Protein 3WV8 (pdb70)

Foldseek 3Di:
DAEAWEEEEEDCALQNVLLLVVQLPDPPYGHQEYEYEEQDFDAPPRVVLVVVPGDHRHQSLVSSQVVCDPPRRGHYHYHNDHDDLVPLVVDEMAEYEYEDDDDDCQVVLLSNCVSHVVRVHQYEYEQALFDPQPADKDKDWLVPDPCPRVNSVSCVVSVHGRYMYIHRSDHDPDDGGHDSNSSNVRSVVVNVVVRVSRVVD/DAAAKEEEEQACALQNVLLLVVQLPDDPYGHQEYEYEEQDFQAPVRVVLVVVPHDGRHQSQVSSQVVCDDPRRGHYHYHNDHDDPPVLVVQEMAEYEYEHDDPDPLVSLLVNQVSHVVNPHQYEYEQEQFDDADQDKDKDWLVGDDCVRVSSVSNVVVVHGRYMYIHRNDDPVDPGGHDSNSSNVRSVVVNVVVSVSNVVD

InterPro domains:
  IPR012028 Guanylylpyridinol adenylase HcgE [PIRSF006529] (1-209)

Organism: Metha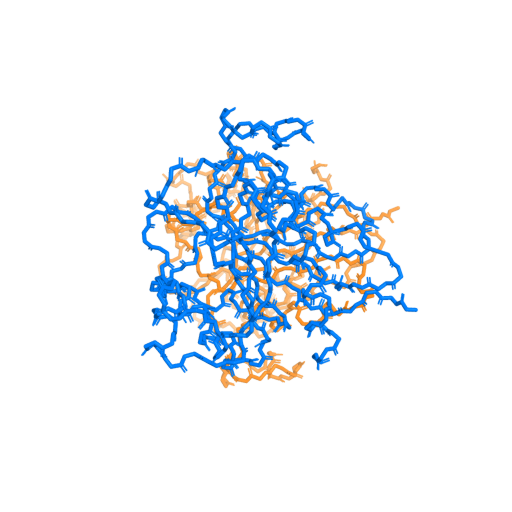nothermobacter marburgensis (strain ATCC BAA-927 / DSM 2133 / JCM 14651 / NBRC 100331 / OCM 82 / Marburg) (NCBI:txid79929)

Secondary structure (DSSP, 8-state):
-----EEEEE--SHHHHHHHHHHHT--SSS-SEEEEE---B--TT-HHHHHTT--TTSBHHHHHHHHS-TT-SSEEEEE-S---GGGGGG--SSEEEE---SS--HHHHHHHHHHHHHTT-EEEEES---BSS----EEEEGGGS-TTSHHHHHHHHTT--SEEEEE-S--SSSS--B-HHHHHHHHHHHHHHHHHHHHH-/----SEEEEE--SHHHHHHHHHHHT--SSS-SEEEEE---B--TT-HHHHHTTPPTTSBHHHHHHHHS-TT-SSEEEEE-----TT-GGG--SSEEEE---SSSHHHHHHHHHHHHHHTT-EEEEES---BSS----EEEEGGGS-TTSHHHHHHHHTT--SEEEEE----SSSS--B-HHHHHHHHHHHHHHHHHHHHH-

B-factor: mean 30.48, std 11.42, range [12.08, 90.77]

Solvent-accessible surface area: 18839 Å² total; per-residue (Å²): 206,122,31,126,5,18,0,0,0,4,4,0,17,126,17,0,0,24,0,0,30,49,0,12,133,33,140,192,13,15,0,22,70,0,21,0,2,15,12,82,110,3,51,60,121,5,95,32,0,96,140,95,57,2,122,91,39,46,47,12,2,97,10,0,22,53,66,23,82,78,76,76,90,15,24,8,2,6,0,15,7,121,17,63,42,126,16,26,60,0,0,16,32,41,0,0,0,4,12,48,96,64,79,110,30,33,55,31,9,3,61,1,0,102,59,0,59,142,154,66,5,33,2,0,3,22,12,3,28,41,0,74,17,165,33,130,27,53,54,44,53,0,81,143,6,89,96,151,16,81,25,0,40,70,0,54,91,62,45,9,94,141,0,26,0,0,0,19,39,62,34,138,243,68,188,19,72,60,30,90,102,2,8,57,86,0,0,78,26,0,12,45,16,0,57,128,39,24,200,72,86,191,117,41,122,4,21,0,0,0,5,4,0,15,113,16,0,0,27,0,0,35,50,0,9,127,33,140,181,13,16,0,25,66,1,31,0,1,16,13,77,113,4,49,63,116,5,94,40,0,94,140,94,63,10,143,78,38,52,26,11,0,70,9,0,34,66,62,22,86,66,78,81,88,13,34,6,8,3,0,2,11,125,14,61,47,119,15,25,85,2,2,18,34,49,0,0,0,4,11,44,90,65,81,115,34,46,49,26,9,3,58,0,0,115,56,0,58,134,125,64,5,31,4,0,2,26,12,6,29,54,0,99,8,136,30,122,23,53,57,40,50,0,78,138,10,97,93,127,22,60,21,0,39,69,0,60,90,62,44,5,102,144,0,27,0,0,0,19,34,54,20,151,156,45,194,18,72,62,28,92,79,0,10,54,51,0,0,95,39,0,11,48,22,0,58,131,42,17,212,76,89

Nearest PDB structures (foldseek):
  3wv9-assembly2_B  TM=1.002E+00  e=8.233E-39  Methanothermobacter marburgensis str. Marburg
  4d79-assembly1_A  TM=7.891E-01  e=2.933E-11  Escherichia coli K-12
  4yed-assembly2_C  TM=7.777E-01  e=3.785E-11  Escherichia coli K-12
  4rdi-assembly1_A  TM=7.839E-01  e=1.271E-10  Escherichia coli
  4yed-assembly1_B  TM=7.794E-01  e=4.269E-10  Escherichia coli K-12

Sequence (402 aa):
KVPHGEVTLVGAGRLGFRTALNLMQIHRGGPERIKVVIDGQKVSADDLIFRLMGAKIGEYKVKFIESLACDGFSRTVQGIPEYITGDNLRLIGGDVVCVEIAGGDTLPITTEIIRYAQERGAATISTMGVFGIGEEDVSVVDIDEADPENPIAAYLQAEGIHEHVLVGTGKLIRDWEPVTPHVLDRVSEVMTAEILKLLRGAKVPHGEVTLVGAGRLGFRTALNLMQIHRGGPERIKVIDGQKVSADDLIFRLMGAKIGEYKVKFIESLACDGFSRTVQQGIPEYITGDNLRLIGGDVVCVEIAGGDTLPITTEIIRYAQERGAATISTMGVFGIGEEDVSVVDIDEADPENPIAAYLQAEGIHEHVLVGTGKLIRDWEPVTPHVLDRVSEVMTAEILKLLRGA

Radius of gyration: 23.09 Å; Cα contacts (8 Å, |Δi|>4): 828; chains: 2; bounding box: 39×57×68 Å

GO terms:
  GO:0005524 ATP binding (F, IDA)
  GO:0160300 iron-guanylylpyridinol cofactor biosynthetic process (P, IDA)
  GO:0160301 guanylylpyridinol adenylase activity (F, IDA)

Structure (mmCIF, N/CA/C/O backbone):
data_3WV8
#
_entry.id   3WV8
#
_cell.length_a   84.920
_cell.length_b   84.920
_cell.length_c   120.600
_cell.angle_alpha   90.000
_cell.angle_beta   90.000
_cell.angle_gamma   120.000
#
_symmetry.space_group_name_H-M   'P 63'
#
loop_
_entity.id
_entity.type
_entity.pdbx_description
1 polymer 'Hmd co-occurring protein HcgE'
2 non-polymer "ADENOSINE-5'-TRIPHOSPHATE"
3 non-polymer 'SULFATE ION'
4 water water
#
loop_
_atom_site.group_PDB
_atom_site.id
_atom_site.type_symbol
_atom_site.label_atom_id
_atom_site.label_alt_id
_atom_site.label_comp_id
_atom_site.label_asym_id
_atom_site.label_entity_id
_atom_site.label_seq_id
_atom_site.pdbx_PDB_ins_code
_atom_site.Cartn_x
_atom_site.Cartn_y
_atom_site.Cartn_z
_atom_site.occupancy
_atom_site.B_iso_or_equiv
_atom_site.auth_seq_id
_atom_site.auth_comp_id
_atom_site.auth_asym_id
_atom_site.auth_atom_id
_atom_site.pdbx_PDB_model_num
ATOM 1 N N . LYS A 1 10 ? -12.518 -24.463 -0.619 1.00 57.37 10 LYS A N 1
ATOM 2 C CA . LYS A 1 10 ? -11.091 -24.193 -0.934 1.00 58.58 10 LYS A CA 1
ATOM 3 C C . LYS A 1 10 ? -10.443 -23.713 0.341 1.00 61.42 10 LYS A C 1
ATOM 4 O O . LYS A 1 10 ? -10.571 -22.551 0.676 1.00 57.15 10 LYS A O 1
ATOM 10 N N . VAL A 1 11 ? -9.795 -24.634 1.061 1.00 56.83 11 VAL A N 1
ATOM 11 C CA . VAL A 1 11 ? -9.037 -24.356 2.298 1.00 58.06 11 VAL A CA 1
ATOM 12 C C . VAL A 1 11 ? -7.548 -24.174 1.909 1.00 50.09 11 VAL A C 1
ATOM 13 O O . VAL A 1 11 ? -7.171 -24.476 0.759 1.00 50.79 11 VAL A O 1
ATOM 17 N N . PRO A 1 12 ? -6.713 -23.659 2.835 1.00 47.50 12 PRO A N 1
ATOM 18 C CA . PRO A 1 12 ? -5.261 -23.691 2.545 1.00 44.04 12 PRO A CA 1
ATOM 19 C C . PRO A 1 12 ? -4.741 -25.094 2.235 1.00 45.54 12 PRO A C 1
ATOM 20 O O . PRO A 1 12 ? -5.279 -26.082 2.781 1.00 47.13 12 PRO A O 1
ATOM 24 N N . HIS A 1 13 ? -3.680 -25.219 1.434 1.00 37.12 13 HIS A N 1
ATOM 25 C CA . HIS A 1 13 ? -2.911 -26.501 1.548 1.00 41.57 13 HIS A CA 1
ATOM 26 C C . HIS A 1 13 ? -1.482 -26.188 1.188 1.00 31.87 13 HIS A C 1
ATOM 27 O O . HIS A 1 13 ? -1.208 -25.178 0.496 1.00 35.44 13 HIS A O 1
ATOM 34 N N . GLY A 1 14 ? -0.533 -27.025 1.589 1.00 30.71 14 GLY A N 1
ATOM 35 C CA . GLY A 1 14 ? 0.797 -26.803 0.948 1.00 27.56 14 GLY A CA 1
ATOM 36 C C . GLY A 1 14 ? 1.722 -26.024 1.837 1.00 25.71 14 GLY A C 1
ATOM 37 O O . GLY A 1 14 ? 1.249 -25.216 2.722 1.00 24.43 14 GLY A O 1
ATOM 38 N N . GLU A 1 15 ? 3.021 -26.197 1.674 1.00 22.21 15 GLU A N 1
ATOM 39 C CA . GLU A 1 15 ? 4.002 -25.491 2.635 1.00 20.43 15 GLU A CA 1
ATOM 40 C C . GLU A 1 15 ? 4.884 -24.636 1.807 1.00 22.90 15 GLU A C 1
ATOM 41 O O . GLU A 1 15 ? 5.414 -25.093 0.816 1.00 24.89 15 GLU A O 1
ATOM 47 N N . VAL A 1 16 ? 4.966 -23.349 2.211 1.00 20.51 16 VAL A N 1
ATOM 48 C CA . VAL A 1 16 ? 5.963 -22.404 1.617 1.00 22.09 16 VAL A CA 1
ATOM 49 C C . VAL A 1 16 ? 7.056 -22.106 2.628 1.00 20.23 16 VAL A C 1
ATOM 50 O O . VAL A 1 16 ? 6.688 -21.742 3.755 1.00 20.24 16 VAL A O 1
ATOM 54 N N . THR A 1 17 ? 8.327 -22.312 2.282 1.00 18.26 17 THR A N 1
ATOM 55 C CA . THR A 1 17 ? 9.408 -21.865 3.104 1.00 18.72 17 THR A CA 1
ATOM 56 C C . THR A 1 17 ? 9.918 -20.601 2.550 1.00 18.75 17 THR A C 1
ATOM 57 O O . THR A 1 17 ? 10.331 -20.569 1.373 1.00 21.16 17 THR A O 1
ATOM 61 N N . LEU A 1 18 ? 10.059 -19.585 3.406 1.00 17.08 18 LEU A N 1
ATOM 62 C CA . LEU A 1 18 ? 10.753 -18.255 3.047 1.00 17.69 18 LEU A CA 1
ATOM 63 C C . LEU A 1 18 ? 12.083 -18.217 3.703 1.00 20.91 18 LEU A C 1
ATOM 64 O O . LEU A 1 18 ? 12.116 -18.126 4.941 1.00 24.08 18 LEU A O 1
ATOM 69 N N . VAL A 1 19 ? 13.182 -18.419 2.904 1.00 17.47 19 VAL A N 1
ATOM 70 C CA . VAL A 1 19 ? 14.481 -18.171 3.488 1.00 20.50 19 VAL A CA 1
ATOM 71 C C . VAL A 1 19 ? 14.802 -16.719 3.168 1.00 18.48 19 VAL A C 1
ATOM 72 O O . VAL A 1 19 ? 14.957 -16.206 2.004 1.00 17.93 19 VAL A O 1
ATOM 76 N N . GLY A 1 20 ? 15.000 -15.999 4.292 1.00 15.53 20 GLY A N 1
ATOM 77 C CA . GLY A 1 20 ? 15.144 -14.545 4.276 1.00 21.61 20 GLY A CA 1
ATOM 78 C C . GLY A 1 20 ? 13.891 -13.816 4.606 1.00 19.93 20 GLY A C 1
ATOM 79 O O . GLY A 1 20 ? 12.905 -13.977 3.914 1.00 18.97 20 GLY A O 1
ATOM 80 N N . ALA A 1 21 ? 13.901 -13.082 5.760 1.00 19.62 21 ALA A N 1
ATOM 81 C CA . ALA A 1 21 ? 12.646 -12.412 6.189 1.00 18.59 21 ALA A CA 1
ATOM 82 C C . ALA A 1 21 ? 13.000 -10.989 6.649 1.00 19.94 21 ALA A C 1
ATOM 83 O O . ALA A 1 21 ? 12.580 -10.489 7.718 1.00 21.01 21 ALA A O 1
ATOM 85 N N . GLY A 1 22 ? 13.655 -10.294 5.710 1.00 19.51 22 GLY A N 1
ATOM 86 C CA . GLY A 1 22 ? 14.120 -8.920 5.926 1.00 20.73 22 GLY A CA 1
ATOM 87 C C . GLY A 1 22 ? 13.030 -8.011 5.369 1.00 21.35 22 GLY A C 1
ATOM 88 O O . GLY A 1 22 ? 11.822 -8.387 5.279 1.00 21.45 22 GLY A O 1
ATOM 89 N N . ARG A 1 23 ? 13.442 -6.829 4.974 1.00 21.70 23 ARG A N 1
ATOM 90 C CA . ARG A 1 23 ? 12.495 -5.889 4.386 1.00 20.47 23 ARG A CA 1
ATOM 91 C C . ARG A 1 23 ? 11.667 -6.418 3.239 1.00 19.61 23 ARG A C 1
ATOM 92 O O . ARG A 1 23 ? 10.432 -6.232 3.155 1.00 19.88 23 ARG A O 1
ATOM 100 N N . LEU A 1 24 ? 12.254 -7.270 2.425 1.00 16.99 24 LEU A N 1
ATOM 101 C CA . LEU A 1 24 ? 11.464 -7.983 1.383 1.00 16.66 24 LEU A CA 1
ATOM 102 C C . LEU A 1 24 ? 10.705 -9.192 1.849 1.00 17.82 24 LEU A C 1
ATOM 103 O O . LEU A 1 24 ? 9.427 -9.267 1.658 1.00 16.98 24 LEU A O 1
ATOM 108 N N . GLY A 1 25 ? 11.413 -10.128 2.435 1.00 17.76 25 GLY A N 1
ATOM 109 C CA . GLY A 1 25 ? 10.829 -11.395 2.903 1.00 17.08 25 GLY A CA 1
ATOM 110 C C . GLY A 1 25 ? 9.693 -11.124 3.884 1.00 16.76 25 GLY A C 1
ATOM 111 O O . GLY A 1 25 ? 8.758 -11.885 3.852 1.00 16.24 25 GLY A O 1
ATOM 112 N N . PHE A 1 26 ? 9.853 -10.175 4.849 1.00 15.76 26 PHE A N 1
ATOM 113 C CA . PHE A 1 26 ? 8.720 -9.829 5.726 1.00 16.13 26 PHE A CA 1
ATOM 114 C C . PHE A 1 26 ? 7.417 -9.438 4.985 1.00 16.64 26 PHE A C 1
ATOM 115 O O . PHE A 1 26 ? 6.343 -9.922 5.315 1.00 15.65 26 PHE A O 1
ATOM 123 N N . ARG A 1 27 ? 7.572 -8.619 3.916 1.00 16.81 27 ARG A N 1
ATOM 124 C CA . ARG A 1 27 ? 6.439 -8.315 3.073 1.00 16.63 27 ARG A CA 1
ATOM 125 C C . ARG A 1 27 ? 5.851 -9.558 2.452 1.00 16.58 27 ARG A C 1
ATOM 126 O O . ARG A 1 27 ? 4.592 -9.649 2.358 1.00 15.90 27 ARG A O 1
ATOM 134 N N . THR A 1 28 ? 6.723 -10.462 2.016 1.00 17.71 28 THR A N 1
ATOM 135 C CA . THR A 1 28 ? 6.201 -11.671 1.375 1.00 17.97 28 THR A CA 1
ATOM 136 C C . THR A 1 28 ? 5.404 -12.506 2.407 1.00 16.16 28 THR A C 1
ATOM 137 O O . THR A 1 28 ? 4.314 -13.041 2.084 1.00 15.46 28 THR A O 1
ATOM 141 N N . ALA A 1 29 ? 5.973 -12.693 3.596 1.00 16.78 29 ALA A N 1
ATOM 142 C CA . ALA A 1 29 ? 5.274 -13.363 4.685 1.00 17.41 29 ALA A CA 1
ATOM 143 C C . ALA A 1 29 ? 3.915 -12.703 4.963 1.00 17.95 29 ALA A C 1
ATOM 144 O O . ALA A 1 29 ? 2.964 -13.473 5.125 1.00 16.20 29 ALA A O 1
ATOM 146 N N . LEU A 1 30 ? 3.855 -11.379 5.094 1.00 17.17 30 LEU A N 1
ATOM 147 C CA . LEU A 1 30 ? 2.546 -10.711 5.426 1.00 16.07 30 LEU A CA 1
ATOM 148 C C . LEU A 1 30 ? 1.563 -11.007 4.311 1.00 16.96 30 LEU A C 1
ATOM 149 O O . LEU A 1 30 ? 0.342 -11.218 4.563 1.00 17.99 30 LEU A O 1
ATOM 154 N N . ASN A 1 31 ? 2.045 -10.932 3.044 1.00 18.46 31 ASN A N 1
ATOM 155 C CA . ASN A 1 31 ? 1.130 -11.174 1.969 1.00 19.75 31 ASN A CA 1
ATOM 156 C C . ASN A 1 31 ? 0.579 -12.619 2.023 1.00 18.96 31 ASN A C 1
ATOM 157 O O . ASN A 1 31 ? -0.619 -12.805 1.912 1.00 19.40 31 ASN A O 1
ATOM 162 N N . LEU A 1 32 ? 1.483 -13.567 2.174 1.00 18.72 32 LEU A N 1
ATOM 163 C CA . LEU A 1 32 ? 1.051 -15.019 2.224 1.00 17.43 32 LEU A CA 1
ATOM 164 C C . LEU A 1 32 ? 0.123 -15.179 3.427 1.00 18.89 32 LEU A C 1
ATOM 165 O O . LEU A 1 32 ? -0.918 -15.908 3.350 1.00 19.51 32 LEU A O 1
ATOM 170 N N . MET A 1 33 ? 0.433 -14.466 4.524 1.00 16.49 33 MET A N 1
ATOM 171 C CA . MET A 1 33 ? -0.362 -14.805 5.795 1.00 20.13 33 MET A CA 1
ATOM 172 C C . MET A 1 33 ? -1.811 -14.333 5.717 1.00 21.56 33 MET A C 1
ATOM 173 O O . MET A 1 33 ? -2.669 -14.706 6.547 1.00 22.58 33 MET A O 1
ATOM 178 N N . GLN A 1 34 ? -2.111 -13.416 4.753 1.00 20.81 34 GLN A N 1
ATOM 179 C CA . GLN A 1 34 ? -3.367 -12.762 4.671 1.00 23.55 34 GLN A CA 1
ATOM 180 C C . GLN A 1 34 ? -4.286 -13.383 3.665 1.00 26.79 34 GLN A C 1
ATOM 181 O O . GLN A 1 34 ? -5.406 -12.888 3.433 1.00 26.05 34 GLN A O 1
ATOM 187 N N . ILE A 1 35 ? -3.818 -14.424 3.043 1.00 22.00 35 ILE A N 1
ATOM 188 C CA . ILE A 1 35 ? -4.500 -15.070 1.931 1.00 26.42 35 ILE A CA 1
ATOM 189 C C . ILE A 1 35 ? -5.691 -15.816 2.430 1.00 30.55 35 ILE A C 1
ATOM 190 O O . ILE A 1 35 ? -5.610 -16.468 3.484 1.00 28.88 35 ILE A O 1
ATOM 195 N N . HIS A 1 36 ? -6.767 -15.749 1.656 1.00 28.24 36 HIS A N 1
ATOM 196 C CA . HIS A 1 36 ? -8.010 -16.433 2.045 1.00 40.11 36 HIS A CA 1
ATOM 197 C C . HIS A 1 36 ? -8.675 -17.156 0.911 1.00 36.93 36 HIS A C 1
ATOM 198 O O . HIS A 1 36 ? -8.378 -16.911 -0.244 1.00 31.62 36 HIS A O 1
ATOM 205 N N . ARG A 1 37 ? -9.568 -18.093 1.241 1.00 39.11 37 ARG A N 1
ATOM 206 C CA . ARG A 1 37 ? -10.017 -19.062 0.219 1.00 45.16 37 ARG A CA 1
ATOM 207 C C . ARG A 1 37 ? -8.861 -19.765 -0.574 1.00 35.76 37 ARG A C 1
ATOM 208 O O . ARG A 1 37 ? -8.876 -19.893 -1.837 1.00 36.10 37 ARG A O 1
ATOM 216 N N . GLY A 1 38 ? -7.885 -20.291 0.160 1.00 37.63 38 GLY A N 1
ATOM 217 C CA . GLY A 1 38 ? -6.719 -20.900 -0.508 1.00 35.29 38 GLY A CA 1
ATOM 218 C C . GLY A 1 38 ? -5.379 -20.482 0.077 1.00 33.22 38 GLY A C 1
ATOM 219 O O . GLY A 1 38 ? -5.302 -20.066 1.231 1.00 37.83 38 GLY A O 1
ATOM 220 N N . GLY A 1 39 ? -4.313 -20.563 -0.749 1.00 31.88 39 GLY A N 1
ATOM 221 C CA . GLY A 1 39 ? -2.994 -20.268 -0.284 1.00 32.31 39 GLY A CA 1
ATOM 222 C C . GLY A 1 39 ? -2.472 -21.382 0.606 1.00 29.33 39 GLY A C 1
ATOM 223 O O . GLY A 1 39 ? -3.135 -22.400 0.800 1.00 33.39 39 GLY A O 1
ATOM 224 N N . PRO A 1 40 ? -1.280 -21.216 1.152 1.00 27.93 40 PRO A N 1
ATOM 225 C CA . PRO A 1 40 ? -0.615 -22.327 1.861 1.00 26.89 40 PRO A CA 1
ATOM 226 C C . PRO A 1 40 ? -1.191 -22.601 3.220 1.00 29.03 40 PRO A C 1
ATOM 227 O O . PRO A 1 40 ? -1.568 -21.626 3.925 1.00 26.14 40 PRO A O 1
ATOM 231 N N . GLU A 1 41 ? -1.118 -23.871 3.642 1.00 25.33 41 GLU A N 1
ATOM 232 C CA . GLU A 1 41 ? -1.508 -24.197 5.031 1.00 28.12 41 GLU A CA 1
ATOM 233 C C . GLU A 1 41 ? -0.325 -23.938 5.939 1.00 27.65 41 GLU A C 1
ATOM 234 O O . GLU A 1 41 ? -0.523 -23.571 7.068 1.00 22.98 41 GLU A O 1
ATOM 240 N N . ARG A 1 42 ? 0.910 -24.054 5.451 1.00 27.98 42 ARG A N 1
ATOM 241 C CA . ARG A 1 42 ? 2.010 -23.881 6.456 1.00 26.91 42 ARG A CA 1
ATOM 242 C C . ARG A 1 42 ? 3.002 -22.886 5.871 1.00 27.12 42 ARG A C 1
ATOM 243 O O . ARG A 1 42 ? 3.368 -23.105 4.726 1.00 20.95 42 ARG A O 1
ATOM 251 N N . ILE A 1 43 ? 3.522 -21.949 6.702 1.00 23.85 43 ILE A N 1
ATOM 252 C CA . ILE A 1 43 ? 4.534 -20.929 6.238 1.00 22.65 43 ILE A CA 1
ATOM 253 C C . ILE A 1 43 ? 5.692 -21.091 7.181 1.00 22.59 43 ILE A C 1
ATOM 254 O O . ILE A 1 43 ? 5.507 -20.940 8.390 1.00 24.24 43 ILE A O 1
ATOM 259 N N . LYS A 1 44 ? 6.895 -21.417 6.634 1.00 18.68 44 LYS A N 1
ATOM 260 C CA . LYS A 1 44 ? 8.067 -21.588 7.518 1.00 23.36 44 LYS A CA 1
ATOM 261 C C . LYS A 1 44 ? 8.904 -20.357 7.105 1.00 21.24 44 LYS A C 1
ATOM 262 O O . LYS A 1 44 ? 9.122 -20.119 5.905 1.00 22.31 44 LYS A O 1
ATOM 268 N N . VAL A 1 45 ? 9.427 -19.630 8.061 1.00 21.52 45 VAL A N 1
ATOM 269 C CA A VAL A 1 45 ? 10.242 -18.452 7.761 0.50 19.42 45 VAL A CA 1
ATOM 270 C CA B VAL A 1 45 ? 10.244 -18.447 7.740 0.50 19.92 45 VAL A CA 1
ATOM 271 C C . VAL A 1 45 ? 11.584 -18.597 8.430 1.00 20.17 45 VAL A C 1
ATOM 272 O O . VAL A 1 45 ? 11.615 -18.846 9.612 1.00 18.66 45 VAL A O 1
ATOM 279 N N . ILE A 1 46 ? 12.652 -18.458 7.671 1.00 21.11 46 ILE A N 1
ATOM 280 C CA . ILE A 1 46 ? 14.012 -18.735 8.245 1.00 20.88 46 ILE A CA 1
ATOM 281 C C . ILE A 1 46 ? 14.957 -17.547 8.035 1.00 20.15 46 ILE A C 1
ATOM 282 O O . ILE A 1 46 ? 15.243 -17.155 6.914 1.00 15.89 46 ILE A O 1
ATOM 287 N N . ASP A 1 47 ? 15.447 -16.949 9.140 1.00 18.51 47 ASP A N 1
ATOM 288 C CA . ASP A 1 47 ? 16.373 -15.798 9.063 1.00 19.13 47 ASP A CA 1
ATOM 289 C C . ASP A 1 47 ? 17.063 -15.673 10.429 1.00 17.73 47 ASP A C 1
ATOM 290 O O . ASP A 1 47 ? 16.418 -15.934 11.464 1.00 20.49 47 ASP A O 1
ATOM 295 N N . GLY A 1 48 ? 18.359 -15.350 10.463 1.00 19.67 48 GLY A N 1
ATOM 296 C CA . GLY A 1 48 ? 19.177 -15.386 11.659 1.00 18.62 48 GLY A CA 1
ATOM 297 C C . GLY A 1 48 ? 19.220 -14.025 12.305 1.00 18.87 48 GLY A C 1
ATOM 298 O O . GLY A 1 48 ? 19.888 -13.855 13.350 1.00 24.90 48 GLY A O 1
ATOM 299 N N . GLN A 1 49 ? 18.542 -13.024 11.744 1.00 19.17 49 GLN A N 1
ATOM 300 C CA . GLN A 1 49 ? 18.859 -11.606 12.171 1.00 20.19 49 GLN A CA 1
ATOM 301 C C . GLN A 1 49 ? 17.794 -11.053 13.043 1.00 19.03 49 GLN A C 1
ATOM 302 O O . GLN A 1 49 ? 16.616 -11.506 12.924 1.00 19.09 49 GLN A O 1
ATOM 308 N N . LYS A 1 50 ? 18.166 -10.100 13.897 1.00 21.11 50 LYS A N 1
ATOM 309 C CA . LYS A 1 50 ? 17.200 -9.467 14.857 1.00 22.11 50 LYS A CA 1
ATOM 310 C C . LYS A 1 50 ? 16.692 -8.150 14.214 1.00 20.60 50 LYS A C 1
ATOM 311 O O . LYS A 1 50 ? 17.438 -7.547 13.416 1.00 27.60 50 LYS A O 1
ATOM 317 N N . VAL A 1 51 ? 15.521 -7.752 14.627 1.00 21.78 51 VAL A N 1
ATOM 318 C CA . VAL A 1 51 ? 15.007 -6.347 14.349 1.00 23.26 51 VAL A CA 1
ATOM 319 C C . VAL A 1 51 ? 15.990 -5.241 14.842 1.00 24.25 51 VAL A C 1
ATOM 320 O O . VAL A 1 51 ? 16.346 -5.236 16.054 1.00 27.55 51 VAL A O 1
ATOM 324 N N . SER A 1 52 ? 16.411 -4.319 13.962 1.00 22.04 52 SER A N 1
ATOM 325 C CA . SER A 1 52 ? 17.257 -3.190 14.418 1.00 31.86 52 SER A CA 1
ATOM 326 C C . SER A 1 52 ? 16.503 -1.880 14.332 1.00 28.54 52 SER A C 1
ATOM 327 O O . SER A 1 52 ? 15.361 -1.862 13.800 1.00 24.93 52 SER A O 1
ATOM 330 N N . ALA A 1 53 ? 17.147 -0.785 14.782 1.00 29.03 53 ALA A N 1
ATOM 331 C CA . ALA A 1 53 ? 16.563 0.549 14.709 1.00 30.54 53 ALA A CA 1
ATOM 332 C C . ALA A 1 53 ? 16.095 0.918 13.321 1.00 27.53 53 ALA A C 1
ATOM 333 O O . ALA A 1 53 ? 15.110 1.627 13.149 1.00 25.16 53 ALA A O 1
ATOM 335 N N . ASP A 1 54 ? 16.887 0.493 12.331 1.00 26.07 54 ASP A N 1
ATOM 336 C CA . ASP A 1 54 ? 16.664 0.827 10.977 1.00 25.11 54 ASP A CA 1
ATOM 337 C C . ASP A 1 54 ? 15.590 -0.023 10.284 1.00 27.51 54 ASP A C 1
ATOM 338 O O . ASP A 1 54 ? 15.109 0.303 9.128 1.00 27.88 54 ASP A O 1
ATOM 343 N N . ASP A 1 55 ? 15.112 -1.060 11.014 1.00 23.21 55 ASP A N 1
ATOM 344 C CA . ASP A 1 55 ? 13.924 -1.838 10.526 1.00 27.14 55 ASP A CA 1
ATOM 345 C C . ASP A 1 55 ? 12.581 -1.195 10.802 1.00 24.02 55 ASP A C 1
ATOM 346 O O . ASP A 1 55 ? 11.755 -1.760 11.489 1.00 22.43 55 ASP A O 1
ATOM 351 N N . LEU A 1 56 ? 12.360 -0.004 10.234 1.00 26.73 56 LEU A N 1
ATOM 352 C CA . LEU A 1 56 ? 11.140 0.757 10.564 1.00 25.23 56 LEU A CA 1
ATOM 353 C C . LEU A 1 56 ? 9.842 -0.026 10.211 1.00 23.66 56 LEU A C 1
ATOM 354 O O . LEU A 1 56 ? 8.843 -0.037 10.956 1.00 23.28 56 LEU A O 1
ATOM 359 N N . ILE A 1 57 ? 9.851 -0.786 9.080 1.00 21.47 57 ILE A N 1
ATOM 360 C CA . ILE A 1 57 ? 8.625 -1.485 8.673 1.00 24.95 57 ILE A CA 1
ATOM 361 C C . ILE A 1 57 ? 8.215 -2.545 9.742 1.00 24.22 57 ILE A C 1
ATOM 362 O O . ILE A 1 57 ? 7.066 -2.724 10.011 1.00 22.00 57 ILE A O 1
ATOM 367 N N . PHE A 1 58 ? 9.196 -3.159 10.383 1.00 25.35 58 PHE A N 1
ATOM 368 C CA . PHE A 1 58 ? 8.917 -4.011 11.525 1.00 24.51 58 PHE A CA 1
ATOM 369 C C . PHE A 1 58 ? 8.434 -3.238 12.742 1.00 24.15 58 PHE A C 1
ATOM 370 O O . PHE A 1 58 ? 7.403 -3.576 13.327 1.00 25.30 58 PHE A O 1
ATOM 378 N N . ARG A 1 59 ? 9.187 -2.194 13.123 1.00 24.61 59 ARG A N 1
ATOM 379 C CA . ARG A 1 59 ? 8.866 -1.400 14.339 1.00 25.64 59 ARG A CA 1
ATOM 380 C C . ARG A 1 59 ? 7.438 -0.785 14.167 1.00 28.82 59 ARG A C 1
ATOM 381 O O . ARG A 1 59 ? 6.621 -0.801 15.104 1.00 31.38 59 ARG A O 1
ATOM 389 N N . LEU A 1 60 ? 7.128 -0.289 12.949 1.00 27.18 60 LEU A N 1
ATOM 390 C CA . LEU A 1 60 ? 5.771 0.239 12.642 1.00 31.18 60 LEU A CA 1
ATOM 391 C C . LEU A 1 60 ? 4.625 -0.737 12.813 1.00 33.38 60 LEU A C 1
ATOM 392 O O . LEU A 1 60 ? 3.530 -0.361 13.227 1.00 33.51 60 LEU A O 1
ATOM 397 N N . MET A 1 61 ? 4.903 -2.007 12.561 1.00 29.90 61 MET A N 1
ATOM 398 C CA . MET A 1 61 ? 3.960 -3.113 12.879 1.00 28.79 61 MET A CA 1
ATOM 399 C C . MET A 1 61 ? 3.999 -3.650 14.289 1.00 32.00 61 MET A C 1
ATOM 400 O O . MET A 1 61 ? 3.264 -4.547 14.576 1.00 35.89 61 MET A O 1
ATOM 405 N N . GLY A 1 62 ? 4.862 -3.122 15.140 1.00 31.07 62 GLY A N 1
ATOM 406 C CA . GLY A 1 62 ? 4.891 -3.579 16.538 1.00 34.00 62 GLY A CA 1
ATOM 407 C C . GLY A 1 62 ? 6.100 -4.378 17.041 1.00 31.33 62 GLY A C 1
ATOM 408 O O . GLY A 1 62 ? 6.114 -4.715 18.218 1.00 35.19 62 GLY A O 1
ATOM 409 N N . ALA A 1 63 ? 7.073 -4.703 16.136 1.00 28.14 63 ALA A N 1
ATOM 410 C CA . ALA A 1 63 ? 8.315 -5.504 16.510 1.00 25.19 63 ALA A CA 1
ATOM 411 C C . ALA A 1 63 ? 9.140 -4.639 17.452 1.00 27.99 63 ALA A C 1
ATOM 412 O O . ALA A 1 63 ? 9.195 -3.396 17.221 1.00 26.40 63 ALA A O 1
ATOM 414 N N . LYS A 1 64 ? 9.783 -5.234 18.453 1.00 28.65 64 LYS A N 1
ATOM 415 C CA . LYS A 1 64 ? 10.794 -4.560 19.259 1.00 32.29 64 LYS A CA 1
ATOM 416 C C . LYS A 1 64 ? 12.219 -4.767 18.654 1.00 29.34 64 LYS A C 1
ATOM 417 O O . LYS A 1 64 ? 12.560 -5.810 18.108 1.00 25.87 64 LYS A O 1
ATOM 423 N N . ILE A 1 65 ? 12.981 -3.688 18.680 1.00 29.53 65 ILE A N 1
ATOM 424 C CA . ILE A 1 65 ? 14.436 -3.780 18.555 1.00 31.13 65 ILE A CA 1
ATOM 425 C C . ILE A 1 65 ? 14.981 -4.965 19.393 1.00 30.38 65 ILE A C 1
ATOM 426 O O . ILE A 1 65 ? 14.648 -5.162 20.589 1.00 26.20 65 ILE A O 1
ATOM 431 N N . GLY A 1 66 ? 15.785 -5.792 18.732 1.00 27.09 66 GLY A N 1
ATOM 432 C CA . GLY A 1 66 ? 16.396 -6.958 19.369 1.00 28.61 66 GLY A CA 1
ATOM 433 C C . GLY A 1 66 ? 15.605 -8.288 19.323 1.00 27.55 66 GLY A C 1
ATOM 434 O O . GLY A 1 66 ? 16.152 -9.307 19.754 1.00 25.28 66 GLY A O 1
ATOM 435 N N . GLU A 1 67 ? 14.338 -8.252 18.804 1.00 26.89 67 GLU A N 1
ATOM 436 C CA . GLU A 1 67 ? 13.491 -9.398 18.633 1.00 26.54 67 GLU A CA 1
ATOM 437 C C . GLU A 1 67 ? 13.961 -10.072 17.342 1.00 25.41 67 GLU A C 1
ATOM 438 O O . GLU A 1 67 ? 14.162 -9.384 16.355 1.00 24.34 67 GLU A O 1
ATOM 444 N N . TYR A 1 68 ? 14.124 -11.393 17.345 1.00 23.38 68 TYR A N 1
ATOM 445 C CA . TYR A 1 68 ? 14.345 -12.093 16.016 1.00 20.86 68 TYR A CA 1
ATOM 446 C C . TYR A 1 68 ? 13.202 -11.716 15.123 1.00 20.60 68 TYR A C 1
ATOM 447 O O . TYR A 1 68 ? 12.040 -11.778 15.518 1.00 20.77 68 TYR A O 1
ATOM 456 N N . LYS A 1 69 ? 13.508 -11.215 13.901 1.00 19.26 69 LYS A N 1
ATOM 457 C CA . LYS A 1 69 ? 12.564 -11.185 12.760 1.00 20.69 69 LYS A CA 1
ATOM 458 C C . LYS A 1 69 ? 11.539 -12.321 12.700 1.00 18.39 69 LYS A C 1
ATOM 459 O O . LYS A 1 69 ? 10.305 -12.083 12.666 1.00 22.24 69 LYS A O 1
ATOM 465 N N . VAL A 1 70 ? 11.967 -13.567 12.637 1.00 21.74 70 VAL A N 1
ATOM 466 C CA . VAL A 1 70 ? 11.079 -14.634 12.441 1.00 22.06 70 VAL A CA 1
ATOM 467 C C . VAL A 1 70 ? 10.086 -14.786 13.604 1.00 23.20 70 VAL A C 1
ATOM 468 O O . VAL A 1 70 ? 9.024 -15.414 13.417 1.00 21.26 70 VAL A O 1
ATOM 472 N N . LYS A 1 71 ? 10.547 -14.444 14.796 1.00 21.85 71 LYS A N 1
ATOM 473 C CA . LYS A 1 71 ? 9.736 -14.580 15.995 1.00 24.39 71 LYS A CA 1
ATOM 474 C C . LYS A 1 71 ? 8.676 -13.492 16.011 1.00 21.40 71 LYS A C 1
ATOM 475 O O . LYS A 1 71 ? 7.495 -13.748 16.329 1.00 20.78 71 LYS A O 1
ATOM 481 N N . PHE A 1 72 ? 9.057 -12.285 15.569 1.00 21.11 72 PHE A N 1
ATOM 482 C CA . PHE A 1 72 ? 7.979 -11.376 15.366 1.00 24.86 72 PHE A CA 1
ATOM 483 C C . PHE A 1 72 ? 6.919 -11.882 14.366 1.00 23.75 72 PHE A C 1
ATOM 484 O O . PHE A 1 72 ? 5.715 -11.793 14.590 1.00 21.99 72 PHE A O 1
ATOM 492 N N . ILE A 1 73 ? 7.351 -12.395 13.252 1.00 23.38 73 ILE A N 1
ATOM 493 C CA . ILE A 1 73 ? 6.375 -12.807 12.226 1.00 19.91 73 ILE A CA 1
ATOM 494 C C . ILE A 1 73 ? 5.468 -13.960 12.761 1.00 20.91 73 ILE A C 1
ATOM 495 O O . ILE A 1 73 ? 4.181 -13.876 12.666 1.00 19.21 73 ILE A O 1
ATOM 500 N N . GLU A 1 74 ? 6.106 -14.949 13.466 1.00 21.21 74 GLU A N 1
ATOM 501 C CA . GLU A 1 74 ? 5.386 -16.030 14.147 1.00 22.07 74 GLU A CA 1
ATOM 502 C C . GLU A 1 74 ? 4.382 -15.500 15.112 1.00 21.97 74 GLU A C 1
ATOM 503 O O . GLU A 1 74 ? 3.308 -16.090 15.304 1.00 23.70 74 GLU A O 1
ATOM 509 N N . SER A 1 75 ? 4.754 -14.437 15.846 1.00 21.71 75 SER A N 1
ATOM 510 C CA . SER A 1 75 ? 3.857 -13.899 16.823 1.00 23.59 75 SER A CA 1
ATOM 511 C C . SER A 1 75 ? 2.536 -13.399 16.258 1.00 24.87 75 SER A C 1
ATOM 512 O O . SER A 1 75 ? 1.513 -13.401 17.007 1.00 27.63 75 SER A O 1
ATOM 515 N N . LEU A 1 76 ? 2.496 -13.030 14.990 1.00 25.37 76 LEU A N 1
ATOM 516 C CA . LEU A 1 76 ? 1.284 -12.591 14.390 1.00 25.43 76 LEU A CA 1
ATOM 517 C C . LEU A 1 76 ? 0.238 -13.673 14.205 1.00 29.31 76 LEU A C 1
ATOM 518 O O . LEU A 1 76 ? -0.962 -13.383 14.158 1.00 32.94 76 LEU A O 1
ATOM 523 N N . ALA A 1 77 ? 0.661 -14.922 14.119 1.00 28.04 77 ALA A N 1
ATOM 524 C CA . ALA A 1 77 ? -0.263 -16.044 14.085 1.00 33.44 77 ALA A CA 1
ATOM 525 C C . ALA A 1 77 ? -0.503 -16.530 15.505 1.00 35.67 77 ALA A C 1
ATOM 526 O O . ALA A 1 77 ? 0.004 -17.585 15.971 1.00 35.34 77 ALA A O 1
ATOM 528 N N . CYS A 1 78 ? -1.327 -15.748 16.184 1.00 35.04 78 CYS A N 1
ATOM 529 C CA . CYS A 1 78 ? -1.799 -15.991 17.557 1.00 39.57 78 CYS A CA 1
ATOM 530 C C . CYS A 1 78 ? -2.679 -17.224 17.629 1.00 35.69 78 CYS A C 1
ATOM 531 O O . CYS A 1 78 ? -3.076 -17.768 16.585 1.00 32.35 78 CYS A O 1
ATOM 534 N N . ASP A 1 79 ? -2.993 -17.625 18.860 1.00 41.72 79 ASP A N 1
ATOM 535 C CA . ASP A 1 79 ? -3.975 -18.696 19.135 1.00 45.02 79 ASP A CA 1
ATOM 536 C C . ASP A 1 79 ? -5.191 -18.490 18.299 1.00 45.77 79 ASP A C 1
ATOM 537 O O . ASP A 1 79 ? -5.800 -17.404 18.290 1.00 42.14 79 ASP A O 1
ATOM 542 N N . GLY A 1 80 ? -5.535 -19.561 17.605 1.00 43.97 80 GLY A N 1
ATOM 543 C CA . GLY A 1 80 ? -6.701 -19.608 16.788 1.00 41.84 80 GLY A CA 1
ATOM 544 C C . GLY A 1 80 ? -6.500 -19.384 15.322 1.00 34.78 80 GLY A C 1
ATOM 545 O O . GLY A 1 80 ? -7.428 -19.577 14.535 1.00 40.10 80 GLY A O 1
ATOM 546 N N . PHE A 1 81 ? -5.380 -18.798 14.964 1.00 37.47 81 PHE A N 1
ATOM 547 C CA . PHE A 1 81 ? -5.039 -18.536 13.564 1.00 30.08 81 PHE A CA 1
ATOM 548 C C . PHE A 1 81 ? -5.113 -19.851 12.737 1.00 31.85 81 PHE A C 1
ATOM 549 O O . PHE A 1 81 ? -4.574 -20.848 13.127 1.00 39.80 81 PHE A O 1
ATOM 557 N N . SER A 1 82 ? -5.829 -19.877 11.633 1.00 32.22 82 SER A N 1
ATOM 558 C CA . SER A 1 82 ? -5.928 -21.209 10.951 1.00 32.85 82 SER A CA 1
ATOM 559 C C . SER A 1 82 ? -4.763 -21.645 9.946 1.00 40.33 82 SER A C 1
ATOM 560 O O . SER A 1 82 ? -4.788 -22.819 9.430 1.00 44.20 82 SER A O 1
ATOM 563 N N . ARG A 1 83 ? -3.797 -20.789 9.601 1.00 34.62 83 ARG A N 1
ATOM 564 C CA . ARG A 1 83 ? -2.616 -21.363 8.982 1.00 32.42 83 ARG A CA 1
ATOM 565 C C . ARG A 1 83 ? -1.500 -21.585 10.053 1.00 31.48 83 ARG A C 1
ATOM 566 O O . ARG A 1 83 ? -1.626 -21.032 11.158 1.00 29.59 83 ARG A O 1
ATOM 574 N N . THR A 1 84 ? -0.477 -22.390 9.753 1.00 24.95 84 THR A N 1
ATOM 575 C CA . THR A 1 84 ? 0.601 -22.582 10.678 1.00 30.30 84 THR A CA 1
ATOM 576 C C . THR A 1 84 ? 1.754 -21.617 10.231 1.00 26.76 84 THR A C 1
ATOM 577 O O . THR A 1 84 ? 2.171 -21.708 9.106 1.00 29.02 84 THR A O 1
ATOM 581 N N . VAL A 1 85 ? 2.309 -20.814 11.134 1.00 29.87 85 VAL A N 1
ATOM 582 C CA . VAL A 1 85 ? 3.499 -19.994 10.802 1.00 28.50 85 VAL A CA 1
ATOM 583 C C . VAL A 1 85 ? 4.539 -20.440 11.854 1.00 29.99 85 VAL A C 1
ATOM 584 O O . VAL A 1 85 ? 4.205 -20.628 13.027 1.00 27.82 85 VAL A O 1
ATOM 588 N N . GLN A 1 86 ? 5.707 -20.810 11.351 1.00 27.84 86 GLN A N 1
ATOM 589 C CA . GLN A 1 86 ? 6.807 -21.364 12.119 1.00 23.93 86 GLN A CA 1
ATOM 590 C C . GLN A 1 86 ? 8.003 -20.473 11.818 1.00 25.81 86 GLN A C 1
ATOM 591 O O . GLN A 1 86 ? 8.375 -20.319 10.668 1.00 25.78 86 GLN A O 1
ATOM 597 N N . GLY A 1 87 ? 8.682 -19.918 12.822 1.00 22.67 87 GLY A N 1
ATOM 598 C CA . GLY A 1 87 ? 9.869 -19.179 12.485 1.00 22.10 87 GLY A CA 1
ATOM 599 C C . GLY A 1 87 ? 11.075 -19.902 13.035 1.00 26.94 87 GLY A C 1
ATOM 600 O O . GLY A 1 87 ? 10.976 -20.464 14.144 1.00 30.92 87 GLY A O 1
ATOM 601 N N . ILE A 1 88 ? 12.147 -20.030 12.268 1.00 21.30 88 ILE A N 1
ATOM 602 C CA . ILE A 1 88 ? 13.413 -20.637 12.792 1.00 21.31 88 ILE A CA 1
ATOM 603 C C . ILE A 1 88 ? 14.478 -19.523 12.636 1.00 24.73 88 ILE A C 1
ATOM 604 O O . ILE A 1 88 ? 14.719 -18.952 11.455 1.00 22.22 88 ILE A O 1
ATOM 609 N N . PRO A 1 89 ? 15.063 -19.113 13.797 1.00 22.27 89 PRO A N 1
ATOM 610 C CA . PRO A 1 89 ? 15.972 -17.974 13.854 1.00 23.92 89 PRO A CA 1
ATOM 611 C C . PRO A 1 89 ? 17.406 -18.284 13.543 1.00 27.10 89 PRO A C 1
ATOM 612 O O . PRO A 1 89 ? 18.336 -17.888 14.323 1.00 29.93 89 PRO A O 1
ATOM 616 N N . GLU A 1 90 ? 17.583 -18.861 12.309 1.00 26.63 90 GLU A N 1
ATOM 617 C CA . GLU A 1 90 ? 18.949 -19.211 11.958 1.00 26.98 90 GLU A CA 1
ATOM 618 C C . GLU A 1 90 ? 19.218 -18.800 10.574 1.00 28.03 90 GLU A C 1
ATOM 619 O O . GLU A 1 90 ? 18.259 -18.797 9.768 1.00 28.48 90 GLU A O 1
ATOM 625 N N . TYR A 1 91 ? 20.485 -18.489 10.281 1.00 25.91 91 TYR A N 1
ATOM 626 C CA . TYR A 1 91 ? 20.884 -18.409 8.845 1.00 26.52 91 TYR A CA 1
ATOM 627 C C . TYR A 1 91 ? 20.902 -19.822 8.154 1.00 30.93 91 TYR A C 1
ATOM 628 O O . TYR A 1 91 ? 21.277 -20.827 8.790 1.00 30.92 91 TYR A O 1
ATOM 637 N N . ILE A 1 92 ? 20.539 -19.958 6.854 1.00 22.27 92 ILE A N 1
ATOM 638 C CA . ILE A 1 92 ? 20.856 -21.261 6.167 1.00 25.08 92 ILE A CA 1
ATOM 639 C C . ILE A 1 92 ? 22.325 -21.281 5.764 1.00 28.55 92 ILE A C 1
ATOM 640 O O . ILE A 1 92 ? 22.872 -20.283 5.137 1.00 31.00 92 ILE A O 1
ATOM 645 N N . THR A 1 93 ? 22.997 -22.382 6.143 1.00 25.78 93 THR A N 1
ATOM 646 C CA . THR A 1 93 ? 24.410 -22.606 5.741 1.00 28.54 93 THR A CA 1
ATOM 647 C C . THR A 1 93 ? 24.453 -23.928 5.023 1.00 35.10 93 THR A C 1
ATOM 648 O O . THR A 1 93 ? 23.482 -24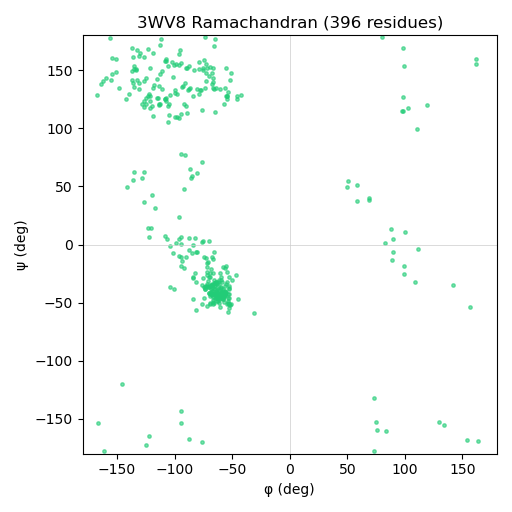.636 4.977 1.00 35.81 93 THR A O 1
ATOM 652 N N . GLY A 1 94 ? 25.580 -24.242 4.348 1.00 44.48 94 GLY A N 1
ATOM 653 C CA . GLY A 1 94 ? 25.787 -25.593 3.824 1.00 40.65 94 GLY A CA 1
ATOM 654 C C . GLY A 1 94 ? 25.473 -26.683 4.855 1.00 45.09 94 GLY A C 1
ATOM 655 O O . GLY A 1 94 ? 25.123 -27.816 4.484 1.00 47.49 94 GLY A O 1
ATOM 656 N N . ASP A 1 95 ? 25.583 -26.355 6.149 1.00 38.21 95 ASP A N 1
ATOM 657 C CA . ASP A 1 95 ? 25.415 -27.349 7.169 1.00 36.89 95 ASP A CA 1
ATOM 658 C C . ASP A 1 95 ? 24.004 -27.641 7.778 1.00 38.55 95 ASP A C 1
ATOM 659 O O . ASP A 1 95 ? 23.876 -28.617 8.465 1.00 38.82 95 ASP A O 1
ATOM 664 N N . ASN A 1 96 ? 22.996 -26.820 7.495 1.00 31.82 96 ASN A N 1
ATOM 665 C CA . ASN A 1 96 ? 21.610 -27.029 7.886 1.00 27.94 96 ASN A CA 1
ATOM 666 C C . ASN A 1 96 ? 20.596 -26.961 6.731 1.00 25.94 96 ASN A C 1
ATOM 667 O O . ASN A 1 96 ? 19.451 -26.531 6.920 1.00 25.17 96 ASN A O 1
ATOM 672 N N . LEU A 1 97 ? 20.989 -27.454 5.575 1.00 24.90 97 LEU A N 1
ATOM 673 C CA . LEU A 1 97 ? 19.966 -27.640 4.509 1.00 27.59 97 LEU A CA 1
ATOM 674 C C . LEU A 1 97 ? 18.765 -28.473 4.838 1.00 30.44 97 LEU A C 1
ATOM 675 O O . LEU A 1 97 ? 17.714 -28.285 4.275 1.00 30.58 97 LEU A O 1
ATOM 680 N N . ARG A 1 98 ? 18.862 -29.281 5.880 1.00 30.66 98 ARG A N 1
ATOM 681 C CA . ARG A 1 98 ? 17.695 -30.101 6.265 1.00 29.71 98 ARG A CA 1
ATOM 682 C C . ARG A 1 98 ? 16.523 -29.259 6.789 1.00 27.81 98 ARG A C 1
ATOM 683 O O . ARG A 1 98 ? 15.463 -29.768 7.187 1.00 27.85 98 ARG A O 1
ATOM 691 N N . LEU A 1 99 ? 16.772 -27.954 7.047 1.00 29.35 99 LEU A N 1
ATOM 692 C CA . LEU A 1 99 ? 15.730 -27.012 7.428 1.00 28.43 99 LEU A CA 1
ATOM 693 C C . LEU A 1 99 ? 14.836 -26.714 6.225 1.00 28.50 99 LEU A C 1
ATOM 694 O O . LEU A 1 99 ? 13.674 -26.434 6.426 1.00 32.73 99 LEU A O 1
ATOM 699 N N . ILE A 1 100 ? 15.323 -27.071 5.047 1.00 35.41 100 ILE A N 1
ATOM 700 C CA . ILE A 1 100 ? 14.669 -26.777 3.793 1.00 34.40 100 ILE A CA 1
ATOM 701 C C . ILE A 1 100 ? 13.881 -28.000 3.341 1.00 38.96 100 ILE A C 1
ATOM 702 O O . ILE A 1 100 ? 14.454 -29.006 2.923 1.00 36.81 100 ILE A O 1
ATOM 707 N N . GLY A 1 101 ? 12.571 -27.924 3.380 1.00 36.88 101 GLY A N 1
ATOM 708 C CA . GLY A 1 101 ? 11.822 -28.762 2.346 1.00 35.82 101 GLY A CA 1
ATOM 709 C C . GLY A 1 101 ? 10.539 -28.060 1.874 1.00 36.33 101 GLY A C 1
ATOM 710 O O . GLY A 1 101 ? 10.622 -26.910 1.310 1.00 31.67 101 GLY A O 1
ATOM 711 N N . GLY A 1 102 ? 9.383 -28.720 2.088 1.00 37.32 102 GLY A N 1
ATOM 712 C CA . GLY A 1 102 ? 8.093 -28.151 1.777 1.00 34.51 102 GLY A CA 1
ATOM 713 C C . GLY A 1 102 ? 7.791 -28.371 0.336 1.00 32.07 102 GLY A C 1
ATOM 714 O O . GLY A 1 102 ? 8.513 -29.164 -0.315 1.00 29.10 102 GLY A O 1
ATOM 715 N N . ASP A 1 103 ? 6.845 -27.565 -0.183 1.00 26.11 103 ASP A N 1
ATOM 716 C CA . ASP A 1 103 ? 6.340 -27.525 -1.521 1.00 22.23 103 ASP A CA 1
ATOM 717 C C . ASP A 1 103 ? 6.902 -26.434 -2.385 1.00 20.21 103 ASP A C 1
ATOM 718 O O . ASP A 1 103 ? 7.176 -26.654 -3.493 1.00 24.77 103 ASP A O 1
ATOM 723 N N . VAL A 1 104 ? 7.136 -25.220 -1.866 1.00 20.43 104 VAL A N 1
ATOM 724 C CA . VAL A 1 104 ? 7.801 -24.185 -2.661 1.00 21.68 104 VAL A CA 1
ATOM 725 C C . VAL A 1 104 ? 8.835 -23.508 -1.678 1.00 22.00 104 VAL A C 1
ATOM 726 O O . VAL A 1 104 ? 8.531 -23.384 -0.439 1.00 18.11 104 VAL A O 1
ATOM 730 N N . VAL A 1 105 ? 10.012 -23.177 -2.199 1.00 20.29 105 VAL A N 1
ATOM 731 C CA . VAL A 1 105 ? 11.108 -22.509 -1.468 1.00 21.02 105 VAL A CA 1
ATOM 732 C C . VAL A 1 105 ? 11.430 -21.242 -2.165 1.00 19.74 105 VAL A C 1
ATOM 733 O O . VAL A 1 105 ? 11.704 -21.248 -3.386 1.00 20.04 105 VAL A O 1
ATOM 737 N N . CYS A 1 106 ? 11.245 -20.110 -1.463 1.00 18.66 106 CYS A N 1
ATOM 738 C CA . CYS A 1 106 ? 11.475 -18.802 -1.955 1.00 21.11 106 CYS A CA 1
ATOM 739 C C . CYS A 1 106 ? 12.629 -18.169 -1.213 1.00 22.97 106 CYS A C 1
ATOM 740 O O . CYS A 1 106 ? 12.572 -18.024 0.025 1.00 18.51 106 CYS A O 1
ATOM 743 N N . VAL A 1 107 ? 13.683 -17.787 -1.935 1.00 17.81 107 VAL A N 1
ATOM 744 C CA . VAL A 1 107 ? 14.871 -17.213 -1.325 1.00 19.61 107 VAL A CA 1
ATOM 745 C C . VAL A 1 107 ? 14.876 -15.701 -1.575 1.00 20.62 107 VAL A C 1
ATOM 746 O O . VAL A 1 107 ? 14.898 -15.168 -2.769 1.00 19.99 107 VAL A O 1
ATOM 750 N N . GLU A 1 108 ? 14.884 -14.940 -0.494 1.00 20.13 108 GLU A N 1
ATOM 751 C CA . GLU A 1 108 ? 14.887 -13.463 -0.482 1.00 23.30 108 GLU A CA 1
ATOM 752 C C . GLU A 1 108 ? 15.925 -12.957 0.562 1.00 23.55 108 GLU A C 1
ATOM 753 O O . GLU A 1 108 ? 15.554 -12.450 1.612 1.00 23.20 108 GLU A O 1
ATOM 759 N N . ILE A 1 109 ? 17.164 -13.279 0.339 1.00 22.93 109 ILE A N 1
ATOM 760 C CA . ILE A 1 109 ? 18.247 -12.958 1.297 1.00 20.88 109 ILE A CA 1
ATOM 761 C C . ILE A 1 109 ? 19.061 -11.851 0.678 1.00 21.87 109 ILE A C 1
ATOM 762 O O . ILE A 1 109 ? 19.143 -11.620 -0.662 1.00 22.53 109 ILE A O 1
ATOM 767 N N . ALA A 1 110 ? 19.744 -11.163 1.571 1.00 27.02 110 ALA A N 1
ATOM 768 C CA . ALA A 1 110 ? 20.633 -10.063 1.164 1.00 30.00 110 ALA A CA 1
ATOM 769 C C . ALA A 1 110 ? 21.713 -9.994 2.181 1.00 34.32 110 ALA A C 1
ATOM 770 O O . ALA A 1 110 ? 21.515 -10.393 3.345 1.00 28.39 110 ALA A O 1
ATOM 772 N N . GLY A 1 111 ? 22.909 -9.590 1.749 1.00 35.34 111 GLY A N 1
ATOM 773 C CA . GLY A 1 111 ? 23.932 -9.276 2.689 1.00 36.02 111 GLY A CA 1
ATOM 774 C C . GLY A 1 111 ? 25.020 -10.271 2.344 1.00 38.64 111 GLY A C 1
ATOM 775 O O . GLY A 1 111 ? 24.802 -11.480 2.428 1.00 39.90 111 GLY A O 1
ATOM 776 N N . GLY A 1 112 ? 26.173 -9.724 1.977 1.00 47.45 112 GLY A N 1
ATOM 777 C CA . GLY A 1 112 ? 27.375 -10.510 1.722 1.00 48.54 112 GLY A CA 1
ATOM 778 C C . GLY A 1 112 ? 27.193 -11.165 0.382 1.00 51.73 112 GLY A C 1
ATOM 779 O O . GLY A 1 112 ? 26.375 -10.708 -0.441 1.00 48.46 112 GLY A O 1
ATOM 780 N N . ASP A 1 113 ? 27.953 -12.219 0.143 1.00 52.94 113 ASP A N 1
ATOM 781 C CA . ASP A 1 113 ? 27.745 -12.955 -1.067 1.00 43.06 113 ASP A CA 1
ATOM 782 C C . ASP A 1 113 ? 26.807 -14.087 -0.736 1.00 42.90 113 ASP A C 1
ATOM 783 O O . ASP A 1 113 ? 27.104 -15.014 0.026 1.00 37.03 113 ASP A O 1
ATOM 788 N N . THR A 1 114 ? 25.633 -13.928 -1.317 1.00 36.50 114 THR A N 1
ATOM 789 C CA . THR A 1 114 ? 24.524 -14.803 -1.243 1.00 32.00 114 THR A CA 1
ATOM 790 C C . THR A 1 114 ? 24.387 -15.831 -2.355 1.00 30.20 114 THR A C 1
ATOM 791 O O . THR A 1 114 ? 23.589 -16.723 -2.177 1.00 27.18 114 THR A O 1
ATOM 795 N N . LEU A 1 115 ? 25.166 -15.737 -3.455 1.00 29.48 115 LEU A N 1
ATOM 796 C CA . LEU A 1 115 ? 24.915 -16.678 -4.597 1.00 33.32 115 LEU A CA 1
ATOM 797 C C . LEU A 1 115 ? 25.300 -18.190 -4.273 1.00 31.27 115 LEU A C 1
ATOM 798 O O . LEU A 1 115 ? 24.528 -19.136 -4.578 1.00 29.55 115 LEU A O 1
ATOM 803 N N . PRO A 1 116 ? 26.469 -18.429 -3.638 1.00 30.54 116 PRO A N 1
ATOM 804 C CA . PRO A 1 116 ? 26.760 -19.852 -3.370 1.00 31.08 116 PRO A CA 1
ATOM 805 C C . PRO A 1 116 ? 25.650 -20.493 -2.455 1.00 28.82 116 PRO A C 1
ATOM 806 O O . PRO A 1 116 ? 25.097 -21.502 -2.829 1.00 27.44 116 PRO A O 1
ATOM 810 N N . ILE A 1 117 ? 25.207 -19.816 -1.395 1.00 26.10 117 ILE A N 1
ATOM 811 C CA . ILE A 1 117 ? 24.072 -20.389 -0.576 1.00 26.78 117 ILE A CA 1
ATOM 812 C C . ILE A 1 117 ? 22.681 -20.536 -1.275 1.00 27.27 117 ILE A C 1
ATOM 813 O O . ILE A 1 117 ? 21.978 -21.605 -1.160 1.00 27.56 117 ILE A O 1
ATOM 818 N N . THR A 1 118 ? 22.380 -19.570 -2.132 1.00 26.88 118 THR A N 1
ATOM 819 C CA . THR A 1 118 ? 21.201 -19.604 -2.956 1.00 26.44 118 THR A CA 1
ATOM 820 C C . THR A 1 118 ? 21.298 -20.809 -3.835 1.00 25.10 118 THR A C 1
ATOM 821 O O . THR A 1 118 ? 20.326 -21.611 -3.932 1.00 25.81 118 THR A O 1
ATOM 825 N N . THR A 1 119 ? 22.429 -20.994 -4.525 1.00 30.88 119 THR A N 1
ATOM 826 C CA . THR A 1 119 ? 22.530 -22.243 -5.303 1.00 27.99 119 THR A CA 1
ATOM 827 C C . THR A 1 119 ? 22.342 -23.514 -4.476 1.00 27.91 119 THR A C 1
ATOM 828 O O . THR A 1 119 ? 21.704 -24.469 -4.925 1.00 24.18 119 THR A O 1
ATOM 832 N N . GLU A 1 120 ? 22.898 -23.539 -3.270 1.00 26.16 120 GLU A N 1
ATOM 833 C CA . GLU A 1 120 ? 22.904 -24.818 -2.444 1.00 26.09 120 GLU A CA 1
ATOM 834 C C . GLU A 1 120 ? 21.445 -25.126 -1.965 1.00 26.99 120 GLU A C 1
ATOM 835 O O . GLU A 1 120 ? 20.951 -26.310 -2.122 1.00 26.34 120 GLU A O 1
ATOM 841 N N . ILE A 1 121 ? 20.717 -23.998 -1.651 1.00 26.30 121 ILE A N 1
ATOM 842 C CA . ILE A 1 121 ? 19.295 -24.019 -1.266 1.00 23.28 121 ILE A CA 1
ATOM 843 C C . ILE A 1 121 ? 18.469 -24.542 -2.475 1.00 28.24 121 ILE A C 1
ATOM 844 O O . ILE A 1 121 ? 17.676 -25.455 -2.276 1.00 27.62 121 ILE A O 1
ATOM 849 N N . ILE A 1 122 ? 18.720 -24.040 -3.716 1.00 25.48 122 ILE A N 1
ATOM 850 C CA . ILE A 1 122 ? 17.834 -24.502 -4.838 1.00 26.95 122 ILE A CA 1
ATOM 851 C C . ILE A 1 122 ? 18.125 -25.943 -5.118 1.00 21.39 122 ILE A C 1
ATOM 852 O O . ILE A 1 122 ? 17.165 -26.654 -5.320 1.00 25.83 122 ILE A O 1
ATOM 857 N N . ARG A 1 123 ? 19.366 -26.401 -4.984 1.00 21.61 123 ARG A N 1
ATOM 858 C CA . ARG A 1 123 ? 19.633 -27.839 -5.308 1.00 27.25 123 ARG A CA 1
ATOM 859 C C . ARG A 1 123 ? 18.955 -28.709 -4.364 1.00 26.84 123 ARG A C 1
ATOM 860 O O . ARG A 1 123 ? 18.241 -29.597 -4.804 1.00 25.41 123 ARG A O 1
ATOM 868 N N . TYR A 1 124 ? 19.129 -28.423 -3.051 1.00 26.19 124 TYR A N 1
ATOM 869 C CA . TYR A 1 124 ? 18.712 -29.275 -2.058 1.00 25.79 124 TYR A CA 1
ATOM 870 C C . TYR A 1 124 ? 17.120 -29.390 -2.177 1.00 26.44 124 TYR A C 1
ATOM 871 O O . TYR A 1 124 ? 16.516 -30.490 -2.202 1.00 29.03 124 TYR A O 1
ATOM 880 N N . ALA A 1 125 ? 16.489 -28.227 -2.350 1.00 23.73 125 ALA A N 1
ATOM 881 C CA . ALA A 1 125 ? 15.047 -28.196 -2.373 1.00 25.40 125 ALA A CA 1
ATOM 882 C C . ALA A 1 125 ? 14.505 -28.917 -3.617 1.00 26.54 125 ALA A C 1
ATOM 883 O O . ALA A 1 125 ? 13.476 -29.667 -3.532 1.00 25.03 125 ALA A O 1
ATOM 885 N N . GLN A 1 126 ? 15.127 -28.717 -4.783 1.00 29.48 126 GLN A N 1
ATOM 886 C CA . GLN A 1 126 ? 14.531 -29.369 -5.956 1.00 28.84 126 GLN A CA 1
ATOM 887 C C . GLN A 1 126 ? 14.790 -30.850 -5.853 1.00 31.54 126 GLN A C 1
ATOM 888 O O . GLN A 1 126 ? 13.996 -31.653 -6.364 1.00 31.82 126 GLN A O 1
ATOM 894 N N . GLU A 1 127 ? 15.870 -31.249 -5.140 1.00 33.33 127 GLU A N 1
ATOM 895 C CA . GLU A 1 127 ? 16.191 -32.686 -4.912 1.00 40.29 127 GLU A CA 1
ATOM 896 C C . GLU A 1 127 ? 15.022 -33.357 -4.194 1.00 39.85 127 GLU A C 1
ATOM 897 O O . GLU A 1 127 ? 14.660 -34.544 -4.517 1.00 43.96 127 GLU A O 1
ATOM 903 N N . ARG A 1 128 ? 14.462 -32.611 -3.228 1.00 39.67 128 ARG A N 1
ATOM 904 C CA . ARG A 1 128 ? 13.407 -33.076 -2.291 1.00 40.51 128 ARG A CA 1
ATOM 905 C C . ARG A 1 128 ? 12.052 -32.843 -2.961 1.00 37.59 128 ARG A C 1
ATOM 906 O O . ARG A 1 128 ? 11.030 -32.975 -2.329 1.00 40.74 128 ARG A O 1
ATOM 914 N N . GLY A 1 129 ? 12.022 -32.420 -4.200 1.00 32.96 129 GLY A N 1
ATOM 915 C CA . GLY A 1 129 ? 10.736 -32.243 -4.856 1.00 33.18 129 GLY A CA 1
ATOM 916 C C . GLY A 1 129 ? 10.031 -30.851 -4.687 1.00 27.60 129 GLY A C 1
ATOM 917 O O . GLY A 1 129 ? 8.832 -30.691 -5.012 1.00 32.42 129 GLY A O 1
ATOM 918 N N . ALA A 1 130 ? 10.730 -29.825 -4.208 1.00 25.67 130 ALA A N 1
ATOM 919 C CA . ALA A 1 130 ? 10.156 -28.505 -3.956 1.00 25.15 130 ALA A CA 1
ATOM 920 C C . ALA A 1 130 ? 10.347 -27.688 -5.149 1.00 26.15 130 ALA A C 1
ATOM 921 O O . ALA A 1 130 ? 11.360 -27.975 -5.836 1.00 25.21 130 ALA A O 1
ATOM 923 N N . ALA A 1 131 ? 9.337 -26.920 -5.609 1.00 27.09 131 ALA A N 1
ATOM 924 C CA . ALA A 1 131 ? 9.633 -25.870 -6.670 1.00 26.41 131 ALA A CA 1
ATOM 925 C C . ALA A 1 131 ? 10.369 -24.651 -6.118 1.00 26.70 131 ALA A C 1
ATOM 926 O O . ALA A 1 131 ? 10.082 -24.270 -5.003 1.00 29.59 131 ALA A O 1
ATOM 928 N N . THR A 1 132 ? 11.074 -23.835 -6.933 1.00 23.04 132 THR A N 1
ATOM 929 C CA . THR A 1 132 ? 11.995 -22.858 -6.331 1.00 21.69 132 THR A CA 1
ATOM 930 C C . THR A 1 132 ? 11.816 -21.534 -6.962 1.00 21.02 132 THR A C 1
ATOM 931 O O . THR A 1 132 ? 11.340 -21.509 -8.125 1.00 22.67 132 THR A O 1
ATOM 935 N N . ILE A 1 133 ? 12.063 -20.459 -6.213 1.00 18.99 133 ILE A N 1
ATOM 936 C CA . ILE A 1 133 ? 11.899 -19.078 -6.703 1.00 19.02 133 ILE A CA 1
ATOM 937 C C . ILE A 1 133 ? 12.817 -18.159 -5.906 1.00 19.29 133 ILE A C 1
ATOM 938 O O . ILE A 1 133 ? 13.006 -18.398 -4.741 1.00 20.47 133 ILE A O 1
ATOM 943 N N . SER A 1 134 ? 13.368 -17.076 -6.509 1.00 20.91 134 SER A N 1
ATOM 944 C CA . SER A 1 134 ? 14.251 -16.216 -5.787 1.00 18.79 134 SER A CA 1
ATOM 945 C C . SER A 1 134 ? 14.284 -14.941 -6.555 1.00 20.20 134 SER A C 1
ATOM 946 O O . SER A 1 134 ? 13.558 -14.782 -7.562 1.00 20.57 134 SER A O 1
ATOM 949 N N . THR A 1 135 ? 15.114 -13.989 -6.067 1.00 19.38 135 THR A N 1
ATOM 950 C CA . THR A 1 135 ? 15.114 -12.664 -6.657 1.00 19.10 135 THR A CA 1
ATOM 951 C C . THR A 1 135 ? 16.279 -12.428 -7.683 1.00 20.37 135 THR A C 1
ATOM 952 O O . THR A 1 135 ? 17.316 -13.101 -7.646 1.00 21.32 135 THR A O 1
ATOM 956 N N . MET A 1 136 ? 16.041 -11.489 -8.599 1.00 24.68 136 MET A N 1
ATOM 957 C CA . MET A 1 136 ? 17.156 -11.192 -9.549 1.00 23.24 136 MET A CA 1
ATOM 958 C C . MET A 1 136 ? 17.407 -9.691 -9.566 1.00 31.42 136 MET A C 1
ATOM 959 O O . MET A 1 136 ? 17.383 -9.084 -10.674 1.00 38.40 136 MET A O 1
ATOM 964 N N . GLY A 1 137 ? 17.706 -9.077 -8.389 1.00 24.26 137 GLY A N 1
ATOM 965 C CA . GLY A 1 137 ? 17.821 -7.624 -8.339 1.00 25.28 137 GLY A CA 1
ATOM 966 C C . GLY A 1 137 ? 16.552 -6.952 -7.846 1.00 31.26 137 GLY A C 1
ATOM 967 O O . GLY A 1 137 ? 15.518 -7.044 -8.531 1.00 34.90 137 GLY A O 1
ATOM 968 N N . VAL A 1 138 ? 16.624 -6.306 -6.680 1.00 27.78 138 VAL A N 1
ATOM 969 C CA . VAL A 1 138 ? 15.445 -5.593 -6.123 1.00 29.99 138 VAL A CA 1
ATOM 970 C C . VAL A 1 138 ? 15.740 -4.090 -5.924 1.00 31.49 138 VAL A C 1
ATOM 971 O O . VAL A 1 138 ? 14.949 -3.351 -5.281 1.00 30.16 138 VAL A O 1
ATOM 975 N N . PHE A 1 139 ? 16.839 -3.627 -6.542 1.00 28.05 139 PHE A N 1
ATOM 976 C CA . PHE A 1 139 ? 17.057 -2.147 -6.579 1.00 31.54 139 PHE A CA 1
ATOM 977 C C . PHE A 1 139 ? 16.050 -1.364 -7.433 1.00 25.77 139 PHE A C 1
ATOM 978 O O . PHE A 1 139 ? 15.445 -1.821 -8.422 1.00 24.00 139 PHE A O 1
ATOM 986 N N . GLY A 1 140 ? 15.787 -0.144 -6.989 1.00 31.89 140 GLY A N 1
ATOM 987 C CA . GLY A 1 140 ? 14.880 0.679 -7.852 1.00 26.61 140 GLY A CA 1
ATOM 988 C C . GLY A 1 140 ? 14.307 1.851 -7.053 1.00 30.05 140 GLY A C 1
ATOM 989 O O . GLY A 1 140 ? 14.159 1.764 -5.827 1.00 26.24 140 GLY A O 1
ATOM 990 N N . ILE A 1 141 ? 13.921 2.928 -7.754 1.00 25.39 141 ILE A N 1
ATOM 991 C CA . ILE A 1 141 ? 13.518 4.139 -7.093 1.00 25.78 141 ILE A CA 1
ATOM 992 C C . ILE A 1 141 ? 12.038 4.221 -7.089 1.00 27.70 141 ILE A C 1
ATOM 993 O O . ILE A 1 141 ? 11.511 5.097 -6.466 1.00 22.88 141 ILE A O 1
ATOM 998 N N . GLY A 1 142 ? 11.343 3.312 -7.788 1.00 25.87 142 GLY A N 1
ATOM 999 C CA . GLY A 1 142 ? 9.946 3.118 -7.514 1.00 35.11 142 GLY A CA 1
ATOM 1000 C C . GLY A 1 142 ? 9.303 2.892 -8.824 1.00 42.56 142 GLY A C 1
ATOM 1001 O O . GLY A 1 142 ? 8.389 2.076 -8.922 1.00 56.43 142 GLY A O 1
ATOM 1002 N N . GLU A 1 143 ? 9.849 3.596 -9.817 1.00 44.48 143 GLU A N 1
ATOM 1003 C CA . GLU A 1 143 ? 9.407 3.618 -11.217 1.00 47.85 143 GLU A CA 1
ATOM 1004 C C . GLU A 1 143 ? 10.093 2.579 -12.182 1.00 42.85 143 GLU A C 1
ATOM 1005 O O . GLU A 1 143 ? 10.566 2.971 -13.332 1.00 41.93 143 GLU A O 1
ATOM 1011 N N . GLU A 1 144 ? 10.160 1.310 -11.726 1.00 37.34 144 GLU A N 1
ATOM 1012 C CA . GLU A 1 144 ? 10.780 0.190 -12.460 1.00 37.79 144 GLU A CA 1
ATOM 1013 C C . GLU A 1 144 ? 9.693 -0.810 -12.608 1.00 36.99 144 GLU A C 1
ATOM 1014 O O . GLU A 1 144 ? 8.879 -0.995 -11.651 1.00 40.54 144 GLU A O 1
ATOM 1020 N N . ASP A 1 145 ? 9.806 -1.594 -13.674 1.00 31.71 145 ASP A N 1
ATOM 1021 C CA . ASP A 1 145 ? 8.940 -2.736 -13.866 1.00 31.37 145 ASP A CA 1
ATOM 1022 C C . ASP A 1 145 ? 9.507 -3.873 -13.098 1.00 26.34 145 ASP A C 1
ATOM 1023 O O . ASP A 1 145 ? 10.723 -4.006 -12.934 1.00 30.54 145 ASP A O 1
ATOM 1028 N N . VAL A 1 146 ? 8.624 -4.726 -12.662 1.00 26.06 146 VAL A N 1
ATOM 1029 C CA . VAL A 1 146 ? 9.106 -5.987 -11.995 1.00 24.35 146 VAL A CA 1
ATOM 1030 C C . VAL A 1 146 ? 8.839 -7.082 -12.954 1.00 25.39 146 VAL A C 1
ATOM 1031 O O . VAL A 1 146 ? 7.718 -7.203 -13.431 1.00 33.85 146 VAL A O 1
ATOM 1035 N N . SER A 1 147 ? 9.846 -7.887 -13.307 1.00 24.44 147 SER A N 1
ATOM 1036 C CA . SER A 1 147 ? 9.624 -8.949 -14.241 1.00 25.92 147 SER A CA 1
ATOM 1037 C C . SER A 1 147 ? 9.913 -10.344 -13.610 1.00 25.32 147 SER A C 1
ATOM 1038 O O . SER A 1 147 ? 10.387 -10.491 -12.490 1.00 22.81 147 SER A O 1
ATOM 1041 N N . VAL A 1 148 ? 9.430 -11.355 -14.308 1.00 22.36 148 VAL A N 1
ATOM 1042 C CA . VAL A 1 148 ? 9.463 -12.757 -13.854 1.00 20.71 148 VAL A CA 1
ATOM 1043 C C . VAL A 1 148 ? 9.909 -13.540 -15.111 1.00 21.18 148 VAL A C 1
ATOM 1044 O O . VAL A 1 148 ? 9.465 -13.177 -16.266 1.00 25.22 148 VAL A O 1
ATOM 1048 N N . VAL A 1 149 ? 10.773 -14.500 -14.917 1.00 20.60 149 VAL A N 1
ATOM 1049 C CA . VAL A 1 149 ? 11.471 -15.230 -16.031 1.00 22.04 149 VAL A CA 1
ATOM 1050 C C . VAL A 1 149 ? 11.949 -16.564 -15.393 1.00 21.81 149 VAL A C 1
ATOM 1051 O O . VAL A 1 149 ? 12.345 -16.655 -14.242 1.00 24.14 149 VAL A O 1
ATOM 1055 N N . ASP A 1 150 ? 11.912 -17.652 -16.144 1.00 27.79 150 ASP A N 1
ATOM 1056 C CA . ASP A 1 150 ? 12.610 -18.862 -15.729 1.00 24.79 150 ASP A CA 1
ATOM 1057 C C . ASP A 1 150 ? 14.126 -18.610 -15.922 1.00 22.92 150 ASP A C 1
ATOM 1058 O O . ASP A 1 150 ? 14.492 -18.036 -16.892 1.00 24.52 150 ASP A O 1
ATOM 1063 N N . ILE A 1 151 ? 14.966 -19.318 -15.175 1.00 22.67 151 ILE A N 1
ATOM 1064 C CA . ILE A 1 151 ? 16.388 -19.227 -15.272 1.00 22.96 151 ILE A CA 1
ATOM 1065 C C . ILE A 1 151 ? 16.913 -19.463 -16.671 1.00 23.06 151 ILE A C 1
ATOM 1066 O O . ILE A 1 151 ? 17.763 -18.721 -17.096 1.00 26.36 151 ILE A O 1
ATOM 1071 N N . ASP A 1 152 ? 16.250 -20.296 -17.450 1.00 26.91 152 ASP A N 1
ATOM 1072 C CA . ASP A 1 152 ? 16.887 -20.558 -18.765 1.00 30.35 152 ASP A CA 1
ATOM 1073 C C . ASP A 1 152 ? 16.471 -19.520 -19.843 1.00 29.96 152 ASP A C 1
ATOM 1074 O O . ASP A 1 152 ? 17.065 -19.537 -20.934 1.00 29.93 152 ASP A O 1
ATOM 1079 N N . GLU A 1 153 ? 15.545 -18.584 -19.523 1.00 28.69 153 GLU A N 1
ATOM 1080 C CA . GLU A 1 153 ? 15.262 -17.407 -20.382 1.00 29.83 153 GLU A CA 1
ATOM 1081 C C . GLU A 1 153 ? 15.887 -16.136 -19.800 1.00 30.13 153 GLU A C 1
ATOM 1082 O O . GLU A 1 153 ? 15.696 -15.100 -20.387 1.00 27.20 153 GLU A O 1
ATOM 1088 N N . ALA A 1 154 ? 16.560 -16.209 -18.635 1.00 22.86 154 ALA A N 1
ATOM 1089 C CA . ALA A 1 154 ? 16.950 -14.990 -17.919 1.00 23.65 154 ALA A CA 1
ATOM 1090 C C . ALA A 1 154 ? 18.157 -14.368 -18.673 1.00 26.37 154 ALA A C 1
ATOM 1091 O O . ALA A 1 154 ? 18.965 -15.155 -19.283 1.00 28.37 154 ALA A O 1
ATOM 1093 N N . ASP A 1 155 ? 18.308 -13.037 -18.576 1.00 27.62 155 ASP A N 1
ATOM 1094 C CA . ASP A 1 155 ? 19.394 -12.272 -19.196 1.00 26.10 155 ASP A CA 1
ATOM 1095 C C . ASP A 1 155 ? 20.778 -12.813 -18.724 1.00 25.27 155 ASP A C 1
ATOM 1096 O O . ASP A 1 155 ? 21.085 -12.703 -17.499 1.00 23.01 155 ASP A O 1
ATOM 1101 N N . PRO A 1 156 ? 21.616 -13.271 -19.721 1.00 25.81 156 PRO A N 1
ATOM 1102 C CA . PRO A 1 156 ? 22.830 -13.824 -19.224 1.00 22.93 156 PRO A CA 1
ATOM 1103 C C . PRO A 1 156 ? 23.890 -12.817 -18.696 1.00 25.72 156 PRO A C 1
ATOM 1104 O O . PRO A 1 156 ? 24.853 -13.195 -18.004 1.00 27.74 156 PRO A O 1
ATOM 1108 N N . GLU A 1 157 ? 23.637 -11.542 -18.963 1.00 27.00 157 GLU A N 1
ATOM 1109 C CA . GLU A 1 157 ? 24.417 -10.455 -18.385 1.00 30.18 157 GLU A CA 1
ATOM 1110 C C . GLU A 1 157 ? 23.978 -10.121 -16.981 1.00 28.01 157 GLU A C 1
ATOM 1111 O O . GLU A 1 157 ? 24.583 -9.322 -16.323 1.00 27.34 157 GLU A O 1
ATOM 1117 N N . ASN A 1 158 ? 22.905 -10.715 -16.480 1.00 29.58 158 ASN A N 1
ATOM 1118 C CA . ASN A 1 158 ? 22.534 -10.400 -15.108 1.00 26.11 158 ASN A CA 1
ATOM 1119 C C . ASN A 1 158 ? 23.439 -11.368 -14.358 1.00 27.51 158 ASN A C 1
ATOM 1120 O O . ASN A 1 158 ? 23.359 -12.558 -14.586 1.00 25.00 158 ASN A O 1
ATOM 1125 N N . PRO A 1 159 ? 24.236 -10.861 -13.376 1.00 30.87 159 PRO A N 1
ATOM 1126 C CA . PRO A 1 159 ? 25.154 -11.719 -12.612 1.00 34.51 159 PRO A CA 1
ATOM 1127 C C . PRO A 1 159 ? 24.507 -12.825 -11.855 1.00 35.92 159 PRO A C 1
ATOM 1128 O O . PRO A 1 159 ? 25.136 -13.932 -11.750 1.00 27.70 159 PRO A O 1
ATOM 1132 N N . ILE A 1 160 ? 23.309 -12.560 -11.302 1.00 30.37 160 ILE A N 1
ATOM 1133 C CA . ILE A 1 160 ? 22.546 -13.624 -10.668 1.00 22.96 160 ILE A CA 1
ATOM 1134 C C . ILE A 1 160 ? 22.138 -14.819 -11.582 1.00 24.93 160 ILE A C 1
ATOM 1135 O O . ILE A 1 160 ? 22.367 -15.992 -11.264 1.00 24.96 160 ILE A O 1
ATOM 1140 N N . ALA A 1 161 ? 21.478 -14.530 -12.733 1.00 21.11 161 ALA A N 1
ATOM 1141 C CA . ALA A 1 161 ? 21.172 -15.513 -13.714 1.00 22.10 161 ALA A CA 1
ATOM 1142 C C . ALA A 1 161 ? 22.463 -16.180 -14.176 1.00 24.40 161 ALA A C 1
ATOM 1143 O O . ALA A 1 161 ? 22.415 -17.376 -14.372 1.00 26.11 161 ALA A O 1
ATOM 1145 N N . ALA A 1 162 ? 23.533 -15.395 -14.433 1.00 28.55 162 ALA A N 1
ATOM 1146 C CA . ALA A 1 162 ? 24.845 -15.953 -15.044 1.00 29.65 162 ALA A CA 1
ATOM 1147 C C . ALA A 1 162 ? 25.307 -17.112 -14.075 1.00 32.58 162 ALA A C 1
ATOM 1148 O O . ALA A 1 162 ? 25.685 -18.217 -14.521 1.00 27.18 162 ALA A O 1
ATOM 1150 N N . TYR A 1 163 ? 25.216 -16.829 -12.759 1.00 30.97 163 TYR A N 1
ATOM 1151 C CA . TYR A 1 163 ? 25.778 -17.692 -11.753 1.00 31.69 163 TYR A CA 1
ATOM 1152 C C . TYR A 1 163 ? 25.002 -18.985 -11.586 1.00 32.03 163 TYR A C 1
ATOM 1153 O O . TYR A 1 163 ? 25.580 -20.106 -11.686 1.00 28.15 163 TYR A O 1
ATOM 1162 N N . LEU A 1 164 ? 23.692 -18.831 -11.380 1.00 30.69 164 LEU A N 1
ATOM 1163 C CA . LEU A 1 164 ? 22.728 -19.930 -11.390 1.00 28.37 164 LEU A CA 1
ATOM 1164 C C . LEU A 1 164 ? 22.786 -20.758 -12.760 1.00 30.29 164 LEU A C 1
ATOM 1165 O O . LEU A 1 164 ? 22.732 -22.007 -12.721 1.00 26.04 164 LEU A O 1
ATOM 1170 N N . GLN A 1 165 ? 22.933 -20.110 -13.933 1.00 25.71 165 GLN A N 1
ATOM 1171 C CA . GLN A 1 165 ? 23.042 -20.881 -15.184 1.00 28.74 165 GLN A CA 1
ATOM 1172 C C . GLN A 1 165 ? 24.364 -21.645 -15.203 1.00 29.78 165 GLN A C 1
ATOM 1173 O O . GLN A 1 165 ? 24.380 -22.771 -15.657 1.00 27.42 165 GLN A O 1
ATOM 1179 N N . ALA A 1 166 ? 25.480 -21.041 -14.749 1.00 35.84 166 ALA A N 1
ATOM 1180 C CA . ALA A 1 166 ? 26.788 -21.826 -14.676 1.00 32.70 166 ALA A CA 1
ATOM 1181 C C . ALA A 1 166 ? 26.686 -22.985 -13.686 1.00 34.36 166 ALA A C 1
ATOM 1182 O O . ALA A 1 166 ? 27.372 -23.957 -13.827 1.00 36.78 166 ALA A O 1
ATOM 1184 N N . GLU A 1 167 ? 25.908 -22.830 -12.630 1.00 32.27 167 GLU A N 1
ATOM 1185 C CA . GLU A 1 167 ? 25.630 -23.912 -11.632 1.00 33.84 167 GLU A CA 1
ATOM 1186 C C . GLU A 1 167 ? 24.628 -24.980 -12.161 1.00 35.86 167 GLU A C 1
ATOM 1187 O O . GLU A 1 167 ? 24.235 -25.875 -11.414 1.00 36.07 167 GLU A O 1
ATOM 1193 N N . GLY A 1 168 ? 24.208 -24.821 -13.429 1.00 32.01 168 GLY A N 1
ATOM 1194 C CA . GLY A 1 168 ? 23.301 -25.723 -14.140 1.00 28.89 168 GLY A CA 1
ATOM 1195 C C . GLY A 1 168 ? 21.928 -25.894 -13.446 1.00 33.21 168 GLY A C 1
ATOM 1196 O O . GLY A 1 168 ? 21.293 -26.962 -13.501 1.00 34.15 168 GLY A O 1
ATOM 1197 N N . ILE A 1 169 ? 21.448 -24.797 -12.896 1.00 29.63 169 ILE A N 1
ATOM 1198 C CA . ILE A 1 169 ? 20.075 -24.697 -12.322 1.00 28.51 169 ILE A CA 1
ATOM 1199 C C . ILE A 1 169 ? 19.001 -24.535 -13.472 1.00 28.03 169 ILE A C 1
ATOM 1200 O O . ILE A 1 169 ? 19.169 -23.740 -1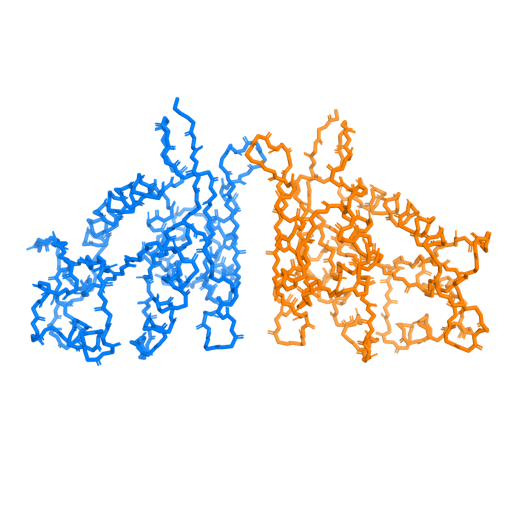4.398 1.00 29.83 169 ILE A O 1
ATOM 1205 N N . HIS A 1 170 ? 17.922 -25.296 -13.410 1.00 27.08 170 HIS A N 1
ATOM 1206 C CA . HIS A 1 170 ? 16.807 -25.227 -14.390 1.00 27.87 170 HIS A CA 1
ATOM 1207 C C . HIS A 1 170 ? 15.465 -25.145 -13.589 1.00 23.62 170 HIS A C 1
ATOM 1208 O O . HIS A 1 170 ? 15.366 -25.504 -12.427 1.00 26.99 170 HIS A O 1
ATOM 1215 N N . GLU A 1 171 ? 14.371 -24.728 -14.221 1.00 28.09 171 GLU A N 1
ATOM 1216 C CA . GLU A 1 171 ? 13.038 -24.806 -13.562 1.00 31.91 171 GLU A CA 1
ATOM 1217 C C . GLU A 1 171 ? 12.965 -24.065 -12.296 1.00 26.33 171 GLU A C 1
ATOM 1218 O O . GLU A 1 171 ? 12.554 -24.609 -11.207 1.00 25.16 171 GLU A O 1
ATOM 1224 N N . HIS A 1 172 ? 13.399 -22.814 -12.445 1.00 27.66 172 HIS A N 1
ATOM 1225 C CA . HIS A 1 172 ? 13.601 -21.957 -11.296 1.00 24.47 172 HIS A CA 1
ATOM 1226 C C . HIS A 1 172 ? 13.151 -20.561 -11.754 1.00 24.65 172 HIS A C 1
ATOM 1227 O O . HIS A 1 172 ? 13.567 -20.033 -12.796 1.00 25.03 172 HIS A O 1
ATOM 1234 N N . VAL A 1 173 ? 12.210 -20.003 -10.957 1.00 25.84 173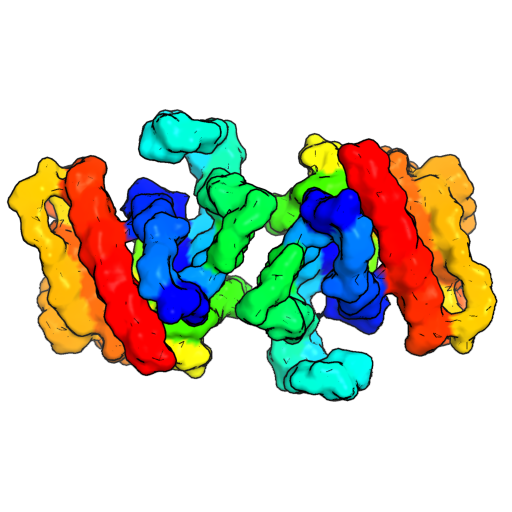 VAL A N 1
ATOM 1235 C CA . VAL A 1 173 ? 11.544 -18.750 -11.255 1.00 24.50 173 VAL A CA 1
ATOM 1236 C C . VAL A 1 173 ? 12.367 -17.611 -10.691 1.00 21.98 173 VAL A C 1
ATOM 1237 O O . VAL A 1 173 ? 12.747 -17.669 -9.535 1.00 22.89 173 VAL A O 1
ATOM 1241 N N . LEU A 1 174 ? 12.620 -16.523 -11.462 1.00 20.81 174 LEU A N 1
ATOM 1242 C CA . LEU A 1 174 ? 13.323 -15.337 -10.885 1.00 20.12 174 LEU A CA 1
ATOM 1243 C C . LEU A 1 174 ? 12.446 -14.120 -10.927 1.00 19.88 174 LEU A C 1
ATOM 1244 O O . LEU A 1 174 ? 11.689 -13.940 -11.962 1.00 22.23 174 LEU A O 1
ATOM 1249 N N . VAL A 1 175 ? 12.442 -13.331 -9.831 1.00 22.02 175 VAL A N 1
ATOM 1250 C CA . VAL A 1 175 ? 11.600 -12.111 -9.828 1.00 19.22 175 VAL A CA 1
ATOM 1251 C C . VAL A 1 175 ? 12.475 -10.919 -9.500 1.00 21.85 175 VAL A C 1
ATOM 1252 O O . VAL A 1 175 ? 13.277 -10.969 -8.555 1.00 20.92 175 VAL A O 1
ATOM 1256 N N . GLY A 1 176 ? 12.223 -9.748 -10.108 1.00 20.14 176 GLY A N 1
ATOM 1257 C CA . GLY A 1 176 ? 12.771 -8.560 -9.545 1.00 23.82 176 GLY A CA 1
ATOM 1258 C C . GLY A 1 176 ? 12.911 -7.565 -10.684 1.00 27.39 176 GLY A C 1
ATOM 1259 O O . GLY A 1 176 ? 12.236 -7.761 -11.664 1.00 25.43 176 GLY A O 1
ATOM 1260 N N . THR A 1 177 ? 13.633 -6.485 -10.406 1.00 24.81 177 THR A N 1
ATOM 1261 C CA . THR A 1 177 ? 13.773 -5.332 -11.237 1.00 27.71 177 THR A CA 1
ATOM 1262 C C . THR A 1 177 ? 14.999 -5.497 -12.159 1.00 28.09 177 THR A C 1
ATOM 1263 O O . THR A 1 177 ? 15.169 -4.703 -13.054 1.00 27.27 177 THR A O 1
ATOM 1267 N N . GLY A 1 178 ? 15.924 -6.368 -11.819 1.00 27.43 178 GLY A N 1
ATOM 1268 C CA . GLY A 1 178 ? 17.071 -6.651 -12.664 1.00 33.77 178 GLY A CA 1
ATOM 1269 C C . GLY A 1 178 ? 18.154 -5.590 -12.433 1.00 38.74 178 GLY A C 1
ATOM 1270 O O . GLY A 1 178 ? 19.201 -5.647 -13.099 1.00 40.51 178 GLY A O 1
ATOM 1271 N N . LYS A 1 179 ? 17.904 -4.634 -11.524 1.00 36.99 179 LYS A N 1
ATOM 1272 C CA . LYS A 1 179 ? 18.936 -3.640 -11.117 1.00 45.58 179 LYS A CA 1
ATOM 1273 C C . LYS A 1 179 ? 19.641 -4.154 -9.905 1.00 51.88 179 LYS A C 1
ATOM 1274 O O . LYS A 1 179 ? 18.993 -4.565 -8.920 1.00 48.41 179 LYS A O 1
ATOM 1280 N N . LEU A 1 180 ? 20.960 -4.047 -9.908 1.00 52.61 180 LEU A N 1
ATOM 1281 C CA . LEU A 1 180 ? 21.709 -4.691 -8.841 1.00 53.38 180 LEU A CA 1
ATOM 1282 C C . LEU A 1 180 ? 22.620 -3.742 -8.097 1.00 62.92 180 LEU A C 1
ATOM 1283 O O . LEU A 1 180 ? 22.514 -2.521 -8.297 1.00 49.81 180 LEU A O 1
ATOM 1288 N N . ILE A 1 181 ? 23.464 -4.284 -7.207 1.00 64.90 181 ILE A N 1
ATOM 1289 C CA . ILE A 1 181 ? 24.156 -3.448 -6.241 1.00 67.68 181 ILE A CA 1
ATOM 1290 C C . ILE A 1 181 ? 25.097 -2.486 -6.983 1.00 68.18 181 ILE A C 1
ATOM 1291 O O . ILE A 1 181 ? 25.138 -1.278 -6.669 1.00 69.49 181 ILE A O 1
ATOM 1296 N N . ARG A 1 182 ? 25.764 -2.994 -8.019 1.00 65.01 182 ARG A N 1
ATOM 1297 C CA . ARG A 1 182 ? 26.684 -2.140 -8.755 1.00 65.13 182 ARG A CA 1
ATOM 1298 C C . ARG A 1 182 ? 26.020 -0.848 -9.227 1.00 62.68 182 ARG A C 1
ATOM 1299 O O . ARG A 1 182 ? 26.550 0.216 -8.943 1.00 70.05 182 ARG A O 1
ATOM 1307 N N . ASP A 1 183 ? 24.853 -0.903 -9.884 1.00 57.70 183 ASP A N 1
ATOM 1308 C CA . ASP A 1 183 ? 24.287 0.362 -10.449 1.00 59.61 183 ASP A CA 1
ATOM 1309 C C . ASP A 1 183 ? 23.684 1.331 -9.380 1.00 43.60 183 ASP A C 1
ATOM 1310 O O . ASP A 1 183 ? 23.716 1.043 -8.213 1.00 44.98 183 ASP A O 1
ATOM 1315 N N . TRP A 1 184 ? 23.179 2.497 -9.776 1.00 45.91 184 TRP A N 1
ATOM 1316 C CA . TRP A 1 184 ? 23.118 3.601 -8.811 1.00 38.87 184 TRP A CA 1
ATOM 1317 C C . TRP A 1 184 ? 21.904 3.594 -7.885 1.00 34.75 184 TRP A C 1
ATOM 1318 O O . TRP A 1 184 ? 21.949 4.155 -6.799 1.00 38.53 184 TRP A O 1
ATOM 1329 N N . GLU A 1 185 ? 20.805 3.034 -8.334 1.00 31.70 185 GLU A N 1
ATOM 1330 C CA . GLU A 1 185 ? 19.531 3.133 -7.548 1.00 34.93 185 GLU A CA 1
ATOM 1331 C C . GLU A 1 185 ? 19.637 2.374 -6.230 1.00 29.21 185 GLU A C 1
ATOM 1332 O O . GLU A 1 185 ? 19.997 1.172 -6.244 1.00 32.48 185 GLU A O 1
ATOM 1338 N N . PRO A 1 186 ? 19.175 2.993 -5.139 1.00 26.23 186 PRO A N 1
ATOM 1339 C CA . PRO A 1 186 ? 18.990 2.297 -3.864 1.00 23.61 186 PRO A CA 1
ATOM 1340 C C . PRO A 1 186 ? 17.738 1.397 -3.826 1.00 25.49 186 PRO A C 1
ATOM 1341 O O . PRO A 1 186 ? 17.146 1.138 -4.829 1.00 28.93 186 PRO A O 1
ATOM 1345 N N . VAL A 1 187 ? 17.375 0.896 -2.654 1.00 23.50 187 VAL A N 1
ATOM 1346 C CA . VAL A 1 187 ? 16.128 0.125 -2.538 1.00 25.92 187 VAL A CA 1
ATOM 1347 C C . VAL A 1 187 ? 15.062 0.972 -1.823 1.00 23.24 187 VAL A C 1
ATOM 1348 O O . VAL A 1 187 ? 15.299 1.355 -0.693 1.00 24.69 187 VAL A O 1
ATOM 1352 N N . THR A 1 188 ? 13.921 1.262 -2.483 1.00 21.85 188 THR A N 1
ATOM 1353 C CA . THR A 1 188 ? 12.770 2.042 -1.922 1.00 20.23 188 THR A CA 1
ATOM 1354 C C . THR A 1 188 ? 11.652 1.062 -1.484 1.00 17.63 188 THR A C 1
ATOM 1355 O O . THR A 1 188 ? 11.540 -0.118 -1.970 1.00 20.61 188 THR A O 1
ATOM 1359 N N . PRO A 1 189 ? 10.834 1.501 -0.537 1.00 20.86 189 PRO A N 1
ATOM 1360 C CA . PRO A 1 189 ? 9.811 0.580 -0.005 1.00 16.09 189 PRO A CA 1
ATOM 1361 C C . PRO A 1 189 ? 8.802 0.234 -1.089 1.00 17.95 189 PRO A C 1
ATOM 1362 O O . PRO A 1 189 ? 8.219 -0.800 -1.039 1.00 17.27 189 PRO A O 1
ATOM 1366 N N . HIS A 1 190 ? 8.545 1.158 -2.034 1.00 15.97 190 HIS A N 1
ATOM 1367 C CA . HIS A 1 190 ? 7.534 0.879 -3.049 1.00 19.15 190 HIS A CA 1
ATOM 1368 C C . HIS A 1 190 ? 7.962 -0.215 -3.970 1.00 17.53 190 HIS A C 1
ATOM 1369 O O . HIS A 1 190 ? 7.095 -1.062 -4.354 1.00 17.12 190 HIS A O 1
ATOM 1376 N N . VAL A 1 191 ? 9.268 -0.176 -4.314 1.00 17.42 191 VAL A N 1
ATOM 1377 C CA . VAL A 1 191 ? 9.787 -1.278 -5.163 1.00 17.45 191 VAL A CA 1
ATOM 1378 C C . VAL A 1 191 ? 9.686 -2.618 -4.450 1.00 16.22 191 VAL A C 1
ATOM 1379 O O . VAL A 1 191 ? 9.275 -3.636 -5.025 1.00 18.75 191 VAL A O 1
ATOM 1383 N N . LEU A 1 192 ? 9.991 -2.606 -3.171 1.00 16.05 192 LEU A N 1
ATOM 1384 C CA . LEU A 1 192 ? 9.827 -3.846 -2.387 1.00 15.56 192 LEU A CA 1
ATOM 1385 C C . LEU A 1 192 ? 8.363 -4.346 -2.253 1.00 14.96 192 LEU A C 1
ATOM 1386 O O . LEU A 1 192 ? 8.097 -5.585 -2.361 1.00 16.82 192 LEU A O 1
ATOM 1391 N N . ASP A 1 193 ? 7.415 -3.391 -2.161 1.00 16.46 193 ASP A N 1
ATOM 1392 C CA . ASP A 1 193 ? 6.033 -3.780 -2.202 1.00 15.74 193 ASP A CA 1
ATOM 1393 C C . ASP A 1 193 ? 5.633 -4.370 -3.474 1.00 17.44 193 ASP A C 1
ATOM 1394 O O . ASP A 1 193 ? 5.019 -5.450 -3.489 1.00 17.87 193 ASP A O 1
ATOM 1399 N N . ARG A 1 194 ? 6.112 -3.782 -4.537 1.00 16.99 194 ARG A N 1
ATOM 1400 C CA . ARG A 1 194 ? 5.826 -4.434 -5.857 1.00 17.34 194 ARG A CA 1
ATOM 1401 C C . ARG A 1 194 ? 6.494 -5.774 -6.023 1.00 16.84 194 ARG A C 1
ATOM 1402 O O . ARG A 1 194 ? 5.903 -6.689 -6.483 1.00 20.37 194 ARG A O 1
ATOM 1410 N N . VAL A 1 195 ? 7.801 -5.904 -5.794 1.00 20.63 195 VAL A N 1
ATOM 1411 C CA . VAL A 1 195 ? 8.396 -7.204 -5.910 1.00 18.45 195 VAL A CA 1
ATOM 1412 C C . VAL A 1 195 ? 7.716 -8.270 -4.988 1.00 18.37 195 VAL A C 1
ATOM 1413 O O . VAL A 1 195 ? 7.446 -9.472 -5.434 1.00 18.56 195 VAL A O 1
ATOM 1417 N N . SER A 1 196 ? 7.406 -7.846 -3.738 1.00 17.44 196 SER A N 1
ATOM 1418 C CA . SER A 1 196 ? 6.633 -8.767 -2.889 1.00 16.45 196 SER A CA 1
ATOM 1419 C C . SER A 1 196 ? 5.290 -9.234 -3.387 1.00 18.19 196 SER A C 1
ATOM 1420 O O . SER A 1 196 ? 4.983 -10.389 -3.300 1.00 19.47 196 SER A O 1
ATOM 1423 N N . GLU A 1 197 ? 4.528 -8.357 -3.996 1.00 19.11 197 GLU A N 1
ATOM 1424 C CA . GLU A 1 197 ? 3.255 -8.761 -4.593 1.00 19.51 197 GLU A CA 1
ATOM 1425 C C . GLU A 1 197 ? 3.392 -9.784 -5.730 1.00 19.57 197 GLU A C 1
ATOM 1426 O O . GLU A 1 197 ? 2.572 -10.666 -5.845 1.00 19.92 197 GLU A O 1
ATOM 1432 N N . VAL A 1 198 ? 4.316 -9.509 -6.620 1.00 19.05 198 VAL A N 1
ATOM 1433 C CA . VAL A 1 198 ? 4.619 -10.424 -7.737 1.00 20.96 198 VAL A CA 1
ATOM 1434 C C . VAL A 1 198 ? 5.116 -11.742 -7.217 1.00 19.00 198 VAL A C 1
ATOM 1435 O O . VAL A 1 198 ? 4.728 -12.801 -7.757 1.00 18.30 198 VAL A O 1
ATOM 1439 N N . MET A 1 199 ? 6.073 -11.757 -6.306 1.00 18.85 199 MET A N 1
ATOM 1440 C CA . MET A 1 199 ? 6.597 -12.945 -5.677 1.00 19.51 199 MET A CA 1
ATOM 1441 C C . MET A 1 199 ? 5.513 -13.766 -5.067 1.00 17.49 199 MET A C 1
ATOM 1442 O O . MET A 1 199 ? 5.532 -14.982 -5.170 1.00 15.95 199 MET A O 1
ATOM 1447 N N . THR A 1 200 ? 4.605 -13.124 -4.336 1.00 18.19 200 THR A N 1
ATOM 1448 C CA . THR A 1 200 ? 3.459 -13.838 -3.772 1.00 17.16 200 THR A CA 1
ATOM 1449 C C . THR A 1 200 ? 2.638 -14.517 -4.909 1.00 17.53 200 THR A C 1
ATOM 1450 O O . THR A 1 200 ? 2.292 -15.689 -4.823 1.00 16.66 200 THR A O 1
ATOM 1454 N N . ALA A 1 201 ? 2.365 -13.778 -5.945 1.00 17.05 201 ALA A N 1
ATOM 1455 C CA . ALA A 1 201 ? 1.551 -14.333 -7.030 1.00 18.96 201 ALA A CA 1
ATOM 1456 C C . ALA A 1 201 ? 2.282 -15.551 -7.653 1.00 20.51 201 ALA A C 1
ATOM 1457 O O . ALA A 1 201 ? 1.621 -16.575 -7.956 1.00 22.47 201 ALA A O 1
ATOM 1459 N N . GLU A 1 202 ? 3.584 -15.494 -7.807 1.00 20.02 202 GLU A N 1
ATOM 1460 C CA . GLU A 1 202 ? 4.360 -16.616 -8.447 1.00 21.20 202 GLU A CA 1
ATOM 1461 C C . GLU A 1 202 ? 4.512 -17.748 -7.516 1.00 22.19 202 GLU A C 1
ATOM 1462 O O . GLU A 1 202 ? 4.435 -18.887 -7.989 1.00 22.56 202 GLU A O 1
ATOM 1468 N N . ILE A 1 203 ? 4.648 -17.462 -6.217 1.00 20.43 203 ILE A N 1
ATOM 1469 C CA . ILE A 1 203 ? 4.560 -18.581 -5.245 1.00 21.68 203 ILE A CA 1
ATOM 1470 C C . ILE A 1 203 ? 3.203 -19.313 -5.375 1.00 20.57 203 ILE A C 1
ATOM 1471 O O . ILE A 1 203 ? 3.194 -20.580 -5.301 1.00 22.15 203 ILE A O 1
ATOM 1476 N N . LEU A 1 204 ? 2.092 -18.595 -5.530 1.00 18.33 204 LEU A N 1
ATOM 1477 C CA . LEU A 1 204 ? 0.830 -19.279 -5.516 1.00 19.39 204 LEU A CA 1
ATOM 1478 C C . LEU A 1 204 ? 0.740 -20.141 -6.782 1.00 19.59 204 LEU A C 1
ATOM 1479 O O . LEU A 1 204 ? 0.172 -21.293 -6.738 1.00 21.98 204 LEU A O 1
ATOM 1484 N N . LYS A 1 205 ? 1.301 -19.613 -7.881 1.00 18.62 205 LYS A N 1
ATOM 1485 C CA . LYS A 1 205 ? 1.277 -20.477 -9.138 1.00 22.85 205 LYS A CA 1
ATOM 1486 C C . LYS A 1 205 ? 2.052 -21.791 -8.883 1.00 24.33 205 LYS A C 1
ATOM 1487 O O . LYS A 1 205 ? 1.651 -22.893 -9.350 1.00 24.06 205 LYS A O 1
ATOM 1493 N N . LEU A 1 206 ? 3.242 -21.687 -8.306 1.00 24.08 206 LEU A N 1
ATOM 1494 C CA . LEU A 1 206 ? 4.061 -22.871 -8.038 1.00 28.03 206 LEU A CA 1
ATOM 1495 C C . LEU A 1 206 ? 3.363 -23.874 -7.056 1.00 30.20 206 LEU A C 1
ATOM 1496 O O . LEU A 1 206 ? 3.607 -25.141 -7.039 1.00 26.45 206 LEU A O 1
ATOM 1501 N N . LEU A 1 207 ? 2.551 -23.302 -6.167 1.00 26.06 207 LEU A N 1
ATOM 1502 C CA . LEU A 1 207 ? 1.895 -24.051 -5.116 1.00 31.68 207 LEU A CA 1
ATOM 1503 C C . LEU A 1 207 ? 0.838 -24.887 -5.805 1.00 35.60 207 LEU A C 1
ATOM 1504 O O . LEU A 1 207 ? 0.512 -25.950 -5.280 1.00 35.15 207 LEU A O 1
ATOM 1509 N N . ARG A 1 208 ? 0.283 -24.366 -6.923 1.00 32.16 208 ARG A N 1
ATOM 1510 C CA . ARG A 1 208 ? -0.822 -25.034 -7.585 1.00 35.08 208 ARG A CA 1
ATOM 1511 C C . ARG A 1 208 ? -0.147 -26.232 -8.282 1.00 39.57 208 ARG A C 1
ATOM 1512 O O . ARG A 1 208 ? -0.544 -27.402 -8.084 1.00 46.90 208 ARG A O 1
ATOM 1520 N N . GLY A 1 209 ? 0.977 -25.964 -8.944 1.00 42.46 209 GLY A N 1
ATOM 1521 C CA . GLY A 1 209 ? 1.766 -26.990 -9.663 1.00 44.65 209 GLY A CA 1
ATOM 1522 C C . GLY A 1 209 ? 2.131 -28.217 -8.821 1.00 52.26 209 GLY A C 1
ATOM 1523 O O . GLY A 1 209 ? 2.126 -29.331 -9.326 1.00 64.70 209 GLY A O 1
ATOM 1524 N N . ALA A 1 210 ? 2.437 -28.018 -7.539 1.00 46.74 210 ALA A N 1
ATOM 1525 C CA . ALA A 1 210 ? 2.693 -29.132 -6.573 1.00 48.65 210 ALA A CA 1
ATOM 1526 C C . ALA A 1 210 ? 1.589 -30.200 -6.482 1.00 56.53 210 ALA A C 1
ATOM 1527 O O . ALA A 1 210 ? 0.433 -29.869 -6.174 1.00 63.01 210 ALA A O 1
ATOM 1529 N N . LYS B 1 10 ? -11.944 -24.569 29.182 1.00 71.72 10 LYS B N 1
ATOM 1530 C CA . LYS B 1 10 ? -10.583 -25.156 29.038 1.00 65.24 10 LYS B CA 1
ATOM 1531 C C . LYS B 1 10 ? -10.284 -25.268 27.546 1.00 65.91 10 LYS B C 1
ATOM 1532 O O . LYS B 1 10 ? -11.008 -25.955 26.815 1.00 73.56 10 LYS B O 1
ATOM 1538 N N . VAL B 1 11 ? -9.265 -24.539 27.101 1.00 63.04 11 VAL B N 1
ATOM 1539 C CA . VAL B 1 11 ? -8.740 -24.585 25.717 1.00 61.19 11 VAL B CA 1
ATOM 1540 C C . VAL B 1 11 ? -7.194 -24.628 25.698 1.00 52.67 11 VAL B C 1
ATOM 1541 O O . VAL B 1 11 ? -6.580 -24.151 26.628 1.00 54.50 11 VAL B O 1
ATOM 1545 N N . PRO B 1 12 ? -6.573 -25.200 24.640 1.00 50.08 12 PRO B N 1
ATOM 1546 C CA . PRO B 1 12 ? -5.092 -25.233 24.529 1.00 46.14 12 PRO B CA 1
ATOM 1547 C C . PRO B 1 12 ? -4.442 -23.846 24.656 1.00 44.18 12 PRO B C 1
ATOM 1548 O O . PRO B 1 12 ? -4.918 -22.967 23.991 1.00 43.70 12 PRO B O 1
ATOM 1552 N N . HIS B 1 13 ? -3.392 -23.673 25.503 1.00 44.27 13 HIS B N 1
ATOM 1553 C CA . HIS B 1 13 ? -2.646 -22.392 25.660 1.00 43.65 13 HIS B CA 1
ATOM 1554 C C . HIS B 1 13 ? -1.164 -22.701 26.015 1.00 37.68 13 HIS B C 1
ATOM 1555 O O . HIS B 1 13 ? -0.857 -23.613 26.796 1.00 35.28 13 HIS B O 1
ATOM 1562 N N . GLY B 1 14 ? -0.256 -21.987 25.339 1.00 33.71 14 GLY B N 1
ATOM 1563 C CA . GLY B 1 14 ? 1.090 -21.919 25.762 1.00 33.59 14 GLY B CA 1
ATOM 1564 C C . GLY B 1 14 ? 1.911 -22.885 24.978 1.00 31.26 14 GLY B C 1
ATOM 1565 O O . GLY B 1 14 ? 1.356 -23.645 24.183 1.00 30.17 14 GLY B O 1
ATOM 1566 N N . GLU B 1 15 ? 3.189 -22.736 25.145 1.00 30.97 15 GLU B N 1
ATOM 1567 C CA . GLU B 1 15 ? 4.118 -23.506 24.371 1.00 32.72 15 GLU B CA 1
ATOM 1568 C C . GLU B 1 15 ? 5.008 -24.388 25.164 1.00 31.91 15 GLU B C 1
ATOM 1569 O O . GLU B 1 15 ? 5.624 -23.954 26.140 1.00 30.87 15 GLU B O 1
ATOM 1575 N N . VAL B 1 16 ? 5.162 -25.661 24.709 1.00 20.24 16 VAL B N 1
ATOM 1576 C CA . VAL B 1 16 ? 6.158 -26.516 25.391 1.00 18.45 16 VAL B CA 1
ATOM 1577 C C . VAL B 1 16 ? 7.296 -26.884 24.404 1.00 20.80 16 VAL B C 1
ATOM 1578 O O . VAL B 1 16 ? 6.993 -27.090 23.217 1.00 23.36 16 VAL B O 1
ATOM 1582 N N . THR B 1 17 ? 8.551 -26.943 24.857 1.00 22.92 17 THR B N 1
ATOM 1583 C CA . THR B 1 17 ? 9.690 -27.336 23.921 1.00 18.77 17 THR B CA 1
ATOM 1584 C C . THR B 1 17 ? 10.201 -28.593 24.458 1.00 22.08 17 THR B C 1
ATOM 1585 O O . THR B 1 17 ? 10.550 -28.635 25.612 1.00 21.12 17 THR B O 1
ATOM 1589 N N . LEU B 1 18 ? 10.281 -29.637 23.632 1.00 17.50 18 LEU B N 1
ATOM 1590 C CA . LEU B 1 18 ? 10.917 -30.885 24.047 1.00 18.22 18 LEU B CA 1
ATOM 1591 C C . LEU B 1 18 ? 12.284 -30.908 23.347 1.00 18.76 18 LEU B C 1
ATOM 1592 O O . LEU B 1 18 ? 12.374 -31.017 22.126 1.00 18.87 18 LEU B O 1
ATOM 1597 N N . VAL B 1 19 ? 13.371 -30.777 24.161 1.00 18.40 19 VAL B N 1
ATOM 1598 C CA . VAL B 1 19 ? 14.654 -30.988 23.638 1.00 20.22 19 VAL B CA 1
ATOM 1599 C C . VAL B 1 19 ? 15.002 -32.458 23.794 1.00 17.94 19 VAL B C 1
ATOM 1600 O O . VAL B 1 19 ? 15.120 -33.002 24.893 1.00 19.39 19 VAL B O 1
ATOM 1604 N N . GLY B 1 20 ? 15.111 -33.104 22.640 1.00 18.49 20 GLY B N 1
ATOM 1605 C CA . GLY B 1 20 ? 15.288 -34.547 22.551 1.00 20.54 20 GLY B CA 1
ATOM 1606 C C . GLY B 1 20 ? 13.901 -35.227 22.276 1.00 20.12 20 GLY B C 1
ATOM 1607 O O . GLY B 1 20 ? 12.920 -35.067 23.064 1.00 23.01 20 GLY B O 1
ATOM 1608 N N . ALA B 1 21 ? 13.854 -36.059 21.230 1.00 19.78 21 ALA B N 1
ATOM 1609 C CA . ALA B 1 21 ? 12.661 -36.658 20.817 1.00 17.89 21 ALA B CA 1
ATOM 1610 C C . ALA B 1 21 ? 13.071 -38.077 20.416 1.00 18.18 21 ALA B C 1
ATOM 1611 O O . ALA B 1 21 ? 12.606 -38.546 19.310 1.00 18.37 21 ALA B O 1
ATOM 1613 N N . GLY B 1 22 ? 13.823 -38.809 21.248 1.00 17.49 22 GLY B N 1
ATOM 1614 C CA . GLY B 1 22 ? 14.125 -40.245 20.931 1.00 18.98 22 GLY B CA 1
ATOM 1615 C C . GLY B 1 22 ? 13.098 -41.184 21.629 1.00 14.98 22 GLY B C 1
ATOM 1616 O O . GLY B 1 22 ? 11.916 -40.755 21.711 1.00 14.43 22 GLY B O 1
ATOM 1617 N N . ARG B 1 23 ? 13.491 -42.376 22.133 1.00 14.99 23 ARG B N 1
ATOM 1618 C CA . ARG B 1 23 ? 12.500 -43.341 22.713 1.00 16.90 23 ARG B CA 1
ATOM 1619 C C . ARG B 1 23 ? 11.641 -42.615 23.776 1.00 17.10 23 ARG B C 1
ATOM 1620 O O . ARG B 1 23 ? 10.366 -42.762 23.862 1.00 17.95 23 ARG B O 1
ATOM 1628 N N . LEU B 1 24 ? 12.278 -41.794 24.624 1.00 17.28 24 LEU B N 1
ATOM 1629 C CA . LEU B 1 24 ? 11.515 -41.155 25.683 1.00 14.25 24 LEU B CA 1
ATOM 1630 C C . LEU B 1 24 ? 10.849 -39.877 25.152 1.00 14.44 24 LEU B C 1
ATOM 1631 O O . LEU B 1 24 ? 9.671 -39.692 25.366 1.00 13.57 24 LEU B O 1
ATOM 1636 N N . GLY B 1 25 ? 11.584 -39.011 24.430 1.00 14.93 25 GLY B N 1
ATOM 1637 C CA . GLY B 1 25 ? 10.971 -37.667 24.156 1.00 16.47 25 GLY B CA 1
ATOM 1638 C C . GLY B 1 25 ? 9.818 -37.885 23.111 1.00 13.60 25 GLY B C 1
ATOM 1639 O O . GLY B 1 25 ? 8.802 -37.188 23.053 1.00 13.35 25 GLY B O 1
ATOM 1640 N N . PHE B 1 26 ? 9.866 -38.945 22.323 1.00 13.98 26 PHE B N 1
ATOM 1641 C CA . PHE B 1 26 ? 8.768 -39.243 21.259 1.00 15.15 26 PHE B CA 1
ATOM 1642 C C . PHE B 1 26 ? 7.518 -39.623 22.054 1.00 16.39 26 PHE B C 1
ATOM 1643 O O . PHE B 1 26 ? 6.370 -39.124 21.797 1.00 14.63 26 PHE B O 1
ATOM 1651 N N . ARG B 1 27 ? 7.742 -40.440 23.109 1.00 14.81 27 ARG B N 1
ATOM 1652 C CA . ARG B 1 27 ? 6.644 -40.775 24.011 1.00 12.66 27 ARG B CA 1
ATOM 1653 C C . ARG B 1 27 ? 5.950 -39.525 24.722 1.00 13.67 27 ARG B C 1
ATOM 1654 O O . ARG B 1 27 ? 4.724 -39.382 24.666 1.00 12.55 27 ARG B O 1
ATOM 1662 N N . THR B 1 28 ? 6.777 -38.596 25.182 1.00 12.08 28 THR B N 1
ATOM 1663 C CA . THR B 1 28 ? 6.186 -37.361 25.843 1.00 12.63 28 THR B CA 1
ATOM 1664 C C . THR B 1 28 ? 5.533 -36.455 24.793 1.00 13.88 28 THR B C 1
ATOM 1665 O O . THR B 1 28 ? 4.483 -35.949 25.008 1.00 14.67 28 THR B O 1
ATOM 1669 N N . ALA B 1 29 ? 6.138 -36.406 23.599 1.00 13.52 29 ALA B N 1
ATOM 1670 C CA . ALA B 1 29 ? 5.423 -35.763 22.463 1.00 15.07 29 ALA B CA 1
ATOM 1671 C C . ALA B 1 29 ? 4.058 -36.329 22.201 1.00 16.88 29 ALA B C 1
ATOM 1672 O O . ALA B 1 29 ? 3.102 -35.520 22.179 1.00 14.95 29 ALA B O 1
ATOM 1674 N N . LEU B 1 30 ? 3.964 -37.671 22.080 1.00 16.19 30 LEU B N 1
ATOM 1675 C CA . LEU B 1 30 ? 2.732 -38.327 21.747 1.00 17.08 30 LEU B CA 1
ATOM 1676 C C . LEU B 1 30 ? 1.747 -38.092 22.853 1.00 17.33 30 LEU B C 1
ATOM 1677 O O . LEU B 1 30 ? 0.578 -37.896 22.593 1.00 14.51 30 LEU B O 1
ATOM 1682 N N . ASN B 1 31 ? 2.194 -38.215 24.111 1.00 14.59 31 ASN B N 1
ATOM 1683 C CA . ASN B 1 31 ? 1.303 -37.815 25.202 1.00 14.88 31 ASN B CA 1
ATOM 1684 C C . ASN B 1 31 ? 0.686 -36.367 25.057 1.00 15.98 31 ASN B C 1
ATOM 1685 O O . ASN B 1 31 ? -0.525 -36.211 25.269 1.00 14.91 31 ASN B O 1
ATOM 1690 N N . LEU B 1 32 ? 1.545 -35.350 24.835 1.00 15.71 32 LEU B N 1
ATOM 1691 C CA . LEU B 1 32 ? 1.145 -33.944 24.934 1.00 16.52 32 LEU B CA 1
ATOM 1692 C C . LEU B 1 32 ? 0.265 -33.735 23.707 1.00 17.21 32 LEU B C 1
ATOM 1693 O O . LEU B 1 32 ? -0.737 -33.085 23.818 1.00 21.83 32 LEU B O 1
ATOM 1698 N N . MET B 1 33 ? 0.579 -34.410 22.585 1.00 16.79 33 MET B N 1
ATOM 1699 C CA . MET B 1 33 ? -0.216 -34.155 21.319 1.00 19.44 33 MET B CA 1
ATOM 1700 C C . MET B 1 33 ? -1.638 -34.735 21.315 1.00 19.51 33 MET B C 1
ATOM 1701 O O . MET B 1 33 ? -2.481 -34.287 20.534 1.00 21.03 33 MET B O 1
ATOM 1706 N N . GLN B 1 34 ? -1.966 -35.615 22.317 1.00 18.58 34 GLN B N 1
ATOM 1707 C CA . GLN B 1 34 ? -3.312 -36.257 22.495 1.00 19.44 34 GLN B CA 1
ATOM 1708 C C . GLN B 1 34 ? -4.090 -35.644 23.683 1.00 22.10 34 GLN B C 1
ATOM 1709 O O . GLN B 1 34 ? -5.194 -36.015 23.950 1.00 21.40 34 GLN B O 1
ATOM 1715 N N . ILE B 1 35 ? -3.539 -34.629 24.289 1.00 19.02 35 ILE B N 1
ATOM 1716 C CA . ILE B 1 35 ? -4.295 -33.895 25.261 1.00 22.32 35 ILE B CA 1
ATOM 1717 C C . ILE B 1 35 ? -5.524 -33.175 24.699 1.00 26.85 35 ILE B C 1
ATOM 1718 O O . ILE B 1 35 ? -5.448 -32.447 23.682 1.00 29.54 35 ILE B O 1
ATOM 1723 N N . HIS B 1 36 ? -6.625 -33.314 25.429 1.00 24.38 36 HIS B N 1
ATOM 1724 C CA . HIS B 1 36 ? -7.795 -32.462 25.157 1.00 26.18 36 HIS B CA 1
ATOM 1725 C C . HIS B 1 36 ? -8.345 -31.710 26.303 1.00 27.81 36 HIS B C 1
ATOM 1726 O O . HIS B 1 36 ? -8.002 -31.987 27.473 1.00 27.51 36 HIS B O 1
ATOM 1733 N N . ARG B 1 37 ? -9.140 -30.668 25.995 1.00 27.90 37 ARG B N 1
ATOM 1734 C CA . ARG B 1 37 ? -9.739 -29.867 27.101 1.00 33.99 37 ARG B CA 1
ATOM 1735 C C . ARG B 1 37 ? -8.599 -29.079 27.830 1.00 34.70 37 ARG B C 1
ATOM 1736 O O . ARG B 1 37 ? -8.591 -29.011 29.062 1.00 32.27 37 ARG B O 1
ATOM 1744 N N . GLY B 1 38 ? -7.630 -28.538 27.072 1.00 37.01 38 GLY B N 1
ATOM 1745 C CA . GLY B 1 38 ? -6.454 -27.856 27.658 1.00 31.82 38 GLY B CA 1
ATOM 1746 C C . GLY B 1 38 ? -5.099 -28.377 27.074 1.00 34.13 38 GLY B C 1
ATOM 1747 O O . GLY B 1 38 ? -5.062 -28.770 25.960 1.00 31.00 38 GLY B O 1
ATOM 1748 N N . GLY B 1 39 ? -3.996 -28.308 27.818 1.00 28.76 39 GLY B N 1
ATOM 1749 C CA . GLY B 1 39 ? -2.626 -28.645 27.273 1.00 25.63 39 GLY B CA 1
ATOM 1750 C C . GLY B 1 39 ? -2.074 -27.498 26.479 1.00 22.01 39 GLY B C 1
ATOM 1751 O O . GLY B 1 39 ? -2.750 -26.424 26.262 1.00 23.74 39 GLY B O 1
ATOM 1752 N N . PRO B 1 40 ? -0.819 -27.697 25.974 1.00 22.80 40 PRO B N 1
ATOM 1753 C CA . PRO B 1 40 ? -0.185 -26.627 25.240 1.00 22.32 40 PRO B CA 1
ATOM 1754 C C . PRO B 1 40 ? -0.813 -26.389 23.861 1.00 24.59 40 PRO B C 1
ATOM 1755 O O . PRO B 1 40 ? -1.352 -27.322 23.244 1.00 23.19 40 PRO B O 1
ATOM 1759 N N . GLU B 1 41 ? -0.735 -25.198 23.388 1.00 23.67 41 GLU B N 1
ATOM 1760 C CA . GLU B 1 41 ? -1.128 -24.790 21.991 1.00 21.20 41 GLU B CA 1
ATOM 1761 C C . GLU B 1 41 ? -0.077 -25.079 21.008 1.00 24.34 41 GLU B C 1
ATOM 1762 O O . GLU B 1 41 ? -0.347 -25.332 19.863 1.00 30.69 41 GLU B O 1
ATOM 1768 N N . ARG B 1 42 ? 1.180 -24.996 21.464 1.00 22.34 42 ARG B N 1
ATOM 1769 C CA . ARG B 1 42 ? 2.268 -25.200 20.579 1.00 22.81 42 ARG B CA 1
ATOM 1770 C C . ARG B 1 42 ? 3.197 -26.173 21.213 1.00 23.49 42 ARG B C 1
ATOM 1771 O O . ARG B 1 42 ? 3.446 -26.073 22.386 1.00 25.52 42 ARG B O 1
ATOM 1779 N N . ILE B 1 43 ? 3.640 -27.173 20.417 1.00 23.51 43 ILE B N 1
ATOM 1780 C CA . ILE B 1 43 ? 4.685 -28.116 20.820 1.00 21.06 43 ILE B CA 1
ATOM 1781 C C . ILE B 1 43 ? 5.792 -28.026 19.867 1.00 20.71 43 ILE B C 1
ATOM 1782 O O . ILE B 1 43 ? 5.618 -28.297 18.645 1.00 24.80 43 ILE B O 1
ATOM 1787 N N . LYS B 1 44 ? 6.991 -27.744 20.399 1.00 22.79 44 LYS B N 1
ATOM 1788 C CA . LYS B 1 44 ? 8.165 -27.527 19.596 1.00 19.17 44 LYS B CA 1
ATOM 1789 C C . LYS B 1 44 ? 9.117 -28.717 19.928 1.00 18.19 44 LYS B C 1
ATOM 1790 O O . LYS B 1 44 ? 9.531 -28.887 21.097 1.00 21.68 44 LYS B O 1
ATOM 1796 N N . VAL B 1 45 ? 9.474 -29.500 18.950 1.00 21.18 45 VAL B N 1
ATOM 1797 C CA . VAL B 1 45 ? 10.269 -30.663 19.182 1.00 17.38 45 VAL B CA 1
ATOM 1798 C C . VAL B 1 45 ? 11.631 -30.508 18.520 1.00 19.20 45 VAL B C 1
ATOM 1799 O O . VAL B 1 45 ? 11.743 -30.205 17.317 1.00 20.86 45 VAL B O 1
ATOM 1803 N N . ILE B 1 46 ? 12.727 -30.681 19.293 1.00 16.10 46 ILE B N 1
ATOM 1804 C CA . ILE B 1 46 ? 14.086 -30.301 18.725 1.00 16.31 46 ILE B CA 1
ATOM 1805 C C . ILE B 1 46 ? 14.973 -31.510 18.892 1.0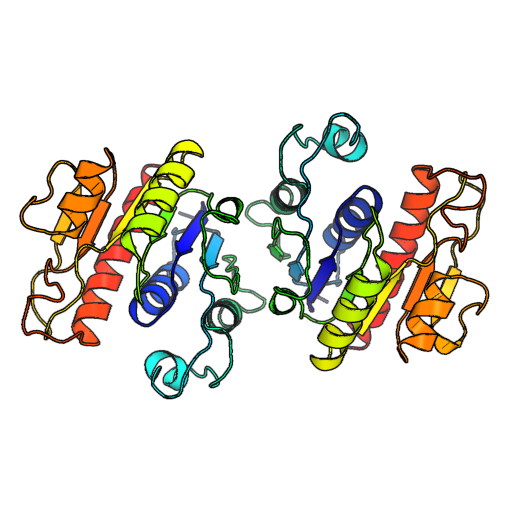0 17.49 46 ILE B C 1
ATOM 1806 O O . ILE B 1 46 ? 15.237 -31.948 19.972 1.00 20.58 46 ILE B O 1
ATOM 1811 N N . ASP B 1 47 ? 15.567 -32.025 17.782 1.00 18.13 47 ASP B N 1
ATOM 1812 C CA . ASP B 1 47 ? 16.391 -33.292 17.934 1.00 20.05 47 ASP B CA 1
ATOM 1813 C C . ASP B 1 47 ? 17.127 -33.349 16.582 1.00 22.47 47 ASP B C 1
ATOM 1814 O O . ASP B 1 47 ? 16.413 -33.299 15.537 1.00 19.66 47 ASP B O 1
ATOM 1819 N N . GLY B 1 48 ? 18.478 -33.505 16.579 1.00 21.17 48 GLY B N 1
ATOM 1820 C CA . GLY B 1 48 ? 19.289 -33.710 15.352 1.00 25.52 48 GLY B CA 1
ATOM 1821 C C . GLY B 1 48 ? 19.249 -35.135 14.687 1.00 24.89 48 GLY B C 1
ATOM 1822 O O . GLY B 1 48 ? 19.937 -35.319 13.595 1.00 22.29 48 GLY B O 1
ATOM 1823 N N . GLN B 1 49 ? 18.446 -36.114 15.231 1.00 20.12 49 GLN B N 1
ATOM 1824 C CA . GLN B 1 49 ? 18.785 -37.559 14.865 1.00 21.88 49 GLN B CA 1
ATOM 1825 C C . GLN B 1 49 ? 17.613 -38.104 13.934 1.00 20.26 49 GLN B C 1
ATOM 1826 O O . GLN B 1 49 ? 16.425 -37.650 13.970 1.00 19.87 49 GLN B O 1
ATOM 1832 N N . LYS B 1 50 ? 18.008 -38.973 13.095 1.00 20.20 50 LYS B N 1
ATOM 1833 C CA . LYS B 1 50 ? 17.183 -39.641 12.104 1.00 20.38 50 LYS B CA 1
ATOM 1834 C C . LYS B 1 50 ? 16.718 -40.979 12.737 1.00 24.45 50 LYS B C 1
ATOM 1835 O O . LYS B 1 50 ? 17.435 -41.528 13.588 1.00 24.80 50 LYS B O 1
ATOM 1841 N N . VAL B 1 51 ? 15.583 -41.534 12.250 1.00 22.72 51 VAL B N 1
ATOM 1842 C CA . VAL B 1 51 ? 15.002 -42.793 12.727 1.00 23.37 51 VAL B CA 1
ATOM 1843 C C . VAL B 1 51 ? 15.922 -43.885 12.175 1.00 25.37 51 VAL B C 1
ATOM 1844 O O . VAL B 1 51 ? 16.296 -43.908 11.014 1.00 25.57 51 VAL B O 1
ATOM 1848 N N . SER B 1 52 ? 16.239 -44.812 13.067 1.00 24.43 52 SER B N 1
ATOM 1849 C CA . SER B 1 52 ? 17.071 -45.944 12.629 1.00 26.71 52 SER B CA 1
ATOM 1850 C C . SER B 1 52 ? 16.254 -47.252 12.675 1.00 28.64 52 SER B C 1
ATOM 1851 O O . SER B 1 52 ? 15.112 -47.287 13.163 1.00 23.68 52 SER B O 1
ATOM 1854 N N . ALA B 1 53 ? 16.846 -48.347 12.129 1.00 28.37 53 ALA B N 1
ATOM 1855 C CA . ALA B 1 53 ? 16.237 -49.689 12.214 1.00 29.66 53 ALA B CA 1
ATOM 1856 C C . ALA B 1 53 ? 15.967 -50.101 13.697 1.00 28.28 53 ALA B C 1
ATOM 1857 O O . ALA B 1 53 ? 14.947 -50.701 13.995 1.00 30.93 53 ALA B O 1
ATOM 1859 N N . ASP B 1 54 ? 16.843 -49.719 14.640 1.00 29.32 54 ASP B N 1
ATOM 1860 C CA . ASP B 1 54 ? 16.609 -49.969 16.023 1.00 28.58 54 ASP B CA 1
ATOM 1861 C C . ASP B 1 54 ? 15.465 -49.200 16.668 1.00 32.54 54 ASP B C 1
ATOM 1862 O O . ASP B 1 54 ? 15.035 -49.593 17.758 1.00 28.62 54 ASP B O 1
ATOM 1867 N N . ASP B 1 55 ? 15.042 -48.077 16.073 1.00 23.88 55 ASP B N 1
ATOM 1868 C CA . ASP B 1 55 ? 13.904 -47.320 16.626 1.00 22.50 55 ASP B CA 1
ATOM 1869 C C . ASP B 1 55 ? 12.485 -47.913 16.378 1.00 23.35 55 ASP B C 1
ATOM 1870 O O . ASP B 1 55 ? 11.674 -47.397 15.582 1.00 24.71 55 ASP B O 1
ATOM 1875 N N . LEU B 1 56 ? 12.165 -49.050 17.063 1.00 21.15 56 LEU B N 1
ATOM 1876 C CA . LEU B 1 56 ? 10.951 -49.826 16.610 1.00 21.01 56 LEU B CA 1
ATOM 1877 C C . LEU B 1 56 ? 9.742 -49.085 16.855 1.00 21.89 56 LEU B C 1
ATOM 1878 O O . LEU B 1 56 ? 8.801 -49.157 16.076 1.00 23.05 56 LEU B O 1
ATOM 1883 N N . ILE B 1 57 ? 9.667 -48.343 17.996 1.00 21.58 57 ILE B N 1
ATOM 1884 C CA . ILE B 1 57 ? 8.501 -47.586 18.379 1.00 20.30 57 ILE B CA 1
ATOM 1885 C C . ILE B 1 57 ? 8.150 -46.626 17.246 1.00 21.24 57 ILE B C 1
ATOM 1886 O O . ILE B 1 57 ? 6.936 -46.413 16.941 1.00 24.17 57 ILE B O 1
ATOM 1891 N N . PHE B 1 58 ? 9.196 -45.997 16.689 1.00 19.41 58 PHE B N 1
ATOM 1892 C CA . PHE B 1 58 ? 8.952 -45.051 15.609 1.00 20.24 58 PHE B CA 1
ATOM 1893 C C . PHE B 1 58 ? 8.386 -45.797 14.328 1.00 24.82 58 PHE B C 1
ATOM 1894 O O . PHE B 1 58 ? 7.303 -45.408 13.647 1.00 22.60 58 PHE B O 1
ATOM 1902 N N . ARG B 1 59 ? 9.128 -46.849 14.000 1.00 21.56 59 ARG B N 1
ATOM 1903 C CA . ARG B 1 59 ? 8.809 -47.799 12.814 1.00 23.57 59 ARG B CA 1
ATOM 1904 C C . ARG B 1 59 ? 7.425 -48.388 12.910 1.00 24.53 59 ARG B C 1
ATOM 1905 O O . ARG B 1 59 ? 6.643 -48.279 11.972 1.00 30.83 59 ARG B O 1
ATOM 1913 N N . LEU B 1 60 ? 7.011 -48.787 14.113 1.00 28.62 60 LEU B N 1
ATOM 1914 C CA . LEU B 1 60 ? 5.694 -49.395 14.244 1.00 30.61 60 LEU B CA 1
ATOM 1915 C C . LEU B 1 60 ? 4.635 -48.369 14.088 1.00 30.98 60 LEU B C 1
ATOM 1916 O O . LEU B 1 60 ? 3.542 -48.705 13.851 1.00 31.08 60 LEU B O 1
ATOM 1921 N N . MET B 1 61 ? 4.945 -47.088 14.258 1.00 36.09 61 MET B N 1
ATOM 1922 C CA . MET B 1 61 ? 3.953 -46.051 14.092 1.00 32.12 61 MET B CA 1
ATOM 1923 C C . MET B 1 61 ? 4.012 -45.488 12.640 1.00 33.07 61 MET B C 1
ATOM 1924 O O . MET B 1 61 ? 3.383 -44.473 12.311 1.00 30.02 61 MET B O 1
ATOM 1929 N N . GLY B 1 62 ? 4.811 -46.098 11.775 1.00 32.04 62 GLY B N 1
ATOM 1930 C CA . GLY B 1 62 ? 4.829 -45.708 10.360 1.00 36.58 62 GLY B CA 1
ATOM 1931 C C . GLY B 1 62 ? 5.951 -44.799 9.894 1.00 31.12 62 GLY B C 1
ATOM 1932 O O . GLY B 1 62 ? 5.871 -44.280 8.779 1.00 33.48 62 GLY B O 1
ATOM 1933 N N . ALA B 1 63 ? 6.982 -44.569 10.723 1.00 28.62 63 ALA B N 1
ATOM 1934 C CA . ALA B 1 63 ? 8.114 -43.720 10.353 1.00 26.72 63 ALA B CA 1
ATOM 1935 C C . ALA B 1 63 ? 8.997 -44.562 9.476 1.00 28.71 63 ALA B C 1
ATOM 1936 O O . ALA B 1 63 ? 9.101 -45.834 9.626 1.00 27.64 63 ALA B O 1
ATOM 1938 N N . LYS B 1 64 ? 9.681 -43.854 8.598 1.00 27.24 64 LYS B N 1
ATOM 1939 C CA . LYS B 1 64 ? 10.555 -44.544 7.722 1.00 33.59 64 LYS B CA 1
ATOM 1940 C C . LYS B 1 64 ? 11.980 -44.361 8.289 1.00 29.19 64 LYS B C 1
ATOM 1941 O O . LYS B 1 64 ? 12.325 -43.339 8.893 1.00 27.79 64 LYS B O 1
ATOM 1947 N N . ILE B 1 65 ? 12.782 -45.394 8.159 1.00 28.94 65 ILE B N 1
ATOM 1948 C CA . ILE B 1 65 ? 14.179 -45.292 8.460 1.00 28.64 65 ILE B CA 1
ATOM 1949 C C . ILE B 1 65 ? 14.796 -44.160 7.606 1.00 31.78 65 ILE B C 1
ATOM 1950 O O . ILE B 1 65 ? 14.483 -44.020 6.433 1.00 28.01 65 ILE B O 1
ATOM 1955 N N . GLY B 1 66 ? 15.602 -43.313 8.218 1.00 27.90 66 GLY B N 1
ATOM 1956 C CA . GLY B 1 66 ? 16.151 -42.185 7.488 1.00 28.77 66 GLY B CA 1
ATOM 1957 C C . GLY B 1 66 ? 15.433 -40.862 7.720 1.00 23.56 66 GLY B C 1
ATOM 1958 O O . GLY B 1 66 ? 16.042 -39.797 7.463 1.00 25.12 66 GLY B O 1
ATOM 1959 N N . GLU B 1 67 ? 14.156 -40.925 8.094 1.00 23.13 67 GLU B N 1
ATOM 1960 C CA . GLU B 1 67 ? 13.382 -39.694 8.409 1.00 21.35 67 GLU B CA 1
ATOM 1961 C C . GLU B 1 67 ? 13.909 -39.046 9.659 1.00 20.46 67 GLU B C 1
ATOM 1962 O O . GLU B 1 67 ? 14.261 -39.728 10.597 1.00 24.05 67 GLU B O 1
ATOM 1968 N N . TYR B 1 68 ? 14.027 -37.719 9.693 1.00 21.82 68 TYR B N 1
ATOM 1969 C CA . TYR B 1 68 ? 14.263 -37.103 11.029 1.00 21.78 68 TYR B CA 1
ATOM 1970 C C . TYR B 1 68 ? 13.163 -37.391 11.964 1.00 20.22 68 TYR B C 1
ATOM 1971 O O . TYR B 1 68 ? 11.946 -37.429 11.646 1.00 18.06 68 TYR B O 1
ATOM 1980 N N . LYS B 1 69 ? 13.581 -37.800 13.191 1.00 20.62 69 LYS B N 1
ATOM 1981 C CA . LYS B 1 69 ? 12.570 -38.013 14.310 1.00 19.25 69 LYS B CA 1
ATOM 1982 C C . LYS B 1 69 ? 11.508 -36.857 14.425 1.00 18.88 69 LYS B C 1
ATOM 1983 O O . LYS B 1 69 ? 10.360 -37.097 14.474 1.00 19.37 69 LYS B O 1
ATOM 1989 N N . VAL B 1 70 ? 11.955 -35.606 14.393 1.00 18.49 70 VAL B N 1
ATOM 1990 C CA . VAL B 1 70 ? 11.098 -34.480 14.514 1.00 16.55 70 VAL B CA 1
ATOM 1991 C C . VAL B 1 70 ? 10.196 -34.246 13.309 1.00 17.86 70 VAL B C 1
ATOM 1992 O O . VAL B 1 70 ? 9.113 -33.745 13.492 1.00 15.37 70 VAL B O 1
ATOM 1996 N N . LYS B 1 71 ? 10.637 -34.685 12.065 1.00 17.60 71 LYS B N 1
ATOM 1997 C CA . LYS B 1 71 ? 9.758 -34.424 10.884 1.00 21.55 71 LYS B CA 1
ATOM 1998 C C . LYS B 1 71 ? 8.640 -35.424 11.069 1.00 22.13 71 LYS B C 1
ATOM 1999 O O . LYS B 1 71 ? 7.482 -35.127 10.735 1.00 27.97 71 LYS B O 1
ATOM 2005 N N . PHE B 1 72 ? 8.985 -36.604 11.559 1.00 23.73 72 PHE B N 1
ATOM 2006 C CA . PHE B 1 72 ? 7.973 -37.677 11.757 1.00 20.00 72 PHE B CA 1
ATOM 2007 C C . PHE B 1 72 ? 6.904 -37.148 12.639 1.00 18.52 72 PHE B C 1
ATOM 2008 O O . PHE B 1 72 ? 5.748 -37.294 12.372 1.00 19.89 72 PHE B O 1
ATOM 2016 N N . ILE B 1 73 ? 7.320 -36.550 13.766 1.00 18.31 73 ILE B N 1
ATOM 2017 C CA . ILE B 1 73 ? 6.462 -36.104 14.862 1.00 19.32 73 ILE B CA 1
ATOM 2018 C C . ILE B 1 73 ? 5.548 -35.016 14.309 1.00 20.52 73 ILE B C 1
ATOM 2019 O O . ILE B 1 73 ? 4.288 -35.157 14.451 1.00 17.65 73 ILE B O 1
ATOM 2024 N N . GLU B 1 74 ? 6.129 -34.089 13.553 1.00 21.57 74 GLU B N 1
ATOM 2025 C CA . GLU B 1 74 ? 5.373 -32.982 13.014 1.00 20.45 74 GLU B CA 1
ATOM 2026 C C . GLU B 1 74 ? 4.403 -33.548 11.989 1.00 22.75 74 GLU B C 1
ATOM 2027 O O . GLU B 1 74 ? 3.273 -32.994 11.902 1.00 22.67 74 GLU B O 1
ATOM 2033 N N . SER B 1 75 ? 4.806 -34.625 11.251 1.00 24.97 75 SER B N 1
ATOM 2034 C CA . SER B 1 75 ? 3.915 -35.191 10.244 1.00 24.70 75 SER B CA 1
ATOM 2035 C C . SER B 1 75 ? 2.580 -35.700 10.824 1.00 24.86 75 SER B C 1
ATOM 2036 O O . SER B 1 75 ? 1.548 -35.603 10.168 1.00 24.19 75 SER B O 1
ATOM 2039 N N . LEU B 1 76 ? 2.581 -36.156 12.083 1.00 23.27 76 LEU B N 1
ATOM 2040 C CA . LEU B 1 76 ? 1.362 -36.619 12.706 1.00 26.64 76 LEU B CA 1
ATOM 2041 C C . LEU B 1 76 ? 0.316 -35.505 12.949 1.00 28.15 76 LEU B C 1
ATOM 2042 O O . LEU B 1 76 ? -0.927 -35.747 12.994 1.00 27.51 76 LEU B O 1
ATOM 2047 N N . ALA B 1 77 ? 0.804 -34.304 13.052 1.00 27.85 77 ALA B N 1
ATOM 2048 C CA . ALA B 1 77 ? -0.042 -33.158 13.231 1.00 30.40 77 ALA B CA 1
ATOM 2049 C C . ALA B 1 77 ? -0.527 -32.590 11.887 1.00 34.34 77 ALA B C 1
ATOM 2050 O O . ALA B 1 77 ? -0.186 -31.483 11.516 1.00 38.98 77 ALA B O 1
ATOM 2052 N N . CYS B 1 78 ? -1.325 -33.355 11.151 1.00 30.47 78 CYS B N 1
ATOM 2053 C CA . CYS B 1 78 ? -1.785 -32.914 9.808 1.00 31.95 78 CYS B CA 1
ATOM 2054 C C . CYS B 1 78 ? -2.694 -31.672 9.747 1.00 33.69 78 CYS B C 1
ATOM 2055 O O . CYS B 1 78 ? -3.039 -31.070 10.779 1.00 31.46 78 CYS B O 1
ATOM 2058 N N . ASP B 1 79 ? -3.019 -31.279 8.501 1.00 42.86 79 ASP B N 1
ATOM 2059 C CA . ASP B 1 79 ? -4.030 -30.239 8.191 1.00 40.86 79 ASP B CA 1
ATOM 2060 C C . ASP B 1 79 ? -5.314 -30.502 9.054 1.00 41.66 79 ASP B C 1
ATOM 2061 O O . ASP B 1 79 ? -5.836 -31.580 9.060 1.00 39.26 79 ASP B O 1
ATOM 2066 N N . GLY B 1 80 ? -5.776 -29.529 9.808 1.00 41.51 80 GLY B N 1
ATOM 2067 C CA . GLY B 1 80 ? -6.963 -29.751 10.627 1.00 40.34 80 GLY B CA 1
ATOM 2068 C C . GLY B 1 80 ? -6.598 -29.811 12.089 1.00 32.46 80 GLY B C 1
ATOM 2069 O O . GLY B 1 80 ? -7.463 -29.549 12.950 1.00 38.65 80 GLY B O 1
ATOM 2070 N N . PHE B 1 81 ? -5.389 -30.315 12.403 1.00 31.37 81 PHE B N 1
ATOM 2071 C CA . PHE B 1 81 ? -4.944 -30.410 13.786 1.00 32.80 81 PHE B CA 1
ATOM 2072 C C . PHE B 1 81 ? -5.053 -29.004 14.398 1.00 34.70 81 PHE B C 1
ATOM 2073 O O . PHE B 1 81 ? -4.584 -27.961 13.846 1.00 40.29 81 PHE B O 1
ATOM 2081 N N . SER B 1 82 ? -5.704 -28.975 15.497 1.00 33.61 82 SER B N 1
ATOM 2082 C CA . SER B 1 82 ? -5.886 -27.767 16.335 1.00 42.64 82 SER B CA 1
ATOM 2083 C C . SER B 1 82 ? -4.884 -27.604 17.510 1.00 46.99 82 SER B C 1
ATOM 2084 O O . SER B 1 82 ? -5.213 -26.999 18.559 1.00 45.24 82 SER B O 1
ATOM 2087 N N . ARG B 1 83 ? -3.716 -28.214 17.433 1.00 37.37 83 ARG B N 1
ATOM 2088 C CA . ARG B 1 83 ? -2.593 -27.574 18.128 1.00 35.49 83 ARG B CA 1
ATOM 2089 C C . ARG B 1 83 ? -1.511 -27.545 17.066 1.00 34.04 83 ARG B C 1
ATOM 2090 O O . ARG B 1 83 ? -1.622 -28.233 16.089 1.00 30.91 83 ARG B O 1
ATOM 2098 N N . THR B 1 84 ? -0.477 -26.759 17.279 1.00 30.67 84 THR B N 1
ATOM 2099 C CA . THR B 1 84 ? 0.587 -26.568 16.362 1.00 30.18 84 THR B CA 1
ATOM 2100 C C . THR B 1 84 ? 1.785 -27.347 16.863 1.00 28.05 84 THR B C 1
ATOM 2101 O O . THR B 1 84 ? 2.080 -27.224 18.061 1.00 24.20 84 THR B O 1
ATOM 2105 N N . VAL B 1 85 ? 2.390 -28.181 15.993 1.00 22.69 85 VAL B N 1
ATOM 2106 C CA . VAL B 1 85 ? 3.620 -29.005 16.355 1.00 23.69 85 VAL B CA 1
ATOM 2107 C C . VAL B 1 85 ? 4.708 -28.602 15.356 1.00 23.50 85 VAL B C 1
ATOM 2108 O O . VAL B 1 85 ? 4.454 -28.597 14.148 1.00 24.28 85 VAL B O 1
ATOM 2112 N N . GLN B 1 86 ? 5.880 -28.266 15.845 1.00 19.14 86 GLN B N 1
ATOM 2113 C CA A GLN B 1 86 ? 7.030 -27.808 15.075 0.50 20.15 86 GLN B CA 1
ATOM 2114 C CA B GLN B 1 86 ? 7.013 -27.803 15.071 0.50 21.28 86 GLN B CA 1
ATOM 2115 C C . GLN B 1 86 ? 8.223 -28.600 15.403 1.00 21.65 86 GLN B C 1
ATOM 2116 O O . GLN B 1 86 ? 8.616 -28.713 16.571 1.00 26.84 86 GLN B O 1
ATOM 2127 N N . GLY B 1 87 ? 8.778 -29.184 14.360 1.00 22.12 87 GLY B N 1
ATOM 2128 C CA . GLY B 1 87 ? 9.935 -30.097 14.440 1.00 22.24 87 GLY B CA 1
ATOM 2129 C C . GLY B 1 87 ? 11.096 -29.311 13.883 1.00 25.07 87 GLY B C 1
ATOM 2130 O O . GLY B 1 87 ? 10.989 -28.780 12.705 1.00 28.43 87 GLY B O 1
ATOM 2131 N N . ILE B 1 88 ? 12.149 -29.190 14.680 1.00 20.28 88 ILE B N 1
ATOM 2132 C CA . ILE B 1 88 ? 13.457 -28.598 14.258 1.00 19.97 88 ILE B CA 1
ATOM 2133 C C . ILE B 1 88 ? 14.541 -29.636 14.392 1.00 20.03 88 ILE B C 1
ATOM 2134 O O . ILE B 1 88 ? 14.904 -30.131 15.584 1.00 20.15 88 ILE B O 1
ATOM 2139 N N . PRO B 1 89 ? 15.040 -30.072 13.234 1.00 20.16 89 PRO B N 1
ATOM 2140 C CA . PRO B 1 89 ? 15.897 -31.233 13.150 1.00 24.50 89 PRO B CA 1
ATOM 2141 C C . PRO B 1 89 ? 17.384 -30.882 13.418 1.00 26.66 89 PRO B C 1
ATOM 2142 O O . PRO B 1 89 ? 18.266 -31.284 12.625 1.00 31.53 89 PRO B O 1
ATOM 2146 N N . GLU B 1 90 ? 17.627 -30.335 14.618 1.00 26.03 90 GLU B N 1
ATOM 2147 C CA . GLU B 1 90 ? 18.975 -29.922 15.037 1.00 24.58 90 GLU B CA 1
ATOM 2148 C C . GLU B 1 90 ? 19.211 -30.336 16.422 1.00 20.54 90 GLU B C 1
ATOM 2149 O O . GLU B 1 90 ? 18.236 -30.376 17.229 1.00 24.91 90 GLU B O 1
ATOM 2155 N N . TYR B 1 91 ? 20.489 -30.625 16.730 1.00 21.98 91 TYR B N 1
ATOM 2156 C CA . TYR B 1 91 ? 20.967 -30.711 18.118 1.00 23.57 91 TYR B CA 1
ATOM 2157 C C . TYR B 1 91 ? 21.148 -29.347 18.693 1.00 28.47 91 TYR B C 1
ATOM 2158 O O . TYR B 1 91 ? 21.677 -28.430 18.033 1.00 26.82 91 TYR B O 1
ATOM 2167 N N . ILE B 1 92 ? 20.639 -29.157 19.909 1.00 27.19 92 ILE B N 1
ATOM 2168 C CA . ILE B 1 92 ? 21.078 -27.989 20.684 1.00 25.37 92 ILE B CA 1
ATOM 2169 C C . ILE B 1 92 ? 22.508 -28.021 21.087 1.00 25.81 92 ILE B C 1
ATOM 2170 O O . ILE B 1 92 ? 23.020 -29.005 21.594 1.00 23.93 92 ILE B O 1
ATOM 2175 N N . THR B 1 93 ? 23.157 -26.864 20.880 1.00 26.80 93 THR B N 1
ATOM 2176 C CA . THR B 1 93 ? 24.576 -26.637 21.193 1.00 27.27 93 THR B CA 1
ATOM 2177 C C . THR B 1 93 ? 24.688 -25.271 21.831 1.00 29.87 93 THR B C 1
ATOM 2178 O O . THR B 1 93 ? 23.697 -24.516 21.880 1.00 30.45 93 THR B O 1
ATOM 2182 N N . GLY B 1 94 ? 25.876 -24.970 22.404 1.00 32.73 94 GLY B N 1
ATOM 2183 C CA . GLY B 1 94 ? 26.065 -23.613 22.941 1.00 37.08 94 GLY B CA 1
ATOM 2184 C C . GLY B 1 94 ? 25.873 -22.515 21.895 1.00 34.18 94 GLY B C 1
ATOM 2185 O O . GLY B 1 94 ? 25.773 -21.360 22.252 1.00 38.65 94 GLY B O 1
ATOM 2186 N N . ASP B 1 95 ? 25.958 -22.854 20.599 1.00 31.81 95 ASP B N 1
ATOM 2187 C CA . ASP B 1 95 ? 25.673 -21.863 19.546 1.00 35.03 95 ASP B CA 1
ATOM 2188 C C . ASP B 1 95 ? 24.257 -21.551 19.111 1.00 36.82 95 ASP B C 1
ATOM 2189 O O . ASP B 1 95 ? 24.058 -20.457 18.508 1.00 28.18 95 ASP B O 1
ATOM 2194 N N . ASN B 1 96 ? 23.311 -22.483 19.308 1.00 26.31 96 ASN B N 1
ATOM 2195 C CA . ASN B 1 96 ? 21.966 -22.195 18.861 1.00 27.94 96 ASN B CA 1
ATOM 2196 C C . ASN B 1 96 ? 20.945 -22.138 19.961 1.00 27.93 96 ASN B C 1
ATOM 2197 O O . ASN B 1 96 ? 19.818 -22.593 19.782 1.00 24.84 96 ASN B O 1
ATOM 2202 N N . LEU B 1 97 ? 21.385 -21.710 21.148 1.00 28.55 97 LEU B N 1
ATOM 2203 C CA . LEU B 1 97 ? 20.469 -21.691 22.284 1.00 28.27 97 LEU B CA 1
ATOM 2204 C C . LEU B 1 97 ? 19.181 -20.860 22.023 1.00 29.03 97 LEU B C 1
ATOM 2205 O O . LEU B 1 97 ? 18.124 -21.147 22.629 1.00 26.32 97 LEU B O 1
ATOM 2210 N N . ARG B 1 98 ? 19.232 -19.964 21.043 1.00 28.83 98 ARG B N 1
ATOM 2211 C CA . ARG B 1 98 ? 18.109 -19.168 20.590 1.00 29.06 98 ARG B CA 1
ATOM 2212 C C . ARG B 1 98 ? 16.878 -19.945 20.300 1.00 25.61 98 ARG B C 1
ATOM 2213 O O . ARG B 1 98 ? 15.783 -19.366 20.399 1.00 24.66 98 ARG B O 1
ATOM 2221 N N . LEU B 1 99 ? 17.044 -21.205 19.874 1.00 26.19 99 LEU B N 1
ATOM 2222 C CA . LEU B 1 99 ? 15.890 -22.096 19.633 1.00 28.75 99 LEU B CA 1
ATOM 2223 C C . LEU B 1 99 ? 15.192 -22.392 20.962 1.00 26.56 99 LEU B C 1
ATOM 2224 O O . LEU B 1 99 ? 14.092 -22.849 21.029 1.00 28.96 99 LEU B O 1
ATOM 2229 N N . ILE B 1 100 ? 15.832 -22.062 22.085 1.00 38.94 100 ILE B N 1
ATOM 2230 C CA . ILE B 1 100 ? 15.208 -22.353 23.426 1.00 31.93 100 ILE B CA 1
ATOM 2231 C C . ILE B 1 100 ? 14.336 -21.177 23.913 1.00 34.56 100 ILE B C 1
ATOM 2232 O O . ILE B 1 100 ? 14.852 -20.077 24.076 1.00 40.66 100 ILE B O 1
ATOM 2237 N N . GLY B 1 101 ? 13.030 -21.389 24.129 1.00 29.13 101 GLY B N 1
ATOM 2238 C CA . GLY B 1 101 ? 12.120 -20.295 24.581 1.00 35.38 101 GLY B CA 1
ATOM 2239 C C . GLY B 1 101 ? 10.768 -20.820 25.069 1.00 31.86 101 GLY B C 1
ATOM 2240 O O . GLY B 1 101 ? 10.750 -21.959 25.445 1.00 33.06 101 GLY B O 1
ATOM 2241 N N . GLY B 1 102 ? 9.672 -20.031 25.008 1.00 35.75 102 GLY B N 1
ATOM 2242 C CA . GLY B 1 102 ? 8.281 -20.488 25.261 1.00 30.35 102 GLY B CA 1
ATOM 2243 C C . GLY B 1 102 ? 8.020 -20.699 26.760 1.00 29.34 102 GLY B C 1
ATOM 2244 O O . GLY B 1 102 ? 8.697 -20.076 27.546 1.00 30.21 102 GLY B O 1
ATOM 2245 N N . ASP B 1 103 ? 7.096 -21.593 27.183 1.00 25.61 103 ASP B N 1
ATOM 2246 C CA . ASP B 1 103 ? 6.594 -21.561 28.535 1.00 27.90 103 ASP B CA 1
ATOM 2247 C C . ASP B 1 103 ? 7.152 -22.620 29.425 1.00 25.92 103 ASP B C 1
ATOM 2248 O O . ASP B 1 103 ? 7.429 -22.320 30.656 1.00 24.34 103 ASP B O 1
ATOM 2253 N N . VAL B 1 104 ? 7.359 -23.817 28.802 1.00 21.52 104 VAL B N 1
ATOM 2254 C CA . VAL B 1 104 ? 8.044 -24.955 29.498 1.00 21.37 104 VAL B CA 1
ATOM 2255 C C . VAL B 1 104 ? 9.078 -25.487 28.527 1.00 22.09 104 VAL B C 1
ATOM 2256 O O . VAL B 1 104 ? 8.762 -25.720 27.374 1.00 20.07 104 VAL B O 1
ATOM 2260 N N . VAL B 1 105 ? 10.260 -25.869 29.027 1.00 23.41 105 VAL B N 1
ATOM 2261 C CA . VAL B 1 105 ? 11.280 -26.548 28.171 1.00 22.09 105 VAL B CA 1
ATOM 2262 C C . VAL B 1 105 ? 11.689 -27.832 28.916 1.00 22.50 105 VAL B C 1
ATOM 2263 O O . VAL B 1 105 ? 11.927 -27.795 30.091 1.00 21.77 105 VAL B O 1
ATOM 2267 N N . CYS B 1 106 ? 11.479 -28.972 28.232 1.00 16.39 106 CYS B N 1
ATOM 2268 C CA . CYS B 1 106 ? 11.706 -30.278 28.849 1.00 20.99 106 CYS B CA 1
ATOM 2269 C C . CYS B 1 106 ? 12.906 -30.978 28.177 1.00 18.07 106 CYS B C 1
ATOM 2270 O O . CYS B 1 106 ? 12.864 -31.134 26.997 1.00 19.20 106 CYS B O 1
ATOM 2273 N N . VAL B 1 107 ? 13.942 -31.323 28.889 1.00 19.80 107 VAL B N 1
ATOM 2274 C CA . VAL B 1 107 ? 15.152 -31.881 28.288 1.00 21.23 107 VAL B CA 1
ATOM 2275 C C . VAL B 1 107 ? 15.172 -33.412 28.423 1.00 20.85 107 VAL B C 1
ATOM 2276 O O . VAL B 1 107 ? 15.169 -33.949 29.550 1.00 21.33 107 VAL B O 1
ATOM 2280 N N . GLU B 1 108 ? 15.011 -34.135 27.313 1.00 18.24 108 GLU B N 1
ATOM 2281 C CA . GLU B 1 108 ? 14.979 -35.642 27.439 1.00 25.02 108 GLU B CA 1
ATOM 2282 C C . GLU B 1 108 ? 16.028 -36.195 26.454 1.00 23.02 108 GLU B C 1
ATOM 2283 O O . GLU B 1 108 ? 15.676 -36.700 25.324 1.00 27.80 108 GLU B O 1
ATOM 2289 N N . ILE B 1 109 ? 17.289 -35.818 26.700 1.00 26.96 109 ILE B N 1
ATOM 2290 C CA . ILE B 1 109 ? 18.291 -36.141 25.659 1.00 22.77 109 ILE B CA 1
ATOM 2291 C C . ILE B 1 109 ? 19.137 -37.271 26.233 1.00 20.93 109 ILE B C 1
ATOM 2292 O O . ILE B 1 109 ? 19.279 -37.398 27.486 1.00 25.37 109 ILE B O 1
ATOM 2297 N N . ALA B 1 110 ? 19.815 -38.011 25.367 1.00 23.73 110 ALA B N 1
ATOM 2298 C CA . ALA B 1 110 ? 20.789 -39.046 25.831 1.00 23.52 110 ALA B CA 1
ATOM 2299 C C . ALA B 1 110 ? 21.781 -39.194 24.706 1.00 27.83 110 ALA B C 1
ATOM 2300 O O . ALA B 1 110 ? 21.445 -38.938 23.512 1.00 25.46 110 ALA B O 1
ATOM 2302 N N . GLY B 1 111 ? 22.922 -39.727 25.002 1.00 25.80 111 GLY B N 1
ATOM 2303 C CA . GLY B 1 111 ? 23.873 -39.912 23.854 1.00 36.74 111 GLY B CA 1
ATOM 2304 C C . GLY B 1 111 ? 25.026 -38.940 24.028 1.00 44.24 111 GLY B C 1
ATOM 2305 O O . GLY B 1 111 ? 24.891 -37.704 23.775 1.00 41.43 111 GLY B O 1
ATOM 2306 N N . GLY B 1 112 ? 26.132 -39.473 24.552 1.00 51.21 112 GLY B N 1
ATOM 2307 C CA . GLY B 1 112 ? 27.363 -38.710 24.789 1.00 51.55 112 GLY B CA 1
ATOM 2308 C C . GLY B 1 112 ? 27.295 -37.727 25.959 1.00 49.99 112 GLY B C 1
ATOM 2309 O O . GLY B 1 112 ? 26.861 -38.064 27.046 1.00 43.33 112 GLY B O 1
ATOM 2310 N N . ASP B 1 113 ? 27.736 -36.502 25.725 1.00 50.95 113 ASP B N 1
ATOM 2311 C CA . ASP B 1 113 ? 28.042 -35.573 26.806 1.00 54.47 113 ASP B CA 1
ATOM 2312 C C . ASP B 1 113 ? 26.860 -34.643 27.157 1.00 48.28 113 ASP B C 1
ATOM 2313 O O . ASP B 1 113 ? 26.821 -33.480 26.761 1.00 52.35 113 ASP B O 1
ATOM 2318 N N . THR B 1 114 ? 25.875 -35.154 27.889 1.00 47.43 114 THR B N 1
ATOM 2319 C CA . THR B 1 114 ? 24.608 -34.411 27.955 1.00 42.92 114 THR B CA 1
ATOM 2320 C C . THR B 1 114 ? 24.476 -33.462 29.164 1.00 34.31 114 THR B C 1
ATOM 2321 O O . THR B 1 114 ? 23.650 -32.564 29.177 1.00 29.02 114 THR B O 1
ATOM 2325 N N . LEU B 1 115 ? 25.265 -33.637 30.189 1.00 32.54 115 LEU B N 1
ATOM 2326 C CA . LEU B 1 115 ? 25.097 -32.732 31.357 1.00 31.21 115 LEU B CA 1
ATOM 2327 C C . LEU B 1 115 ? 25.541 -31.237 31.147 1.00 32.39 115 LEU B C 1
ATOM 2328 O O . LEU B 1 115 ? 24.831 -30.328 31.674 1.00 32.09 115 LEU B O 1
ATOM 2333 N N . PRO B 1 116 ? 26.711 -30.947 30.455 1.00 34.91 116 PRO B N 1
ATOM 2334 C CA . PRO B 1 116 ? 26.925 -29.537 30.098 1.00 32.54 116 PRO B CA 1
ATOM 2335 C C . PRO B 1 116 ? 25.767 -28.889 29.349 1.00 29.82 116 PRO B C 1
ATOM 2336 O O . PRO B 1 116 ? 25.394 -27.801 29.713 1.00 27.26 116 PRO B O 1
ATOM 2340 N N . ILE B 1 117 ? 25.330 -29.458 28.248 1.00 33.96 117 ILE B N 1
ATOM 2341 C CA . ILE B 1 117 ? 24.315 -28.809 27.382 1.00 31.85 117 ILE B CA 1
ATOM 2342 C C . ILE B 1 117 ? 22.990 -28.749 28.205 1.00 28.16 117 ILE B C 1
ATOM 2343 O O . ILE B 1 117 ? 22.233 -27.805 28.140 1.00 24.38 117 ILE B O 1
ATOM 2348 N N . THR B 1 118 ? 22.739 -29.737 29.072 1.00 27.57 118 THR B N 1
ATOM 2349 C CA . THR B 1 118 ? 21.517 -29.679 29.847 1.00 29.92 118 THR B CA 1
ATOM 2350 C C . THR B 1 118 ? 21.484 -28.436 30.746 1.00 31.87 118 THR B C 1
ATOM 2351 O O . THR B 1 118 ? 20.428 -27.741 30.840 1.00 21.74 118 THR B O 1
ATOM 2355 N N . THR B 1 119 ? 22.628 -28.185 31.399 1.00 29.89 119 THR B N 1
ATOM 2356 C CA . THR B 1 119 ? 22.831 -27.012 32.339 1.00 29.67 119 THR B CA 1
ATOM 2357 C C . THR B 1 119 ? 22.591 -25.699 31.575 1.00 28.69 119 THR B C 1
ATOM 2358 O O . THR B 1 119 ? 21.799 -24.824 32.035 1.00 25.29 119 THR B O 1
ATOM 2362 N N . GLU B 1 120 ? 23.178 -25.623 30.342 1.00 27.39 120 GLU B N 1
ATOM 2363 C CA . GLU B 1 120 ? 23.123 -24.401 29.509 1.00 28.03 120 GLU B CA 1
ATOM 2364 C C . GLU B 1 120 ? 21.706 -24.176 29.055 1.00 30.61 120 GLU B C 1
ATOM 2365 O O . GLU B 1 120 ? 21.225 -23.064 29.093 1.00 29.50 120 GLU B O 1
ATOM 2371 N N . ILE B 1 121 ? 20.985 -25.246 28.795 1.00 27.50 121 ILE B N 1
ATOM 2372 C CA . ILE B 1 121 ? 19.598 -25.048 28.331 1.00 24.72 121 ILE B CA 1
ATOM 2373 C C . ILE B 1 121 ? 18.757 -24.490 29.460 1.00 25.72 121 ILE B C 1
ATOM 2374 O O . ILE B 1 121 ? 18.057 -23.553 29.231 1.00 24.06 121 ILE B O 1
ATOM 2379 N N . ILE B 1 122 ? 18.824 -25.125 30.644 1.00 26.05 122 ILE B N 1
ATOM 2380 C CA . ILE B 1 122 ? 18.045 -24.655 31.818 1.00 27.89 122 ILE B CA 1
ATOM 2381 C C . ILE B 1 122 ? 18.299 -23.138 32.085 1.00 26.07 122 ILE B C 1
ATOM 2382 O O . ILE B 1 122 ? 17.361 -22.346 32.225 1.00 29.05 122 ILE B O 1
ATOM 2387 N N . ARG B 1 123 ? 19.570 -22.740 32.169 1.00 34.39 123 ARG B N 1
ATOM 2388 C CA . ARG B 1 123 ? 19.900 -21.337 32.531 1.00 33.26 123 ARG B CA 1
ATOM 2389 C C . ARG B 1 123 ? 19.412 -20.388 31.433 1.00 34.19 123 ARG B C 1
ATOM 2390 O O . ARG B 1 123 ? 18.856 -19.348 31.758 1.00 37.09 123 ARG B O 1
ATOM 2398 N N . TYR B 1 124 ? 19.611 -20.733 30.173 1.00 30.74 124 TYR B N 1
ATOM 2399 C CA . TYR B 1 124 ? 19.183 -19.910 29.067 1.00 30.77 124 TYR B CA 1
ATOM 2400 C C . TYR B 1 124 ? 17.707 -19.870 29.040 1.00 26.33 124 TYR B C 1
ATOM 2401 O O . TYR B 1 124 ? 17.129 -18.779 28.998 1.00 26.96 124 TYR B O 1
ATOM 2410 N N . ALA B 1 125 ? 17.048 -21.032 29.203 1.00 33.58 125 ALA B N 1
ATOM 2411 C CA . ALA B 1 125 ? 15.531 -21.022 29.305 1.00 29.15 125 ALA B CA 1
ATOM 2412 C C . ALA B 1 125 ? 14.968 -20.158 30.472 1.00 33.54 125 ALA B C 1
ATOM 2413 O O . ALA B 1 125 ? 13.962 -19.408 30.333 1.00 28.02 125 ALA B O 1
ATOM 2415 N N . GLN B 1 126 ? 15.545 -20.305 31.663 1.00 29.03 126 GLN B N 1
ATOM 2416 C CA . GLN B 1 126 ? 14.988 -19.608 32.853 1.00 31.14 126 GLN B CA 1
ATOM 2417 C C . GLN B 1 126 ? 15.189 -18.109 32.772 1.00 35.41 126 GLN B C 1
ATOM 2418 O O . GLN B 1 126 ? 14.293 -17.348 33.148 1.00 33.32 126 GLN B O 1
ATOM 2424 N N . GLU B 1 127 ? 16.249 -17.714 32.071 1.00 34.75 127 GLU B N 1
ATOM 2425 C CA . GLU B 1 127 ? 16.542 -16.276 31.856 1.00 43.56 127 GLU B CA 1
ATOM 2426 C C . GLU B 1 127 ? 15.483 -15.655 30.946 1.00 43.40 127 GLU B C 1
ATOM 2427 O O . GLU B 1 127 ? 15.071 -14.549 31.190 1.00 44.45 127 GLU B O 1
ATOM 2433 N N . ARG B 1 128 ? 15.022 -16.396 29.920 1.00 44.63 128 ARG B N 1
ATOM 2434 C CA . ARG B 1 128 ? 13.882 -15.965 29.093 1.00 43.76 128 ARG B CA 1
ATOM 2435 C C . ARG B 1 128 ? 12.527 -16.294 29.752 1.00 38.11 128 ARG B C 1
ATOM 2436 O O . ARG B 1 128 ? 11.463 -16.154 29.114 1.00 34.65 128 ARG B O 1
ATOM 2444 N N . GLY B 1 129 ? 12.563 -16.792 30.988 1.00 33.13 129 GLY B N 1
ATOM 2445 C CA . GLY B 1 129 ? 11.325 -16.914 31.806 1.00 26.60 129 GLY B CA 1
ATOM 2446 C C . GLY B 1 129 ? 10.557 -18.240 31.663 1.00 30.39 129 GLY B C 1
ATOM 2447 O O . GLY B 1 129 ? 9.362 -18.353 32.079 1.00 28.11 129 GLY B O 1
ATOM 2448 N N . ALA B 1 130 ? 11.118 -19.192 30.899 1.00 30.45 130 ALA B N 1
ATOM 2449 C CA . ALA B 1 130 ? 10.523 -20.567 30.755 1.00 26.09 130 ALA B CA 1
ATOM 2450 C C . ALA B 1 130 ? 10.744 -21.338 32.067 1.00 28.52 130 ALA B C 1
ATOM 2451 O O . ALA B 1 130 ? 11.784 -21.185 32.672 1.00 34.34 130 ALA B O 1
ATOM 2453 N N . ALA B 1 131 ? 9.814 -22.228 32.413 1.00 26.73 131 ALA B N 1
ATOM 2454 C CA . ALA B 1 131 ? 9.932 -23.141 33.515 1.00 23.89 131 ALA B CA 1
ATOM 2455 C C . ALA B 1 131 ? 10.651 -24.394 32.980 1.00 26.13 131 ALA B C 1
ATOM 2456 O O . ALA B 1 131 ? 10.467 -24.742 31.843 1.00 24.35 131 ALA B O 1
ATOM 2458 N N . THR B 1 132 ? 11.360 -25.156 33.813 1.00 26.60 132 THR B N 1
ATOM 2459 C CA . THR B 1 132 ? 12.262 -26.142 33.216 1.00 24.56 132 THR B CA 1
ATOM 2460 C C . THR B 1 132 ? 12.101 -27.483 33.901 1.00 23.71 132 THR B C 1
ATOM 2461 O O . THR B 1 132 ? 11.799 -27.547 35.110 1.00 25.31 132 THR B O 1
ATOM 2465 N N . ILE B 1 133 ? 12.350 -28.541 33.161 1.00 24.37 133 ILE B N 1
ATOM 2466 C CA . ILE B 1 133 ? 12.124 -29.955 33.594 1.00 20.52 133 ILE B CA 1
ATOM 2467 C C . ILE B 1 133 ? 13.072 -30.824 32.757 1.00 19.83 133 ILE B C 1
ATOM 2468 O O . ILE B 1 133 ? 13.231 -30.662 31.537 1.00 21.99 133 ILE B O 1
ATOM 2473 N N . SER B 1 134 ? 13.626 -31.837 33.387 1.00 21.30 134 SER B N 1
ATOM 2474 C CA . SER B 1 134 ? 14.512 -32.827 32.752 1.00 18.60 134 SER B CA 1
ATOM 2475 C C . SER B 1 134 ? 14.528 -34.154 33.530 1.00 20.35 134 SER B C 1
ATOM 2476 O O . SER B 1 134 ? 13.829 -34.264 34.534 1.00 18.16 134 SER B O 1
ATOM 2479 N N . THR B 1 135 ? 15.282 -35.139 32.998 1.00 18.91 135 THR B N 1
ATOM 2480 C CA . THR B 1 135 ? 15.354 -36.438 33.630 1.00 20.71 135 THR B CA 1
ATOM 2481 C C . THR B 1 135 ? 16.436 -36.627 34.680 1.00 20.49 135 THR B C 1
ATOM 2482 O O . THR B 1 135 ? 17.501 -36.029 34.561 1.00 22.15 135 THR B O 1
ATOM 2486 N N . MET B 1 136 ? 16.181 -37.510 35.631 1.00 22.71 136 MET B N 1
ATOM 2487 C CA . MET B 1 136 ? 17.162 -37.909 36.608 1.00 25.65 136 MET B CA 1
ATOM 2488 C C . MET B 1 136 ? 17.525 -39.385 36.642 1.00 27.07 136 MET B C 1
ATOM 2489 O O . MET B 1 136 ? 17.722 -40.010 37.687 1.00 30.64 136 MET B O 1
ATOM 2494 N N . GLY B 1 137 ? 17.678 -39.942 35.470 1.00 22.11 137 GLY B N 1
ATOM 2495 C CA . GLY B 1 137 ? 17.881 -41.438 35.392 1.00 22.47 137 GLY B CA 1
ATOM 2496 C C . GLY B 1 137 ? 16.639 -42.129 34.967 1.00 21.39 137 GLY B C 1
ATOM 2497 O O . GLY B 1 137 ? 15.603 -41.941 35.582 1.00 25.59 137 GLY B O 1
ATOM 2498 N N . VAL B 1 138 ? 16.676 -42.814 33.797 1.00 20.13 138 VAL B N 1
ATOM 2499 C CA . VAL B 1 138 ? 15.427 -43.482 33.326 1.00 24.73 138 VAL B CA 1
ATOM 2500 C C . VAL B 1 138 ? 15.612 -45.012 33.097 1.00 23.22 138 VAL B C 1
ATOM 2501 O O . VAL B 1 138 ? 14.697 -45.715 32.500 1.00 24.20 138 VAL B O 1
ATOM 2505 N N . PHE B 1 139 ? 16.728 -45.550 33.619 1.00 21.80 139 PHE B N 1
ATOM 2506 C CA . PHE B 1 139 ? 16.916 -47.041 33.561 1.00 21.15 139 PHE B CA 1
ATOM 2507 C C . PHE B 1 139 ? 15.902 -47.687 34.514 1.00 20.44 139 PHE B C 1
ATOM 2508 O O . PHE B 1 139 ? 15.450 -47.087 35.517 1.00 21.57 139 PHE B O 1
ATOM 2516 N N . GLY B 1 140 ? 15.558 -48.930 34.159 1.00 21.01 140 GLY B N 1
ATOM 2517 C CA . GLY B 1 140 ? 14.752 -49.791 34.940 1.00 23.37 140 GLY B CA 1
ATOM 2518 C C . GLY B 1 140 ? 14.150 -50.928 34.200 1.00 25.58 140 GLY B C 1
ATOM 2519 O O . GLY B 1 140 ? 14.005 -50.891 32.887 1.00 23.67 140 GLY B O 1
ATOM 2520 N N . ILE B 1 141 ? 13.756 -51.957 34.961 1.00 25.66 141 ILE B N 1
ATOM 2521 C CA . ILE B 1 141 ? 13.291 -53.216 34.262 1.00 25.13 141 ILE B CA 1
ATOM 2522 C C . ILE B 1 141 ? 11.768 -53.227 34.146 1.00 27.84 141 ILE B C 1
ATOM 2523 O O . ILE B 1 141 ? 11.190 -54.029 33.390 1.00 28.41 141 ILE B O 1
ATOM 2528 N N . GLY B 1 142 ? 11.096 -52.313 34.805 1.00 31.39 142 GLY B N 1
ATOM 2529 C CA . GLY B 1 142 ? 9.637 -52.250 34.686 1.00 37.56 142 GLY B CA 1
ATOM 2530 C C . GLY B 1 142 ? 8.813 -51.608 35.794 1.00 43.07 142 GLY B C 1
ATOM 2531 O O . GLY B 1 142 ? 8.069 -50.656 35.534 1.00 38.11 142 GLY B O 1
ATOM 2532 N N . GLU B 1 143 ? 8.964 -52.023 37.048 1.00 42.31 143 GLU B N 1
ATOM 2533 C CA . GLU B 1 143 ? 8.074 -51.388 38.045 1.00 43.72 143 GLU B CA 1
ATOM 2534 C C . GLU B 1 143 ? 8.794 -50.416 38.988 1.00 48.83 143 GLU B C 1
ATOM 2535 O O . GLU B 1 143 ? 8.184 -49.925 39.926 1.00 47.60 143 GLU B O 1
ATOM 2541 N N . GLU B 1 144 ? 10.072 -50.110 38.744 1.00 38.92 144 GLU B N 1
ATOM 2542 C CA . GLU B 1 144 ? 10.791 -49.181 39.694 1.00 39.16 144 GLU B CA 1
ATOM 2543 C C . GLU B 1 144 ? 9.998 -47.920 39.928 1.00 36.73 144 GLU B C 1
ATOM 2544 O O . GLU B 1 144 ? 9.370 -47.452 38.998 1.00 37.86 144 GLU B O 1
ATOM 2550 N N . ASP B 1 145 ? 10.069 -47.320 41.120 1.00 33.55 145 ASP B N 1
ATOM 2551 C CA . ASP B 1 145 ? 9.234 -46.091 41.288 1.00 39.08 145 ASP B CA 1
ATOM 2552 C C . ASP B 1 145 ? 9.741 -44.945 40.366 1.00 36.29 145 ASP B C 1
ATOM 2553 O O . ASP B 1 145 ? 10.954 -44.812 40.261 1.00 32.70 145 ASP B O 1
ATOM 2558 N N . VAL B 1 146 ? 8.829 -44.162 39.734 1.00 34.46 146 VAL B N 1
ATOM 2559 C CA . VAL B 1 146 ? 9.186 -42.884 39.123 1.00 26.82 146 VAL B CA 1
ATOM 2560 C C . VAL B 1 146 ? 8.909 -41.704 40.051 1.00 29.88 146 VAL B C 1
ATOM 2561 O O . VAL B 1 146 ? 7.789 -41.400 40.338 1.00 30.60 146 VAL B O 1
ATOM 2565 N N . SER B 1 147 ? 9.956 -41.077 40.574 1.00 32.83 147 SER B N 1
ATOM 256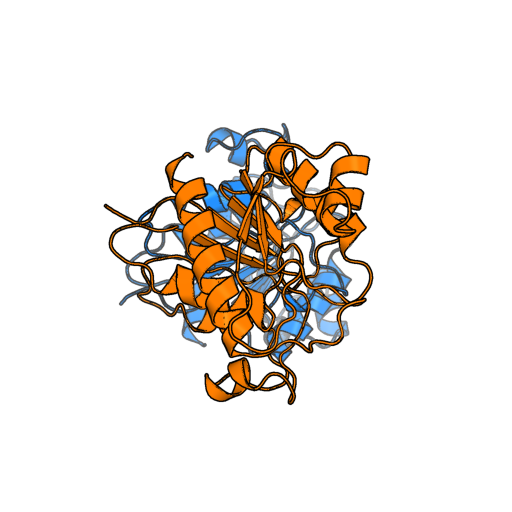6 C CA . SER B 1 147 ? 9.796 -39.933 41.460 1.00 33.13 147 SER B CA 1
ATOM 2567 C C . SER B 1 147 ? 10.058 -38.565 40.780 1.00 27.85 147 SER B C 1
ATOM 2568 O O . SER B 1 147 ? 10.532 -38.522 39.659 1.00 25.52 147 SER B O 1
ATOM 2571 N N . VAL B 1 148 ? 9.502 -37.543 41.359 1.00 25.22 148 VAL B N 1
ATOM 2572 C CA . VAL B 1 148 ? 9.592 -36.176 40.896 1.00 22.79 148 VAL B CA 1
ATOM 2573 C C . VAL B 1 148 ? 10.110 -35.346 42.146 1.00 27.44 148 VAL B C 1
ATOM 2574 O O . VAL B 1 148 ? 9.644 -35.528 43.302 1.00 27.32 148 VAL B O 1
ATOM 2578 N N . VAL B 1 149 ? 10.979 -34.405 41.847 1.00 25.83 149 VAL B N 1
ATOM 2579 C CA . VAL B 1 149 ? 11.750 -33.748 42.895 1.00 29.22 149 VAL B CA 1
ATOM 2580 C C . VAL B 1 149 ? 12.380 -32.477 42.433 1.00 27.26 149 VAL B C 1
ATOM 2581 O O . VAL B 1 149 ? 12.897 -32.321 41.261 1.00 30.15 149 VAL B O 1
ATOM 2585 N N . ASP B 1 150 ? 12.331 -31.465 43.294 1.00 28.73 150 ASP B N 1
ATOM 2586 C CA . ASP B 1 150 ? 12.892 -30.222 42.801 1.00 29.15 150 ASP B CA 1
ATOM 2587 C C . ASP B 1 150 ? 14.436 -30.340 42.917 1.00 32.12 150 ASP B C 1
ATOM 2588 O O . ASP B 1 150 ? 14.953 -31.125 43.765 1.00 36.00 150 ASP B O 1
ATOM 2593 N N . ILE B 1 151 ? 15.213 -29.567 42.135 1.00 31.89 151 ILE B N 1
ATOM 2594 C CA . ILE B 1 151 ? 16.633 -29.737 42.186 1.00 29.61 151 ILE B CA 1
ATOM 2595 C C . ILE B 1 151 ? 17.172 -29.572 43.636 1.00 34.84 151 ILE B C 1
ATOM 2596 O O . ILE B 1 151 ? 17.905 -30.437 44.105 1.00 29.54 151 ILE B O 1
ATOM 2601 N N . ASP B 1 152 ? 16.689 -28.561 44.329 1.00 37.02 152 ASP B N 1
ATOM 2602 C CA . ASP B 1 152 ? 17.147 -28.340 45.709 1.00 41.29 152 ASP B CA 1
ATOM 2603 C C . ASP B 1 152 ? 16.687 -29.362 46.738 1.00 45.33 152 ASP B C 1
ATOM 2604 O O . ASP B 1 152 ? 17.028 -29.236 47.910 1.00 49.13 152 ASP B O 1
ATOM 2609 N N . GLU B 1 153 ? 15.975 -30.394 46.320 1.00 46.08 153 GLU B N 1
ATOM 2610 C CA . GLU B 1 153 ? 15.515 -31.393 47.260 1.00 47.42 153 GLU B CA 1
ATOM 2611 C C . GLU B 1 153 ? 16.052 -32.715 46.812 1.00 45.54 153 GLU B C 1
ATOM 2612 O O . GLU B 1 153 ? 15.753 -33.714 47.417 1.00 47.98 153 GLU B O 1
ATOM 2618 N N . ALA B 1 154 ? 16.900 -32.712 45.791 1.00 45.73 154 ALA B N 1
ATOM 2619 C CA . ALA B 1 154 ? 17.253 -33.952 45.121 1.00 36.86 154 ALA B CA 1
ATOM 2620 C C . ALA B 1 154 ? 18.477 -34.498 45.861 1.00 39.23 154 ALA B C 1
ATOM 2621 O O . ALA B 1 154 ? 19.315 -33.732 46.264 1.00 38.67 154 ALA B O 1
ATOM 2623 N N . ASP B 1 155 ? 18.615 -35.821 45.830 1.00 39.87 155 ASP B N 1
ATOM 2624 C CA . ASP B 1 155 ? 19.611 -36.525 46.565 1.00 46.40 155 ASP B CA 1
ATOM 2625 C C . ASP B 1 155 ? 20.961 -36.369 45.885 1.00 43.85 155 ASP B C 1
ATOM 2626 O O . ASP B 1 155 ? 21.133 -36.832 44.796 1.00 38.45 155 ASP B O 1
ATOM 2631 N N . PRO B 1 156 ? 21.923 -35.711 46.579 1.00 42.46 156 PRO B N 1
ATOM 2632 C CA . PRO B 1 156 ? 23.208 -35.525 45.960 1.00 43.50 156 PRO B CA 1
ATOM 2633 C C . PRO B 1 156 ? 24.058 -36.823 45.681 1.00 45.22 156 PRO B C 1
ATOM 2634 O O . PRO B 1 156 ? 25.076 -36.720 45.016 1.00 42.27 156 PRO B O 1
ATOM 2638 N N . GLU B 1 157 ? 23.650 -38.021 46.131 1.00 47.48 157 GLU B N 1
ATOM 2639 C CA . GLU B 1 157 ? 24.282 -39.230 45.594 1.00 49.29 157 GLU B CA 1
ATOM 2640 C C . GLU B 1 157 ? 24.034 -39.324 44.049 1.00 46.32 157 GLU B C 1
ATOM 2641 O O . GLU B 1 157 ? 24.933 -39.742 43.289 1.00 47.97 157 GLU B O 1
ATOM 2647 N N . ASN B 1 158 ? 22.875 -38.860 43.572 1.00 46.01 158 ASN B N 1
ATOM 2648 C CA . ASN B 1 158 ? 22.571 -38.857 42.128 1.00 45.12 158 ASN B CA 1
ATOM 2649 C C . ASN B 1 158 ? 23.532 -37.900 41.318 1.00 45.04 158 ASN B C 1
ATOM 2650 O O . ASN B 1 158 ? 23.495 -36.678 41.447 1.00 46.89 158 ASN B O 1
ATOM 2655 N N . PRO B 1 159 ? 24.370 -38.474 40.458 1.00 42.30 159 PRO B N 1
ATOM 2656 C CA . PRO B 1 159 ? 25.305 -37.682 39.667 1.00 43.21 159 PRO B CA 1
ATOM 2657 C C . PRO B 1 159 ? 24.691 -36.511 38.849 1.00 39.71 159 PRO B C 1
ATOM 2658 O O . PRO B 1 159 ? 25.414 -35.534 38.574 1.00 40.34 159 PRO B O 1
ATOM 2662 N N . ILE B 1 160 ? 23.407 -36.607 38.446 1.00 32.69 160 ILE B N 1
ATOM 2663 C CA . ILE B 1 160 ? 22.750 -35.566 37.670 1.00 34.02 160 ILE B CA 1
ATOM 2664 C C . ILE B 1 160 ? 22.406 -34.433 38.569 1.00 35.22 160 ILE B C 1
ATOM 2665 O O . ILE B 1 160 ? 22.693 -33.299 38.231 1.00 34.66 160 ILE B O 1
ATOM 2670 N N . ALA B 1 161 ? 21.742 -34.735 39.674 1.00 36.63 161 ALA B N 1
ATOM 2671 C CA . ALA B 1 161 ? 21.494 -33.740 40.731 1.00 41.66 161 ALA B CA 1
ATOM 2672 C C . ALA B 1 161 ? 22.794 -33.041 41.119 1.00 44.49 161 ALA B C 1
ATOM 2673 O O . ALA B 1 161 ? 22.878 -31.804 41.168 1.00 41.77 161 ALA B O 1
ATOM 2675 N N . ALA B 1 162 ? 23.826 -33.852 41.414 1.00 44.53 162 ALA B N 1
ATOM 2676 C CA . ALA B 1 162 ? 25.140 -33.333 41.756 1.00 44.69 162 ALA B CA 1
ATOM 2677 C C . ALA B 1 162 ? 25.737 -32.331 40.739 1.00 40.18 162 ALA B C 1
ATOM 2678 O O . ALA B 1 162 ? 26.264 -31.234 41.108 1.00 37.28 162 ALA B O 1
ATOM 2680 N N . TYR B 1 163 ? 25.750 -32.715 39.500 1.00 40.11 163 TYR B N 1
ATOM 2681 C CA . TYR B 1 163 ? 26.142 -31.815 38.447 1.00 40.48 163 TYR B CA 1
ATOM 2682 C C . TYR B 1 163 ? 25.319 -30.542 38.523 1.00 38.82 163 TYR B C 1
ATOM 2683 O O . TYR B 1 163 ? 25.938 -29.448 38.646 1.00 42.83 163 TYR B O 1
ATOM 2692 N N . LEU B 1 164 ? 23.961 -30.632 38.451 1.00 35.02 164 LEU B N 1
ATOM 2693 C CA . LEU B 1 164 ? 23.139 -29.381 38.365 1.00 35.77 164 LEU B CA 1
ATOM 2694 C C . LEU B 1 164 ? 23.271 -28.547 39.633 1.00 36.37 164 LEU B C 1
ATOM 2695 O O . LEU B 1 164 ? 23.255 -27.304 39.592 1.00 38.32 164 LEU B O 1
ATOM 2700 N N . GLN B 1 165 ? 23.438 -29.201 40.792 1.00 40.91 165 GLN B N 1
ATOM 2701 C CA . GLN B 1 165 ? 23.582 -28.435 42.025 1.00 44.27 165 GLN B CA 1
ATOM 2702 C C . GLN B 1 165 ? 24.929 -27.733 42.042 1.00 44.26 165 GLN B C 1
ATOM 2703 O O . GLN B 1 165 ? 25.051 -26.645 42.622 1.00 39.76 165 GLN B O 1
ATOM 2709 N N . ALA B 1 166 ? 25.978 -28.389 41.501 1.00 42.87 166 ALA B N 1
ATOM 2710 C CA . ALA B 1 166 ? 27.290 -27.776 41.398 1.00 43.54 166 ALA B CA 1
ATOM 2711 C C . ALA B 1 166 ? 27.279 -26.504 40.557 1.00 43.39 166 ALA B C 1
ATOM 2712 O O . ALA B 1 166 ? 28.161 -25.626 40.790 1.00 42.98 166 ALA B O 1
ATOM 2714 N N . GLU B 1 167 ? 26.338 -26.451 39.615 1.00 40.80 167 GLU B N 1
ATOM 2715 C CA . GLU B 1 167 ? 26.237 -25.372 38.607 1.00 37.73 167 GLU B CA 1
ATOM 2716 C C . GLU B 1 167 ? 25.250 -24.333 39.079 1.00 37.54 167 GLU B C 1
ATOM 2717 O O . GLU B 1 167 ? 24.872 -23.457 38.292 1.00 41.10 167 GLU B O 1
ATOM 2723 N N . GLY B 1 168 ? 24.740 -24.490 40.302 1.00 35.48 168 GLY B N 1
ATOM 2724 C CA . GLY B 1 168 ? 23.831 -23.517 40.955 1.00 41.72 168 GLY B CA 1
ATOM 2725 C C . GLY B 1 168 ? 22.438 -23.409 40.328 1.00 40.94 168 GLY B C 1
ATOM 2726 O O . GLY B 1 168 ? 2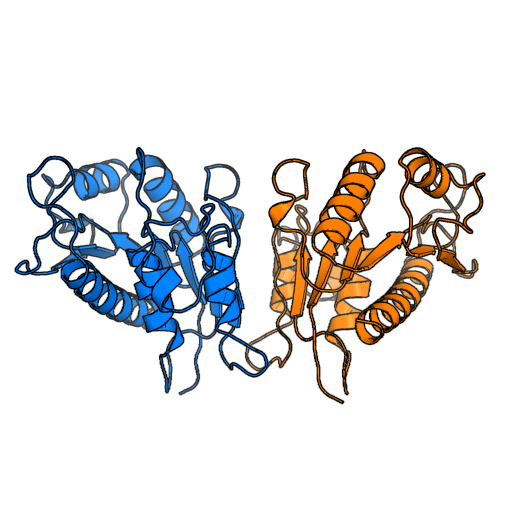1.848 -22.330 40.282 1.00 40.77 168 GLY B O 1
ATOM 2727 N N . ILE B 1 169 ? 21.875 -24.540 39.898 1.00 38.71 169 ILE B N 1
ATOM 2728 C CA . ILE B 1 169 ? 20.601 -24.571 39.191 1.00 34.63 169 ILE B CA 1
ATOM 2729 C C . ILE B 1 169 ? 19.573 -24.618 40.278 1.00 33.11 169 ILE B C 1
ATOM 2730 O O . ILE B 1 169 ? 19.709 -25.374 41.217 1.00 35.91 169 ILE B O 1
ATOM 2735 N N . HIS B 1 170 ? 18.561 -23.822 40.143 1.00 31.61 170 HIS B N 1
ATOM 2736 C CA . HIS B 1 170 ? 17.483 -23.814 41.136 1.00 33.98 170 HIS B CA 1
ATOM 2737 C C . HIS B 1 170 ? 16.194 -23.873 40.329 1.00 30.56 170 HIS B C 1
ATOM 2738 O O . HIS B 1 170 ? 16.220 -23.681 39.051 1.00 29.24 170 HIS B O 1
ATOM 2745 N N . GLU B 1 171 ? 15.067 -24.151 41.047 1.00 33.21 171 GLU B N 1
ATOM 2746 C CA . GLU B 1 171 ? 13.695 -24.151 40.489 1.00 39.59 171 GLU B CA 1
ATOM 2747 C C . GLU B 1 171 ? 13.584 -24.978 39.224 1.00 31.33 171 GLU B C 1
ATOM 2748 O O . GLU B 1 171 ? 13.232 -24.465 38.188 1.00 32.99 171 GLU B O 1
ATOM 2754 N N . HIS B 1 172 ? 14.001 -26.250 39.307 1.00 31.34 172 HIS B N 1
ATOM 2755 C CA . HIS B 1 172 ? 14.208 -27.094 38.173 1.00 29.31 172 HIS B CA 1
ATOM 2756 C C . HIS B 1 172 ? 13.663 -28.453 38.627 1.00 26.58 172 HIS B C 1
ATOM 2757 O O . HIS B 1 172 ? 13.965 -28.894 39.803 1.00 30.37 172 HIS B O 1
ATOM 2764 N N . VAL B 1 173 ? 12.794 -29.021 37.782 1.00 23.16 173 VAL B N 1
ATOM 2765 C CA . VAL B 1 173 ? 12.057 -30.277 38.212 1.00 23.29 173 VAL B CA 1
ATOM 2766 C C . VAL B 1 173 ? 12.785 -31.381 37.577 1.00 23.73 173 VAL B C 1
ATOM 2767 O O . VAL B 1 173 ? 12.975 -31.332 36.401 1.00 21.39 173 VAL B O 1
ATOM 2771 N N . LEU B 1 174 ? 13.082 -32.430 38.335 1.00 20.81 174 LEU B N 1
ATOM 2772 C CA . LEU B 1 174 ? 13.567 -33.659 37.794 1.00 20.70 174 LEU B CA 1
ATOM 2773 C C . LEU B 1 174 ? 12.616 -34.796 37.946 1.00 21.89 174 LEU B C 1
ATOM 2774 O O . LEU B 1 174 ? 12.078 -35.021 39.000 1.00 23.05 174 LEU B O 1
ATOM 2779 N N . VAL B 1 175 ? 12.644 -35.657 36.971 1.00 21.58 175 VAL B N 1
ATOM 2780 C CA . VAL B 1 175 ? 11.747 -36.784 36.935 1.00 21.01 175 VAL B CA 1
ATOM 2781 C C . VAL B 1 175 ? 12.603 -38.014 36.544 1.00 21.73 175 VAL B C 1
ATOM 2782 O O . VAL B 1 175 ? 13.385 -37.970 35.566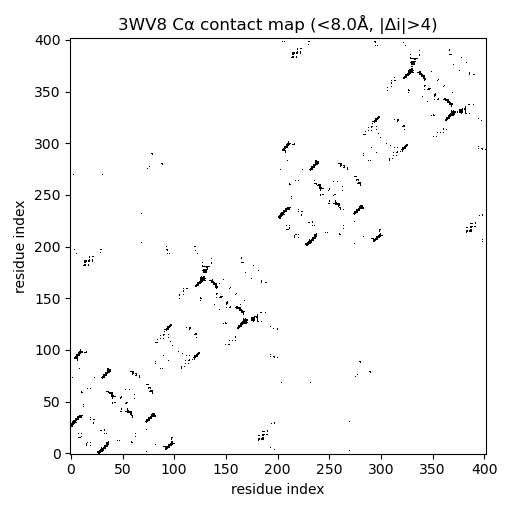 1.00 24.31 175 VAL B O 1
ATOM 2786 N N . GLY B 1 176 ? 12.386 -39.139 37.261 1.00 19.98 176 GLY B N 1
ATOM 2787 C CA . GLY B 1 176 ? 12.989 -40.378 36.720 1.00 21.71 176 GLY B CA 1
ATOM 2788 C C . GLY B 1 176 ? 13.018 -41.465 37.816 1.00 24.25 176 GLY B C 1
ATOM 2789 O O . GLY B 1 176 ? 12.394 -41.352 38.888 1.00 21.04 176 GLY B O 1
ATOM 2790 N N . THR B 1 177 ? 13.756 -42.536 37.501 1.00 25.18 177 THR B N 1
ATOM 2791 C CA . THR B 1 177 ? 13.803 -43.615 38.400 1.00 25.65 177 THR B CA 1
ATOM 2792 C C . THR B 1 177 ? 14.984 -43.500 39.313 1.00 29.37 177 THR B C 1
ATOM 2793 O O . THR B 1 177 ? 15.070 -44.271 40.251 1.00 28.40 177 THR B O 1
ATOM 2797 N N . GLY B 1 178 ? 15.923 -42.627 38.981 1.00 27.85 178 GLY B N 1
ATOM 2798 C CA . GLY B 1 178 ? 17.115 -42.510 39.851 1.00 31.79 178 GLY B CA 1
ATOM 2799 C C . GLY B 1 178 ? 18.154 -43.522 39.345 1.00 28.23 178 GLY B C 1
ATOM 2800 O O . GLY B 1 178 ? 19.327 -43.393 39.640 1.00 34.16 178 GLY B O 1
ATOM 2801 N N . LYS B 1 179 ? 17.757 -44.463 38.464 1.00 29.97 179 LYS B N 1
ATOM 2802 C CA . LYS B 1 179 ? 18.733 -45.464 38.068 1.00 31.90 179 LYS B CA 1
ATOM 2803 C C . LYS B 1 179 ? 19.472 -44.955 36.949 1.00 34.07 179 LYS B C 1
ATOM 2804 O O . LYS B 1 179 ? 18.861 -44.588 35.893 1.00 34.94 179 LYS B O 1
ATOM 2810 N N . LEU B 1 180 ? 20.790 -45.126 37.070 1.00 38.24 180 LEU B N 1
ATOM 2811 C CA . LEU B 1 180 ? 21.762 -44.554 36.194 1.00 40.97 180 LEU B CA 1
ATOM 2812 C C . LEU B 1 180 ? 22.656 -45.641 35.544 1.00 45.87 180 LEU B C 1
ATOM 2813 O O . LEU B 1 180 ? 22.340 -46.856 35.562 1.00 50.53 180 LEU B O 1
ATOM 2818 N N . ILE B 1 181 ? 23.771 -45.225 34.966 1.00 47.40 181 ILE B N 1
ATOM 2819 C CA . ILE B 1 181 ? 24.642 -46.190 34.275 1.00 49.26 181 ILE B CA 1
ATOM 2820 C C . ILE B 1 181 ? 25.260 -47.198 35.248 1.00 50.05 181 ILE B C 1
ATOM 2821 O O . ILE B 1 181 ? 25.430 -48.366 34.882 1.00 47.17 181 ILE B O 1
ATOM 2826 N N . ARG B 1 182 ? 25.631 -46.720 36.449 1.00 44.35 182 ARG B N 1
ATOM 2827 C CA . ARG B 1 182 ? 26.170 -47.567 37.543 1.00 43.56 182 ARG B CA 1
ATOM 2828 C C . ARG B 1 182 ? 25.216 -48.726 37.914 1.00 39.11 182 ARG B C 1
ATOM 2829 O O . ARG B 1 182 ? 25.686 -49.824 38.204 1.00 30.49 182 ARG B O 1
ATOM 2837 N N . ASP B 1 183 ? 23.896 -48.506 37.829 1.00 38.09 183 ASP B N 1
ATOM 2838 C CA . ASP B 1 183 ? 22.905 -49.589 38.075 1.00 31.76 183 ASP B CA 1
ATOM 2839 C C . ASP B 1 183 ? 22.976 -50.718 36.980 1.00 32.60 183 ASP B C 1
ATOM 2840 O O . ASP B 1 183 ? 23.472 -50.509 35.852 1.00 36.26 183 ASP B O 1
ATOM 2845 N N . TRP B 1 184 ? 22.603 -51.931 37.352 1.00 27.71 184 TRP B N 1
ATOM 2846 C CA . TRP B 1 184 ? 22.708 -53.047 36.430 1.00 30.67 184 TRP B CA 1
ATOM 2847 C C . TRP B 1 184 ? 21.587 -52.994 35.371 1.00 28.32 184 TRP B C 1
ATOM 2848 O O . TRP B 1 184 ? 21.772 -53.494 34.216 1.00 29.90 184 TRP B O 1
ATOM 2859 N N . GLU B 1 185 ? 20.427 -52.414 35.736 1.00 29.08 185 GLU B N 1
ATOM 2860 C CA . GLU B 1 185 ? 19.199 -52.331 34.780 1.00 26.35 185 GLU B CA 1
ATOM 2861 C C . GLU B 1 185 ? 19.399 -51.732 33.319 1.00 25.05 185 GLU B C 1
ATOM 2862 O O . GLU B 1 185 ? 20.085 -50.675 33.152 1.00 25.14 185 GLU B O 1
ATOM 2868 N N . PRO B 1 186 ? 18.739 -52.303 32.278 1.00 25.92 186 PRO B N 1
ATOM 2869 C CA . PRO B 1 186 ? 18.775 -51.661 30.985 1.00 23.54 186 PRO B CA 1
ATOM 2870 C C . PRO B 1 186 ? 17.633 -50.664 30.974 1.00 25.23 186 PRO B C 1
ATOM 2871 O O . PRO B 1 186 ? 17.165 -50.302 32.000 1.00 23.50 186 PRO B O 1
ATOM 2875 N N . VAL B 1 187 ? 17.302 -50.136 29.810 1.00 27.63 187 VAL B N 1
ATOM 2876 C CA . VAL B 1 187 ? 16.113 -49.259 29.771 1.00 25.03 187 VAL B CA 1
ATOM 2877 C C . VAL B 1 187 ? 15.025 -50.042 29.042 1.00 24.10 187 VAL B C 1
ATOM 2878 O O . VAL B 1 187 ? 15.191 -50.535 27.920 1.00 21.62 187 VAL B O 1
ATOM 2882 N N . THR B 1 188 ? 13.871 -50.191 29.664 1.00 25.31 188 THR B N 1
ATOM 2883 C CA . THR B 1 188 ? 12.795 -50.914 29.018 1.00 18.37 188 THR B CA 1
ATOM 2884 C C . THR B 1 188 ? 11.675 -50.044 28.544 1.00 18.59 188 THR B C 1
ATOM 2885 O O . THR B 1 188 ? 11.478 -48.980 29.078 1.00 17.48 188 THR B O 1
ATOM 2889 N N . PRO B 1 189 ? 10.879 -50.560 27.540 1.00 15.86 189 PRO B N 1
ATOM 2890 C CA . PRO B 1 189 ? 9.745 -49.702 27.019 1.00 15.71 189 PRO B CA 1
ATOM 2891 C C . PRO B 1 189 ? 8.716 -49.414 28.140 1.00 15.21 189 PRO B C 1
ATOM 2892 O O . PRO B 1 189 ? 8.246 -48.277 28.235 1.00 14.69 189 PRO B O 1
ATOM 2896 N N . HIS B 1 190 ? 8.518 -50.335 29.082 1.00 17.82 190 HIS B N 1
ATOM 2897 C CA . HIS B 1 190 ? 7.465 -50.026 30.121 1.00 17.68 190 HIS B CA 1
ATOM 2898 C C . HIS B 1 190 ? 7.925 -48.873 30.989 1.00 16.95 190 HIS B C 1
ATOM 2899 O O . HIS B 1 190 ? 7.127 -48.001 31.399 1.00 18.74 190 HIS B O 1
ATOM 2906 N N . VAL B 1 191 ? 9.155 -48.927 31.371 1.00 16.00 191 VAL B N 1
ATOM 2907 C CA . VAL B 1 191 ? 9.715 -47.811 32.299 1.00 16.37 191 VAL B CA 1
ATOM 2908 C C . VAL B 1 191 ? 9.653 -46.485 31.600 1.00 16.56 191 VAL B C 1
ATOM 2909 O O . VAL B 1 191 ? 9.300 -45.464 32.135 1.00 16.81 191 VAL B O 1
ATOM 2913 N N . LEU B 1 192 ? 9.934 -46.535 30.335 1.00 17.53 192 LEU B N 1
ATOM 2914 C CA . LEU B 1 192 ? 9.742 -45.251 29.521 1.00 16.12 192 LEU B CA 1
ATOM 2915 C C . LEU B 1 192 ? 8.335 -44.715 29.433 1.00 15.11 192 LEU B C 1
ATOM 2916 O O . LEU B 1 192 ? 8.149 -43.541 29.432 1.00 15.37 192 LEU B O 1
ATOM 2921 N N . ASP B 1 193 ? 7.411 -45.586 29.262 1.00 16.88 193 ASP B N 1
ATOM 2922 C CA . ASP B 1 193 ? 5.985 -45.187 29.216 1.00 17.06 193 ASP B CA 1
ATOM 2923 C C . ASP B 1 193 ? 5.757 -44.489 30.558 1.00 18.18 193 ASP B C 1
ATOM 2924 O O . ASP B 1 193 ? 5.079 -43.431 30.622 1.00 17.20 193 ASP B O 1
ATOM 2929 N N . ARG B 1 194 ? 6.225 -45.100 31.651 1.00 16.97 194 ARG B N 1
ATOM 2930 C CA . ARG B 1 194 ? 5.749 -44.642 33.046 1.00 15.77 194 ARG B CA 1
ATOM 2931 C C . ARG B 1 194 ? 6.481 -43.332 33.268 1.00 16.44 194 ARG B C 1
ATOM 2932 O O . ARG B 1 194 ? 5.864 -42.373 33.674 1.00 17.10 194 ARG B O 1
ATOM 2940 N N . VAL B 1 195 ? 7.753 -43.191 32.816 1.00 17.57 195 VAL B N 1
ATOM 2941 C CA . VAL B 1 195 ? 8.468 -41.901 32.972 1.00 17.02 195 VAL B CA 1
ATOM 2942 C C . VAL B 1 195 ? 7.865 -40.848 32.056 1.00 17.92 195 VAL B C 1
ATOM 2943 O O . VAL B 1 195 ? 7.642 -39.726 32.531 1.00 17.46 195 VAL B O 1
ATOM 2947 N N . SER B 1 196 ? 7.546 -41.241 30.813 1.00 17.54 196 SER B N 1
ATOM 2948 C CA . SER B 1 196 ? 6.843 -40.257 29.946 1.00 17.38 196 SER B CA 1
ATOM 2949 C C . SER B 1 196 ? 5.493 -39.726 30.533 1.00 18.58 196 SER B C 1
ATOM 2950 O O . SER B 1 196 ? 5.131 -38.547 30.388 1.00 19.44 196 SER B O 1
ATOM 2953 N N . GLU B 1 197 ? 4.734 -40.631 31.187 1.00 16.75 197 GLU B N 1
ATOM 2954 C CA . GLU B 1 197 ? 3.425 -40.299 31.724 1.00 18.10 197 GLU B CA 1
ATOM 2955 C C . GLU B 1 197 ? 3.656 -39.357 32.832 1.00 19.24 197 GLU B C 1
ATOM 2956 O O . GLU B 1 197 ? 2.855 -38.416 32.979 1.00 16.98 197 GLU B O 1
ATOM 2962 N N . VAL B 1 198 ? 4.673 -39.610 33.693 1.00 15.60 198 VAL B N 1
ATOM 2963 C CA . VAL B 1 198 ? 4.831 -38.621 34.845 1.00 16.73 198 VAL B CA 1
ATOM 2964 C C . VAL B 1 198 ? 5.408 -37.312 34.306 1.00 17.99 198 VAL B C 1
ATOM 2965 O O . VAL B 1 198 ? 4.987 -36.224 34.732 1.00 18.66 198 VAL B O 1
ATOM 2969 N N . MET B 1 199 ? 6.344 -37.432 33.341 1.00 17.13 199 MET B N 1
ATOM 2970 C CA . MET B 1 199 ? 6.862 -36.193 32.657 1.00 17.68 199 MET B CA 1
ATOM 2971 C C . MET B 1 199 ? 5.700 -35.331 32.098 1.00 20.18 199 MET B C 1
ATOM 2972 O O . MET B 1 199 ? 5.742 -34.048 32.185 1.00 18.07 199 MET B O 1
ATOM 2977 N N . THR B 1 200 ? 4.752 -35.964 31.431 1.00 16.73 200 THR B N 1
ATOM 2978 C CA . THR B 1 200 ? 3.651 -35.240 30.860 1.00 17.79 200 THR B CA 1
ATOM 2979 C C . THR B 1 200 ? 2.827 -34.516 31.923 1.00 15.47 200 THR B C 1
ATOM 2980 O O . THR B 1 200 ? 2.497 -33.305 31.770 1.00 16.06 200 THR B O 1
ATOM 2984 N N . ALA B 1 201 ? 2.533 -35.261 33.005 1.00 17.71 201 ALA B N 1
ATOM 2985 C CA . ALA B 1 201 ? 1.788 -34.704 34.142 1.00 16.04 201 ALA B CA 1
ATOM 2986 C C . ALA B 1 201 ? 2.577 -33.469 34.691 1.00 17.19 201 ALA B C 1
ATOM 2987 O O . ALA B 1 201 ? 1.949 -32.398 34.979 1.00 16.62 201 ALA B O 1
ATOM 2989 N N . GLU B 1 202 ? 3.918 -33.590 34.818 1.00 15.82 202 GLU B N 1
ATOM 2990 C CA . GLU B 1 202 ? 4.675 -32.547 35.475 1.00 19.34 202 GLU B CA 1
ATOM 2991 C C . GLU B 1 202 ? 4.785 -31.283 34.593 1.00 21.05 202 GLU B C 1
ATOM 2992 O O . GLU B 1 202 ? 4.643 -30.105 35.052 1.00 21.23 202 GLU B O 1
ATOM 2998 N N . ILE B 1 203 ? 4.897 -31.537 33.285 1.00 18.67 203 ILE B N 1
ATOM 2999 C CA . ILE B 1 203 ? 4.798 -30.402 32.304 1.00 16.94 203 ILE B CA 1
ATOM 3000 C C . ILE B 1 203 ? 3.469 -29.627 32.380 1.00 21.19 203 ILE B C 1
ATOM 3001 O O . ILE B 1 203 ? 3.436 -28.368 32.246 1.00 20.64 203 ILE B O 1
ATOM 3006 N N . LEU B 1 204 ? 2.369 -30.350 32.511 1.00 20.70 204 LEU B N 1
ATOM 3007 C CA . LEU B 1 204 ? 1.039 -29.755 32.624 1.00 21.03 204 LEU B CA 1
ATOM 3008 C C . LEU B 1 204 ? 0.901 -28.942 33.883 1.00 20.35 204 LEU B C 1
ATOM 3009 O O . LEU B 1 204 ? 0.239 -27.846 33.877 1.00 25.27 204 LEU B O 1
ATOM 3014 N N . LYS B 1 205 ? 1.489 -29.425 35.000 1.00 22.60 205 LYS B N 1
ATOM 3015 C CA . LYS B 1 205 ? 1.604 -28.574 36.168 1.00 21.42 205 LYS B CA 1
ATOM 3016 C C . LYS B 1 205 ? 2.389 -27.303 35.895 1.00 21.04 205 LYS B C 1
ATOM 3017 O O . LYS B 1 205 ? 1.948 -26.247 36.235 1.00 26.04 205 LYS B O 1
ATOM 3023 N N . LEU B 1 206 ? 3.525 -27.398 35.211 1.00 18.99 206 LEU B N 1
ATOM 3024 C CA . LEU B 1 206 ? 4.322 -26.209 34.986 1.00 22.49 206 LEU B CA 1
ATOM 3025 C C . LEU B 1 206 ? 3.623 -25.256 34.074 1.00 24.19 206 LEU B C 1
ATOM 3026 O O . LEU B 1 206 ? 3.760 -23.983 34.195 1.00 29.35 206 LEU B O 1
ATOM 3031 N N . LEU B 1 207 ? 2.897 -25.834 33.128 1.00 22.25 207 LEU B N 1
ATOM 3032 C CA . LEU B 1 207 ? 2.163 -25.018 32.152 1.00 24.37 207 LEU B CA 1
ATOM 3033 C C . LEU B 1 207 ? 1.040 -24.247 32.836 1.00 26.62 207 LEU B C 1
ATOM 3034 O O . LEU B 1 207 ? 0.858 -23.043 32.491 1.00 28.50 207 LEU B O 1
ATOM 3039 N N . ARG B 1 208 ? 0.273 -24.840 33.762 1.00 23.59 208 ARG B N 1
ATOM 3040 C CA . ARG B 1 208 ? -0.772 -24.149 34.484 1.00 31.61 208 ARG B CA 1
ATOM 3041 C C . ARG B 1 208 ? -0.240 -23.087 35.390 1.00 33.81 208 ARG B C 1
ATOM 3042 O O . ARG B 1 208 ? -0.700 -21.959 35.316 1.00 39.85 208 ARG B O 1
ATOM 3050 N N . GLY B 1 209 ? 0.773 -23.394 36.173 1.00 35.03 209 GLY B N 1
ATOM 3051 C CA . GLY B 1 209 ? 1.393 -22.382 37.002 1.00 41.98 209 GLY B CA 1
ATOM 3052 C C . GLY B 1 209 ? 1.852 -21.164 36.176 1.00 48.13 209 GLY B C 1
ATOM 3053 O O . GLY B 1 209 ? 2.037 -20.103 36.750 1.00 50.19 209 GLY B O 1
ATOM 3054 N N . ALA B 1 210 ? 2.112 -21.299 34.861 1.00 39.12 210 ALA B N 1
ATOM 3055 C CA . ALA B 1 210 ? 2.469 -20.091 34.052 1.00 48.81 210 ALA B CA 1
ATOM 3056 C C . ALA B 1 210 ? 1.279 -19.163 33.655 1.00 46.74 210 ALA B C 1
ATOM 3057 O O . ALA B 1 210 ? 0.079 -19.403 33.979 1.00 44.76 210 ALA B O 1
#